Protein 4U98 (pdb70)

Structure (mmCIF, N/CA/C/O backbone):
data_4U98
#
_entry.id   4U98
#
_cell.length_a   63.000
_cell.length_b   73.520
_cell.length_c   106.910
_cell.angle_alpha   90.00
_cell.angle_beta   90.00
_cell.angle_gamma   90.00
#
_symmetry.space_group_name_H-M   'P 2 2 21'
#
loop_
_entity.id
_entity.type
_entity.pdbx_description
1 polymer Maltokinase
2 non-polymer 'PHOSPHOMETHYLPHOSPHONIC ACID ADENYLATE ESTER'
3 non-polymer 'MAGNESIUM ION'
4 water water
#
loop_
_atom_site.group_PDB
_atom_site.id
_atom_site.type_symbol
_atom_site.label_atom_id
_atom_site.label_alt_id
_atom_site.label_comp_id
_atom_site.label_asym_id
_atom_site.label_entity_id
_atom_site.label_seq_id
_atom_site.pdbx_PDB_ins_code
_atom_site.Cartn_x
_atom_site.Cartn_y
_atom_site.Cartn_z
_atom_site.occupancy
_atom_site.B_iso_or_equiv
_atom_site.auth_seq_id
_atom_site.auth_comp_id
_atom_site.auth_asym_id
_atom_site.auth_atom_id
_atom_site.pdbx_PDB_model_num
ATOM 1 N N . THR A 1 2 ? -8.490 28.355 -23.794 1.00 53.41 2 THR A N 1
ATOM 2 C CA . THR A 1 2 ? -7.147 28.829 -23.483 1.00 53.00 2 THR A CA 1
ATOM 3 C C . THR A 1 2 ? -7.182 29.895 -22.391 1.00 49.15 2 THR A C 1
ATOM 4 O O . THR A 1 2 ? -8.140 30.662 -22.290 1.00 50.27 2 THR A O 1
ATOM 14 N N . LEU A 1 3 ? -6.128 29.931 -21.582 1.00 41.64 3 LEU A N 1
ATOM 15 C CA . LEU A 1 3 ? -6.016 30.872 -20.472 1.00 34.99 3 LEU A CA 1
ATOM 16 C C . LEU A 1 3 ? -4.642 31.526 -20.478 1.00 31.22 3 LEU A C 1
ATOM 17 O O . LEU A 1 3 ? -3.659 30.916 -20.897 1.00 31.40 3 LEU A O 1
ATOM 33 N N . ALA A 1 4 ? -4.574 32.765 -20.002 1.00 31.43 4 ALA A N 1
ATOM 34 C CA . ALA A 1 4 ? -3.299 33.458 -19.870 1.00 30.61 4 ALA A CA 1
ATOM 35 C C . ALA A 1 4 ? -2.580 32.981 -18.612 1.00 28.14 4 ALA A C 1
ATOM 36 O O . ALA A 1 4 ? -2.435 33.732 -17.648 1.00 28.41 4 ALA A O 1
ATOM 43 N N . PHE A 1 5 ? -2.137 31.726 -18.630 1.00 27.70 5 PHE A N 1
ATOM 44 C CA . PHE A 1 5 ? -1.465 31.124 -17.482 1.00 24.88 5 PHE A CA 1
ATOM 45 C C . PHE A 1 5 ? -0.213 31.899 -17.083 1.00 26.47 5 PHE A C 1
ATOM 46 O O . PHE A 1 5 ? 0.052 32.096 -15.897 1.00 28.39 5 PHE A O 1
ATOM 63 N N . GLY A 1 6 ? 0.553 32.330 -18.080 1.00 26.77 6 GLY A N 1
ATOM 64 C CA . GLY A 1 6 ? 1.810 33.014 -17.840 1.00 29.34 6 GLY A CA 1
ATOM 65 C C . GLY A 1 6 ? 1.655 34.296 -17.045 1.00 31.06 6 GLY A C 1
ATOM 66 O O . GLY A 1 6 ? 2.470 34.593 -16.172 1.00 34.39 6 GLY A O 1
ATOM 70 N N . ASP A 1 7 ? 0.608 35.056 -17.344 1.00 32.57 7 ASP A N 1
ATOM 71 C CA . ASP A 1 7 ? 0.369 36.327 -16.668 1.00 33.20 7 ASP A CA 1
ATOM 72 C C . ASP A 1 7 ? 0.010 36.123 -15.199 1.00 31.93 7 ASP A C 1
ATOM 73 O O . ASP A 1 7 ? 0.262 36.992 -14.364 1.00 35.39 7 ASP A O 1
ATOM 82 N N . TRP A 1 8 ? -0.574 34.970 -14.891 1.00 27.91 8 TRP A N 1
ATOM 83 C CA . TRP A 1 8 ? -1.040 34.677 -13.541 1.00 26.56 8 TRP A CA 1
ATOM 84 C C . TRP A 1 8 ? 0.047 34.046 -12.673 1.00 25.87 8 TRP A C 1
ATOM 85 O O . TRP A 1 8 ? 0.233 34.434 -11.519 1.00 26.10 8 TRP A O 1
ATOM 106 N N . ILE A 1 9 ? 0.771 33.083 -13.236 1.00 25.90 9 ILE A N 1
ATOM 107 C CA . ILE A 1 9 ? 1.693 32.264 -12.455 1.00 25.47 9 ILE A CA 1
ATOM 108 C C . ILE A 1 9 ? 2.876 33.051 -11.882 1.00 26.99 9 ILE A C 1
ATOM 109 O O . ILE A 1 9 ? 3.380 32.723 -10.809 1.00 27.50 9 ILE A O 1
ATOM 125 N N . VAL A 1 10 ? 3.311 34.091 -12.588 1.00 28.56 10 VAL A N 1
ATOM 126 C CA . VAL A 1 10 ? 4.512 34.825 -12.190 1.00 30.17 10 VAL A CA 1
ATOM 127 C C . VAL A 1 10 ? 4.344 35.593 -10.879 1.00 31.12 10 VAL A C 1
ATOM 128 O O . VAL A 1 10 ? 5.329 36.027 -10.281 1.00 33.31 10 VAL A O 1
ATOM 141 N N . HIS A 1 11 ? 3.101 35.751 -10.433 1.00 32.58 11 HIS A N 1
ATOM 142 C CA . HIS A 1 11 ? 2.808 36.500 -9.214 1.00 34.69 11 HIS A CA 1
ATOM 143 C C . HIS A 1 11 ? 2.589 35.587 -8.012 1.00 34.07 11 HIS A C 1
ATOM 144 O O . HIS A 1 11 ? 2.331 36.061 -6.905 1.00 36.20 11 HIS A O 1
ATOM 159 N N . ARG A 1 12 ? 2.697 34.282 -8.229 1.00 31.65 12 ARG A N 1
ATOM 160 C CA . ARG A 1 12 ? 2.429 33.310 -7.175 1.00 30.16 12 ARG A CA 1
ATOM 161 C C . ARG A 1 12 ? 3.681 33.034 -6.351 1.00 31.57 12 ARG A C 1
ATOM 162 O O . ARG A 1 12 ? 4.782 32.917 -6.886 1.00 30.79 12 ARG A O 1
ATOM 183 N N . ARG A 1 13 ? 3.498 32.939 -5.040 1.00 36.04 13 ARG A N 1
ATOM 184 C CA . ARG A 1 13 ? 4.606 32.731 -4.111 1.00 39.57 13 ARG A CA 1
ATOM 185 C C . ARG A 1 13 ? 5.295 31.378 -4.296 1.00 37.72 13 ARG A C 1
ATOM 186 O O . ARG A 1 13 ? 6.458 31.217 -3.924 1.00 40.72 13 ARG A O 1
ATOM 207 N N . TRP A 1 14 ? 4.585 30.415 -4.877 1.00 33.81 14 TRP A N 1
ATOM 208 C CA . TRP A 1 14 ? 5.150 29.087 -5.125 1.00 32.23 14 TRP A CA 1
ATOM 209 C C . TRP A 1 14 ? 5.800 28.980 -6.506 1.00 31.43 14 TRP A C 1
ATOM 210 O O . TRP A 1 14 ? 6.354 27.938 -6.857 1.00 32.51 14 TRP A O 1
ATOM 231 N N . TYR A 1 15 ? 5.734 30.057 -7.284 1.00 28.49 15 TYR A N 1
ATOM 232 C CA . TYR A 1 15 ? 6.379 30.094 -8.592 1.00 26.88 15 TYR A CA 1
ATOM 233 C C . TYR A 1 15 ? 7.857 30.432 -8.437 1.00 29.55 15 TYR A C 1
ATOM 234 O O . TYR A 1 15 ? 8.212 31.409 -7.778 1.00 33.81 15 TYR A O 1
ATOM 252 N N . ALA A 1 16 ? 8.710 29.621 -9.057 1.00 29.98 16 ALA A N 1
ATOM 253 C CA . ALA A 1 16 ? 10.155 29.709 -8.863 1.00 31.38 16 ALA A CA 1
ATOM 254 C C . ALA A 1 16 ? 10.881 30.147 -10.132 1.00 31.59 16 ALA A C 1
ATOM 255 O O . ALA A 1 16 ? 11.986 29.685 -10.414 1.00 32.36 16 ALA A O 1
ATOM 262 N N . GLY A 1 17 ? 10.262 31.040 -10.895 1.00 33.81 17 GLY A N 1
ATOM 263 C CA . GLY A 1 17 ? 10.888 31.567 -12.092 1.00 35.27 17 GLY A CA 1
ATOM 264 C C . GLY A 1 17 ? 12.037 32.495 -11.758 1.00 38.19 17 GLY A C 1
ATOM 265 O O . GLY A 1 17 ? 12.880 32.781 -12.608 1.00 34.71 17 GLY A O 1
ATOM 269 N N . ARG A 1 18 ? 12.070 32.958 -10.511 1.00 43.00 18 ARG A N 1
ATOM 270 C CA . ARG A 1 18 ? 13.078 33.912 -10.064 1.00 46.00 18 ARG A CA 1
ATOM 271 C C . ARG A 1 18 ? 13.041 35.161 -10.948 1.00 46.17 18 ARG A C 1
ATOM 272 O O . ARG A 1 18 ? 11.993 35.797 -11.068 1.00 48.16 18 ARG A O 1
ATOM 293 N N . SER A 1 19 ? 14.167 35.503 -11.570 1.00 42.91 19 SER A N 1
ATOM 294 C CA . SER A 1 19 ? 14.258 36.709 -12.388 1.00 44.34 19 SER A CA 1
ATOM 295 C C . SER A 1 19 ? 14.329 36.376 -13.874 1.00 46.01 19 SER A C 1
ATOM 296 O O . SER A 1 19 ? 15.007 37.071 -14.628 1.00 46.81 19 SER A O 1
ATOM 304 N N . ARG A 1 20 ? 13.623 35.327 -14.292 1.00 44.07 20 ARG A N 1
ATOM 305 C CA . ARG A 1 20 ? 13.753 34.807 -15.656 1.00 39.01 20 ARG A CA 1
ATOM 306 C C . ARG A 1 20 ? 12.612 35.185 -16.597 1.00 36.71 20 ARG A C 1
ATOM 307 O O . ARG A 1 20 ? 11.469 35.369 -16.176 1.00 39.68 20 ARG A O 1
ATOM 328 N N . GLU A 1 21 ? 12.949 35.283 -17.881 1.00 38.25 21 GLU A N 1
ATOM 329 C CA . GLU A 1 21 ? 11.977 35.533 -18.939 1.00 35.71 21 GLU A CA 1
ATOM 330 C C . GLU A 1 21 ? 11.248 34.249 -19.318 1.00 35.18 21 GLU A C 1
ATOM 331 O O . GLU A 1 21 ? 11.868 33.250 -19.681 1.00 35.07 21 GLU A O 1
ATOM 343 N N . LEU A 1 22 ? 9.923 34.293 -19.240 1.00 35.19 22 LEU A N 1
ATOM 344 C CA . LEU A 1 22 ? 9.079 33.175 -19.635 1.00 34.63 22 LEU A CA 1
ATOM 345 C C . LEU A 1 22 ? 8.823 33.230 -21.140 1.00 32.85 22 LEU A C 1
ATOM 346 O O . LEU A 1 22 ? 8.371 34.251 -21.657 1.00 34.81 22 LEU A O 1
ATOM 362 N N . VAL A 1 23 ? 9.125 32.140 -21.842 1.00 30.91 23 VAL A N 1
ATOM 363 C CA . VAL A 1 23 ? 8.842 32.050 -23.273 1.00 30.86 23 VAL A CA 1
ATOM 364 C C . VAL A 1 23 ? 7.389 31.641 -23.472 1.00 29.96 23 VAL A C 1
ATOM 365 O O . VAL A 1 23 ? 6.667 32.245 -24.266 1.00 32.77 23 VAL A O 1
ATOM 378 N N . SER A 1 24 ? 6.965 30.613 -22.747 1.00 26.23 24 SER A N 1
ATOM 379 C CA . SER A 1 24 ? 5.600 30.124 -22.851 1.00 26.29 24 SER A CA 1
ATOM 380 C C . SER A 1 24 ? 5.174 29.412 -21.575 1.00 25.26 24 SER A C 1
ATOM 381 O O . SER A 1 24 ? 6.006 28.890 -20.832 1.00 24.91 24 SER A O 1
ATOM 389 N N . ALA A 1 25 ? 3.869 29.413 -21.328 1.00 24.52 25 ALA A N 1
ATOM 390 C CA . ALA A 1 25 ? 3.272 28.662 -20.233 1.00 24.90 25 ALA A CA 1
ATOM 391 C 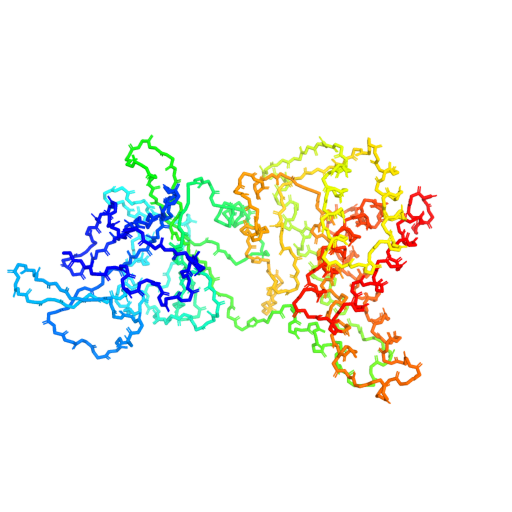C . ALA A 1 25 ? 2.016 28.008 -20.781 1.00 24.95 25 ALA A C 1
ATOM 392 O O . ALA A 1 25 ? 0.987 28.664 -20.938 1.00 27.20 25 ALA A O 1
ATOM 399 N N . GLU A 1 26 ? 2.111 26.717 -21.082 1.00 25.74 26 GLU A N 1
ATOM 400 C CA . GLU A 1 26 ? 1.069 26.024 -21.828 1.00 26.95 26 GLU A CA 1
ATOM 401 C C . GLU A 1 26 ? 0.720 24.689 -21.181 1.00 27.14 26 GLU A C 1
ATOM 402 O O . GLU A 1 26 ? 1.600 24.004 -20.661 1.00 27.39 26 GLU A O 1
ATOM 414 N N . PRO A 1 27 ? -0.570 24.316 -21.198 1.00 26.63 27 PRO A N 1
ATOM 415 C CA . PRO A 1 27 ? -0.928 22.997 -20.669 1.00 27.73 27 PRO A CA 1
ATOM 416 C C . PRO A 1 27 ? -0.321 21.859 -21.483 1.00 29.21 27 PRO A C 1
ATOM 417 O O . PRO A 1 27 ? -0.501 21.800 -22.700 1.00 33.89 27 PRO A O 1
ATOM 428 N N . ALA A 1 28 ? 0.402 20.973 -20.808 1.00 26.81 28 ALA A N 1
ATOM 429 C CA . ALA A 1 28 ? 0.939 19.777 -21.439 1.00 27.94 28 ALA A CA 1
ATOM 430 C C . ALA A 1 28 ? -0.127 18.691 -21.426 1.00 26.77 28 ALA A C 1
ATOM 431 O O . ALA A 1 28 ? -0.263 17.925 -22.380 1.00 30.54 28 ALA A O 1
ATOM 438 N N . VAL A 1 29 ? -0.878 18.634 -20.330 1.00 23.90 29 VAL A N 1
ATOM 439 C CA . VAL A 1 29 ? -1.953 17.663 -20.174 1.00 23.71 29 VAL A CA 1
ATOM 440 C C . VAL A 1 29 ? -3.113 18.286 -19.406 1.00 23.24 29 VAL A C 1
ATOM 441 O O . VAL A 1 29 ? -2.920 18.871 -18.339 1.00 25.61 29 VAL A O 1
ATOM 454 N N . VAL A 1 30 ? -4.313 18.157 -19.964 1.00 23.93 30 VAL A N 1
ATOM 455 C CA . VAL A 1 30 ? -5.535 18.588 -19.298 1.00 23.92 30 VAL A CA 1
ATOM 456 C C . VAL A 1 30 ? -6.416 17.366 -19.067 1.00 23.52 30 VAL A C 1
ATOM 457 O O . VAL A 1 30 ? -6.786 16.673 -20.015 1.00 27.02 30 VAL A O 1
ATOM 470 N N . THR A 1 31 ? -6.738 17.107 -17.804 1.00 22.01 31 THR A N 1
ATOM 471 C CA . THR A 1 31 ? -7.561 15.964 -17.430 1.00 22.85 31 THR A CA 1
ATOM 472 C C . THR A 1 31 ? -8.834 16.443 -16.739 1.00 20.90 31 THR A C 1
ATOM 473 O O . THR A 1 31 ? -8.778 16.945 -15.617 1.00 21.67 31 THR A O 1
ATOM 484 N N . PRO A 1 32 ? -9.990 16.300 -17.406 1.00 23.02 32 PRO A N 1
ATOM 485 C CA . PRO A 1 32 ? -11.238 16.697 -16.745 1.00 24.72 32 PRO A CA 1
ATOM 486 C C . PRO A 1 32 ? -11.544 15.828 -15.528 1.00 22.80 32 PRO A C 1
ATOM 487 O O . PRO A 1 32 ? -11.431 14.605 -15.607 1.00 25.47 32 PRO A O 1
ATOM 498 N N . LEU A 1 33 ? -11.911 16.464 -14.419 1.00 23.09 33 LEU A N 1
ATOM 499 C CA . LEU A 1 33 ? -12.329 15.754 -13.215 1.00 23.13 33 LEU A CA 1
ATOM 500 C C . LEU A 1 33 ? -13.845 15.848 -13.070 1.00 25.28 33 LEU A C 1
ATOM 501 O O . LEU A 1 33 ? -14.501 14.896 -12.651 1.00 28.19 33 LEU A O 1
ATOM 517 N N . ARG A 1 34 ? -14.384 17.016 -13.408 1.00 27.27 34 ARG A N 1
ATOM 518 C CA . ARG A 1 34 ? -15.823 17.232 -13.488 1.00 32.05 34 ARG A CA 1
ATOM 519 C C . ARG A 1 34 ? -16.073 18.157 -14.668 1.00 34.84 34 ARG A C 1
ATOM 520 O O . ARG A 1 34 ? -15.126 18.615 -15.308 1.00 35.92 34 ARG A O 1
ATOM 541 N N . ASP A 1 35 ? -17.340 18.442 -14.951 1.00 37.95 35 ASP A N 1
ATOM 542 C CA . ASP A 1 35 ? -17.683 19.345 -16.045 1.00 39.84 35 ASP A CA 1
ATOM 543 C C . ASP A 1 35 ? -17.151 20.759 -15.802 1.00 38.79 35 ASP A C 1
ATOM 544 O O . ASP A 1 35 ? -17.017 21.545 -16.740 1.00 43.04 35 ASP A O 1
ATOM 553 N N . ASP A 1 36 ? -16.846 21.070 -14.543 1.00 34.54 36 ASP A N 1
ATOM 554 C CA . ASP A 1 36 ? -16.369 22.398 -14.161 1.00 31.44 36 ASP A CA 1
ATOM 555 C C . ASP A 1 36 ? -15.038 22.339 -13.415 1.00 26.67 36 ASP A C 1
ATOM 556 O O . ASP A 1 36 ? -14.665 23.291 -12.728 1.00 24.35 36 ASP A O 1
ATOM 565 N N . LEU A 1 37 ? -14.328 21.223 -13.550 1.00 23.36 37 LEU A N 1
ATOM 566 C CA . LEU A 1 37 ? -13.088 21.012 -12.814 1.00 21.22 37 LEU A CA 1
ATOM 567 C C . LEU A 1 37 ? -12.056 20.308 -13.689 1.00 21.72 37 LEU A C 1
ATOM 568 O O . LEU A 1 37 ? -12.264 19.169 -14.110 1.00 22.58 37 LEU A O 1
ATOM 584 N N . ASP A 1 38 ? -10.948 20.998 -13.956 1.00 19.83 38 ASP A N 1
ATOM 585 C CA . ASP A 1 38 ? -9.877 20.466 -14.795 1.00 20.43 38 ASP A CA 1
ATOM 586 C C . ASP A 1 38 ? -8.568 20.363 -14.031 1.00 19.60 38 ASP A C 1
ATOM 587 O O . ASP A 1 38 ? -8.161 21.300 -13.345 1.00 21.20 38 ASP A O 1
ATOM 596 N N . HIS A 1 39 ? -7.912 19.216 -14.165 1.00 18.62 39 HIS A N 1
ATOM 597 C CA . HIS A 1 39 ? -6.558 19.042 -13.670 1.00 17.70 39 HIS A CA 1
ATOM 598 C C . HIS A 1 39 ? -5.595 19.366 -14.803 1.00 18.03 39 HIS A C 1
ATOM 599 O O . HIS A 1 39 ? -5.747 18.855 -15.912 1.00 20.02 39 HIS A O 1
ATOM 614 N N . ILE A 1 40 ? -4.615 20.220 -14.524 1.00 17.71 40 ILE A N 1
ATOM 615 C CA . ILE A 1 40 ? -3.695 20.694 -15.552 1.00 19.34 40 ILE A CA 1
ATOM 616 C C . ILE A 1 40 ? -2.237 20.527 -15.145 1.00 17.79 40 ILE A C 1
ATOM 617 O O . ILE A 1 40 ? -1.833 20.922 -14.050 1.00 19.98 40 ILE A O 1
ATOM 633 N N . LEU A 1 41 ? -1.461 19.925 -16.041 1.00 20.15 41 LEU A N 1
ATOM 634 C CA . LEU A 1 41 ? -0.010 19.960 -15.963 1.00 19.50 41 LEU A CA 1
ATOM 635 C C . LEU A 1 41 ? 0.457 21.063 -16.899 1.00 19.95 41 LEU A C 1
ATOM 636 O O . LEU A 1 41 ? 0.268 20.978 -18.112 1.00 22.66 41 LEU A O 1
ATOM 652 N N . LEU A 1 42 ? 1.047 22.104 -16.322 1.00 19.31 42 LEU A N 1
ATOM 653 C CA . LEU A 1 42 ? 1.422 23.301 -17.061 1.00 20.97 42 LEU A CA 1
ATOM 654 C C . LEU A 1 42 ? 2.931 23.359 -17.247 1.00 21.51 42 LEU A C 1
ATOM 655 O O . LEU A 1 42 ? 3.676 23.385 -16.270 1.00 21.75 42 LEU A O 1
ATOM 671 N N . ASP A 1 43 ? 3.376 23.389 -18.500 1.00 21.41 43 ASP A N 1
ATOM 672 C CA . ASP A 1 43 ? 4.799 23.493 -18.804 1.00 22.01 43 ASP A CA 1
ATOM 673 C C . ASP A 1 43 ? 5.201 24.943 -19.042 1.00 21.40 43 ASP A C 1
ATOM 674 O O . ASP A 1 43 ? 4.658 25.614 -19.920 1.00 24.16 43 ASP A O 1
ATOM 683 N N . VAL A 1 44 ? 6.152 25.415 -18.241 1.00 22.89 44 VAL A N 1
ATOM 684 C CA . VAL A 1 44 ? 6.716 26.747 -18.401 1.00 23.34 44 VAL A CA 1
ATOM 685 C C . VAL A 1 44 ? 8.092 26.612 -19.037 1.00 24.13 44 VAL A C 1
ATOM 686 O O . VAL A 1 44 ? 8.978 25.966 -18.479 1.00 23.13 44 VAL A O 1
ATOM 699 N N . THR A 1 45 ? 8.261 27.219 -20.207 1.00 23.43 45 THR A N 1
ATOM 700 C CA . THR A 1 45 ? 9.513 27.141 -20.944 1.00 23.67 45 THR A CA 1
ATOM 701 C C . THR A 1 45 ? 10.264 28.461 -20.840 1.00 24.32 45 THR A C 1
ATOM 702 O O . THR A 1 45 ? 9.675 29.534 -20.984 1.00 25.39 45 THR A O 1
ATOM 713 N N . TYR A 1 46 ? 11.566 28.368 -20.590 1.00 23.38 46 TYR A N 1
ATOM 714 C CA . TYR A 1 46 ? 12.416 29.543 -20.449 1.00 24.11 46 TYR A CA 1
ATOM 715 C C . TYR A 1 46 ? 13.315 29.696 -21.669 1.00 22.42 46 TYR A C 1
ATOM 716 O O . TYR A 1 46 ? 13.400 28.796 -22.504 1.00 23.23 46 TYR A O 1
ATOM 734 N N . THR A 1 47 ? 13.973 30.845 -21.777 1.00 24.20 47 THR A N 1
ATOM 735 C CA . THR A 1 47 ? 14.718 31.180 -22.986 1.00 24.07 47 THR A CA 1
ATOM 736 C C . THR A 1 47 ? 15.890 30.235 -23.241 1.00 23.00 47 THR A C 1
ATOM 737 O O . THR A 1 47 ? 16.326 30.081 -24.382 1.00 23.49 47 THR A O 1
ATOM 748 N N . ASP A 1 48 ? 16.395 29.598 -22.186 1.00 24.10 48 ASP A N 1
ATOM 749 C CA . ASP A 1 48 ? 17.492 28.645 -22.334 1.00 24.01 48 ASP A CA 1
ATOM 750 C C . ASP A 1 48 ? 17.000 27.265 -22.759 1.00 22.51 48 ASP A C 1
ATOM 751 O O . ASP A 1 48 ? 17.792 26.332 -22.894 1.00 25.22 48 ASP A O 1
ATOM 760 N N . GLY A 1 49 ? 15.693 27.141 -22.964 1.00 21.18 49 GLY A N 1
ATOM 761 C CA . GLY A 1 49 ? 15.108 25.898 -23.430 1.00 22.64 49 GLY A CA 1
ATOM 762 C C . GLY A 1 49 ? 14.643 24.981 -22.315 1.00 23.04 49 GLY A C 1
ATOM 763 O O . GLY A 1 49 ? 14.000 23.967 -22.578 1.00 26.26 49 GLY A O 1
ATOM 767 N N . THR A 1 50 ? 14.972 25.323 -21.073 1.00 22.75 50 THR A N 1
ATOM 768 C CA A THR A 1 50 ? 14.542 24.483 -19.967 0.48 22.75 50 THR A CA 1
ATOM 769 C CA B THR A 1 50 ? 14.546 24.573 -19.892 0.52 22.56 50 THR A CA 1
ATOM 770 C C . THR A 1 50 ? 13.034 24.599 -19.763 1.00 21.79 50 THR A C 1
ATOM 771 O O . THR A 1 50 ? 12.418 25.633 -20.030 1.00 21.69 50 THR A O 1
ATOM 792 N N . VAL A 1 51 ? 12.450 23.490 -19.323 1.00 21.31 51 VAL A N 1
ATOM 793 C CA . VAL A 1 51 ? 11.020 23.409 -19.081 1.00 22.38 51 VAL A CA 1
ATOM 794 C C . VAL A 1 51 ? 10.802 23.002 -17.632 1.00 21.84 51 VAL A C 1
ATOM 795 O O . VAL A 1 51 ? 11.410 22.046 -17.150 1.00 23.89 51 VAL A O 1
ATOM 808 N N . GLU A 1 52 ? 9.945 23.745 -16.941 1.00 21.61 52 GLU A N 1
ATOM 809 C CA . GLU A 1 52 ? 9.582 23.431 -15.566 1.00 23.35 52 GLU A CA 1
ATOM 810 C C . GLU A 1 52 ? 8.070 23.263 -15.494 1.00 23.72 52 GLU A C 1
ATOM 811 O O . GLU A 1 52 ? 7.320 24.116 -15.971 1.00 26.09 52 GLU A O 1
ATOM 823 N N . ARG A 1 53 ? 7.637 22.143 -14.921 1.00 21.60 53 ARG A N 1
ATOM 824 C CA . ARG A 1 53 ? 6.230 21.758 -14.929 1.00 21.20 53 ARG A CA 1
ATOM 825 C C . ARG A 1 53 ? 5.554 22.071 -13.600 1.00 19.61 53 ARG A C 1
ATOM 826 O O . ARG A 1 53 ? 6.107 21.799 -12.532 1.00 19.87 53 ARG A O 1
ATOM 847 N N . TYR A 1 54 ? 4.354 22.642 -13.682 1.00 19.16 54 TYR A N 1
ATOM 848 C CA . TYR A 1 54 ? 3.559 22.972 -12.506 1.00 18.72 54 TYR A CA 1
ATOM 849 C C . TYR A 1 54 ? 2.199 22.291 -12.560 1.00 18.54 54 TYR A C 1
ATOM 850 O O . TYR A 1 54 ? 1.624 22.110 -13.634 1.00 20.60 54 TYR A O 1
ATOM 868 N N . GLN A 1 55 ? 1.689 21.921 -11.390 1.00 16.76 55 GLN A N 1
ATOM 869 C CA . GLN A 1 55 ? 0.367 21.328 -11.280 1.00 16.17 55 GLN A CA 1
ATOM 870 C C . GLN A 1 55 ? -0.648 22.387 -10.884 1.00 16.25 55 GLN A C 1
ATOM 871 O O . GLN A 1 55 ? -0.451 23.124 -9.917 1.00 17.24 55 GLN A O 1
ATOM 885 N N . LEU A 1 56 ? -1.740 22.437 -11.637 1.00 16.49 56 LEU A N 1
ATOM 886 C CA . LEU A 1 56 ? -2.808 23.394 -11.416 1.00 18.81 56 LEU A CA 1
ATOM 887 C C . LEU A 1 56 ? -4.128 22.638 -11.463 1.00 19.52 56 LEU A C 1
ATOM 888 O O . LEU A 1 56 ? -4.295 21.727 -12.273 1.00 23.83 56 LEU A O 1
ATOM 904 N N . VAL A 1 57 ? -5.052 22.995 -10.578 1.00 17.14 57 VAL A N 1
ATOM 905 C CA . VAL A 1 57 ? -6.416 22.492 -10.655 1.00 17.56 57 VAL A CA 1
ATOM 906 C C . VAL A 1 57 ? -7.320 23.699 -10.835 1.00 17.16 57 VAL A C 1
ATOM 907 O O . VAL A 1 57 ? -7.276 24.642 -10.042 1.00 18.27 57 VAL A O 1
ATOM 920 N N . VAL A 1 58 ? -8.120 23.675 -11.894 1.00 19.30 58 VAL A N 1
ATOM 921 C CA . VAL A 1 58 ? -8.932 24.822 -12.263 1.00 19.15 58 VAL A CA 1
ATOM 922 C C . VAL A 1 58 ? -10.406 24.544 -12.035 1.00 19.51 58 VAL A C 1
ATOM 923 O O . VAL A 1 58 ? -10.945 23.551 -12.518 1.00 19.98 58 VAL A O 1
ATOM 936 N N . ARG A 1 59 ? -11.042 25.439 -11.287 1.00 20.42 59 ARG A N 1
ATOM 937 C CA . ARG A 1 59 ? -12.485 25.442 -11.116 1.00 22.64 59 ARG A CA 1
ATOM 938 C C . ARG A 1 59 ? -13.072 26.495 -12.044 1.00 21.85 59 ARG A C 1
ATOM 939 O O . ARG A 1 59 ? -12.703 27.667 -11.969 1.00 23.13 59 ARG A O 1
ATOM 960 N N . TRP A 1 60 ? -13.979 26.074 -12.920 1.00 21.63 60 TRP A N 1
ATOM 961 C CA . TRP A 1 60 ? -14.640 26.990 -13.841 1.00 23.06 60 TRP A CA 1
ATOM 962 C C . TRP A 1 60 ? -15.975 27.452 -13.269 1.00 24.99 60 TRP A C 1
ATOM 963 O O . TRP A 1 60 ? -16.696 26.668 -12.649 1.00 26.29 60 TRP A O 1
ATOM 984 N N . ALA A 1 61 ? -16.299 28.724 -13.482 1.00 27.51 61 ALA A N 1
ATOM 985 C CA . ALA A 1 61 ? -17.592 29.273 -13.083 1.00 30.35 61 ALA A CA 1
ATOM 986 C C . ALA A 1 61 ? -18.150 30.148 -14.200 1.00 31.50 61 ALA A C 1
ATOM 987 O O . ALA A 1 61 ? -17.398 30.828 -14.897 1.00 31.79 61 ALA A O 1
ATOM 994 N N . ASP A 1 62 ? -19.470 30.127 -14.362 1.00 34.12 62 ASP A N 1
ATOM 995 C CA . ASP A 1 62 ? -20.135 30.887 -15.418 1.00 36.58 62 ASP A CA 1
ATOM 996 C C . ASP A 1 62 ? -20.333 32.350 -15.029 1.00 38.91 62 ASP A C 1
ATOM 997 O O . ASP A 1 62 ? -20.736 33.172 -15.854 1.00 40.28 62 ASP A O 1
ATOM 1006 N N . SER A 1 63 ? -20.058 32.668 -13.770 1.00 39.07 63 SER A N 1
ATOM 1007 C CA . SER A 1 63 ? -20.144 34.039 -13.287 1.00 41.68 63 SER A CA 1
ATOM 1008 C C . SER A 1 63 ? -19.228 34.174 -12.077 1.00 43.18 63 SER A C 1
ATOM 1009 O O . SER A 1 63 ? -18.883 33.169 -11.455 1.00 42.72 63 SER A O 1
ATOM 1017 N N . PRO A 1 64 ? -18.823 35.412 -11.744 1.00 45.84 64 PRO A N 1
ATOM 1018 C CA . PRO A 1 64 ? -17.924 35.633 -10.604 1.00 47.76 64 PRO A CA 1
ATOM 1019 C C . PRO A 1 64 ? -18.411 34.981 -9.313 1.00 49.27 64 PRO A C 1
ATOM 1020 O O . PRO A 1 64 ? -19.520 35.261 -8.856 1.00 49.02 64 PRO A O 1
ATOM 1031 N N . VAL A 1 65 ? -17.581 34.112 -8.746 1.00 51.40 65 VAL A N 1
ATOM 1032 C CA . VAL A 1 65 ? -17.890 33.458 -7.480 1.00 52.90 65 VAL A CA 1
ATOM 1033 C C . VAL A 1 65 ? -17.256 34.256 -6.344 1.00 55.86 65 VAL A C 1
ATOM 1034 O O . VAL A 1 65 ? -16.143 34.766 -6.471 1.00 56.80 65 VAL A O 1
ATOM 1047 N N . ALA A 1 66 ? -17.977 34.349 -5.232 1.00 58.03 66 ALA A N 1
ATOM 1048 C CA . ALA A 1 66 ? -17.671 35.311 -4.178 1.00 59.86 66 ALA A CA 1
ATOM 1049 C C . ALA A 1 66 ? -16.362 35.048 -3.432 1.00 60.48 66 ALA A C 1
ATOM 1050 O O . ALA A 1 66 ? -15.553 35.958 -3.249 1.00 61.92 66 ALA A O 1
ATOM 1057 N N . GLY A 1 67 ? -16.159 33.807 -3.003 1.00 59.88 67 GLY A N 1
ATOM 1058 C CA . GLY A 1 67 ? -15.116 33.493 -2.042 1.00 58.51 67 GLY A CA 1
ATOM 1059 C C . GLY A 1 67 ? -13.680 33.572 -2.531 1.00 57.05 67 GLY A C 1
ATOM 1060 O O . GLY A 1 67 ? -12.757 33.637 -1.718 1.00 57.89 67 GLY A O 1
ATOM 1064 N N . PHE A 1 68 ? -13.478 33.568 -3.845 1.00 54.64 68 PHE A N 1
ATOM 1065 C CA . PHE A 1 68 ? -12.125 33.549 -4.396 1.00 53.00 68 PHE A CA 1
ATOM 1066 C C . PHE A 1 68 ? -11.462 34.921 -4.355 1.00 54.60 68 PHE A C 1
ATOM 1067 O O . PHE A 1 68 ? -12.033 35.913 -4.808 1.00 55.19 68 PHE A O 1
ATOM 1084 N N . GLY A 1 69 ? -10.251 34.965 -3.810 1.00 54.82 69 GLY A N 1
ATOM 1085 C CA . GLY A 1 69 ? -9.451 36.175 -3.826 1.00 54.77 69 GLY A CA 1
ATOM 1086 C C . GLY A 1 69 ? -8.861 36.402 -5.204 1.00 54.43 69 GLY A C 1
ATOM 1087 O O . GLY A 1 69 ? -9.028 35.576 -6.102 1.00 53.12 69 GLY A O 1
ATOM 1091 N N . GLU A 1 70 ? -8.168 37.523 -5.372 1.00 54.63 70 GLU A N 1
ATOM 1092 C CA . GLU A 1 70 ? -7.571 37.872 -6.655 1.00 54.81 70 GLU A CA 1
ATOM 1093 C C . GLU A 1 70 ? -6.493 36.866 -7.046 1.00 51.36 70 GLU A C 1
ATOM 1094 O O . GLU A 1 70 ? -6.359 36.509 -8.217 1.00 50.75 70 GLU A O 1
ATOM 1106 N N . ALA A 1 71 ? -5.733 36.405 -6.058 1.00 48.33 71 ALA A N 1
ATOM 1107 C CA . ALA A 1 71 ? -4.630 35.481 -6.299 1.00 44.73 71 ALA A CA 1
ATOM 1108 C C . ALA A 1 71 ? -5.123 34.107 -6.750 1.00 40.36 71 ALA A C 1
ATOM 1109 O O . ALA A 1 71 ? -4.370 33.338 -7.349 1.00 41.26 71 ALA A O 1
ATOM 1116 N N . ALA A 1 72 ? -6.385 33.804 -6.458 1.00 34.19 72 ALA A N 1
ATOM 1117 C CA . ALA A 1 72 ? -6.979 32.529 -6.848 1.00 30.74 72 ALA A CA 1
ATOM 1118 C C . ALA A 1 72 ? -7.736 32.650 -8.168 1.00 30.49 72 ALA A C 1
ATOM 1119 O O . ALA A 1 72 ? -8.364 31.691 -8.614 1.00 29.94 72 ALA A O 1
ATOM 1126 N N . THR A 1 73 ? -7.675 33.828 -8.783 1.00 30.14 73 THR A N 1
ATOM 1127 C CA . THR A 1 73 ? -8.335 34.071 -10.063 1.00 30.20 73 THR A CA 1
ATOM 1128 C C . THR A 1 73 ? -7.312 33.981 -11.190 1.00 28.80 73 THR A C 1
ATOM 1129 O O . THR A 1 73 ? -6.457 34.854 -11.337 1.00 31.03 73 THR A O 1
ATOM 1140 N N . ILE A 1 74 ? -7.409 32.920 -11.985 1.00 28.50 74 ILE A N 1
ATOM 1141 C CA . ILE A 1 74 ? -6.414 32.636 -13.015 1.00 28.51 74 ILE A CA 1
ATOM 1142 C C . ILE A 1 74 ? -6.663 33.444 -14.285 1.00 27.71 74 ILE A C 1
ATOM 1143 O O . ILE A 1 74 ? -5.742 34.052 -14.829 1.00 30.72 74 ILE A O 1
ATOM 1159 N N . GLY A 1 75 ? -7.904 33.448 -14.758 1.00 26.90 75 GLY A N 1
ATOM 1160 C CA . GLY A 1 75 ? -8.238 34.148 -15.983 1.00 26.80 75 GLY A CA 1
ATOM 1161 C C . GLY A 1 75 ? -9.640 33.832 -16.461 1.00 24.10 75 GLY A C 1
ATOM 1162 O O . GLY A 1 75 ? -10.460 33.308 -15.706 1.00 24.68 75 GLY A O 1
ATOM 1166 N N . THR A 1 76 ? -9.908 34.153 -17.724 1.00 24.00 76 THR A N 1
ATOM 1167 C CA . THR A 1 76 ? -11.220 33.933 -18.318 1.00 24.58 76 THR A CA 1
ATOM 1168 C C . THR A 1 76 ? -11.081 33.306 -19.697 1.00 24.62 76 THR A C 1
ATOM 1169 O O . THR A 1 76 ? -10.042 33.429 -20.346 1.00 27.24 76 THR A O 1
ATOM 1180 N N . ALA A 1 77 ? -12.137 32.632 -20.138 1.00 23.85 77 ALA A N 1
ATOM 1181 C CA . ALA A 1 77 ? -12.139 31.977 -21.436 1.00 25.06 77 ALA A CA 1
ATOM 1182 C C . ALA A 1 77 ? -13.563 31.677 -21.875 1.00 25.15 77 ALA A C 1
ATOM 1183 O O . ALA A 1 77 ? -14.466 31.551 -21.047 1.00 27.84 77 ALA A O 1
ATOM 1190 N N . LEU A 1 78 ? -13.759 31.568 -23.184 1.00 25.62 78 LEU A N 1
ATOM 1191 C CA . LEU A 1 78 ? -15.040 31.149 -23.732 1.00 28.30 78 LEU A CA 1
ATOM 1192 C C . LEU A 1 78 ? -15.150 29.635 -23.689 1.00 29.32 78 LEU A C 1
ATOM 1193 O O . LEU A 1 78 ? -14.200 28.923 -24.016 1.00 32.31 78 LEU A O 1
ATOM 1209 N N . GLY A 1 79 ? -16.315 29.153 -23.272 1.00 26.72 79 GLY A N 1
ATOM 1210 C CA . GLY A 1 79 ? -16.610 27.735 -23.285 1.00 28.71 79 GLY A CA 1
ATOM 1211 C C . GLY A 1 79 ? -17.897 27.456 -24.032 1.00 28.36 79 GLY A C 1
ATOM 1212 O O . GLY A 1 79 ? -18.496 28.368 -24.600 1.00 27.90 79 GLY A O 1
ATOM 1216 N N . PRO A 1 80 ? -18.332 26.189 -24.029 1.00 29.15 80 PRO A N 1
ATOM 1217 C CA . PRO A 1 80 ? -19.520 25.745 -24.769 1.00 30.00 80 PRO A CA 1
ATOM 1218 C C . PRO A 1 80 ? -20.827 26.418 -24.342 1.00 28.57 80 PRO A C 1
ATOM 1219 O O . PRO A 1 80 ? -21.783 26.395 -25.118 1.00 30.82 80 PRO A O 1
ATOM 1230 N N . GLN A 1 81 ? -20.871 26.992 -23.141 1.00 28.42 81 GLN A N 1
ATOM 1231 C CA . GLN A 1 81 ? -22.081 27.655 -22.650 1.00 29.36 81 GLN A CA 1
ATOM 1232 C C . GLN A 1 81 ? -21.903 29.165 -22.495 1.00 29.03 81 GLN A C 1
ATOM 1233 O O . GLN A 1 81 ? -22.803 29.853 -22.008 1.00 31.09 81 GLN A O 1
ATOM 1247 N N . GLY A 1 82 ? -20.749 29.675 -22.915 1.00 26.24 82 GLY A N 1
ATOM 1248 C CA . GLY A 1 82 ? -20.462 31.096 -22.835 1.00 27.20 82 GLY A CA 1
ATOM 1249 C C . GLY A 1 82 ? -19.185 31.379 -22.071 1.00 25.10 82 GLY A C 1
ATOM 1250 O O . GLY A 1 82 ? -18.302 30.527 -21.979 1.00 29.29 82 GLY A O 1
ATOM 1254 N N . GLU A 1 83 ? -19.090 32.583 -21.517 1.00 23.11 83 GLU A N 1
ATOM 1255 C CA . GLU A 1 83 ? -17.900 32.998 -20.786 1.00 22.13 83 GLU A CA 1
ATOM 1256 C C . GLU A 1 83 ? -17.742 32.222 -19.485 1.00 23.64 83 GLU A C 1
ATOM 1257 O O . GLU A 1 83 ? -18.728 31.921 -18.809 1.00 25.28 83 GLU A O 1
ATOM 1269 N N . ARG A 1 84 ? -16.496 31.907 -19.144 1.00 23.79 84 ARG A N 1
ATOM 1270 C CA . ARG A 1 84 ? -16.176 31.243 -17.885 1.00 24.80 84 ARG A CA 1
ATOM 1271 C C . ARG A 1 84 ? -15.012 31.943 -17.201 1.00 22.36 84 ARG A C 1
ATOM 1272 O O . ARG A 1 84 ? -14.121 32.477 -17.865 1.00 23.77 84 ARG A O 1
ATOM 1293 N N . ILE A 1 85 ? -15.019 31.919 -15.872 1.00 24.90 85 ILE A N 1
ATOM 1294 C CA . ILE A 1 85 ? -13.882 32.370 -15.080 1.00 24.79 85 ILE A CA 1
ATOM 1295 C C . ILE A 1 85 ? -13.158 31.147 -14.544 1.00 23.06 85 ILE A C 1
ATOM 1296 O O . ILE A 1 85 ? -13.790 30.212 -14.054 1.00 24.77 85 ILE A O 1
ATOM 1312 N N . ALA A 1 86 ? -11.833 31.162 -14.643 1.00 22.40 86 ALA A N 1
ATOM 1313 C CA . ALA A 1 86 ? -11.003 30.085 -14.120 1.00 22.98 86 ALA A CA 1
ATOM 1314 C C . ALA A 1 86 ? -10.446 30.476 -12.758 1.00 21.73 86 ALA A C 1
ATOM 1315 O O . ALA A 1 86 ? -9.763 31.493 -12.630 1.00 23.79 86 ALA A O 1
ATOM 1322 N N . TYR A 1 87 ? -10.752 29.666 -11.747 1.00 21.92 87 TYR A N 1
ATOM 1323 C CA . TYR A 1 87 ? -10.237 29.872 -10.399 1.00 23.93 87 TYR A CA 1
ATOM 1324 C C . TYR A 1 87 ? -9.299 28.740 -10.011 1.00 21.60 87 TYR A C 1
ATOM 1325 O O . TYR A 1 87 ? -9.401 27.633 -10.537 1.00 21.42 87 TYR A O 1
ATOM 1343 N N . ASP A 1 88 ? -8.389 29.023 -9.085 1.00 21.68 88 ASP A N 1
ATOM 1344 C CA . ASP A 1 88 ? -7.560 27.983 -8.491 1.00 19.80 88 ASP A CA 1
ATOM 1345 C C . ASP A 1 88 ? -8.450 27.140 -7.583 1.00 19.67 88 ASP A C 1
ATOM 1346 O O . ASP A 1 88 ? -8.882 27.593 -6.523 1.00 20.78 88 ASP A O 1
ATOM 1355 N N . ALA A 1 89 ? -8.707 25.907 -8.005 1.00 18.43 89 ALA A N 1
ATOM 1356 C CA . ALA A 1 89 ? -9.684 25.045 -7.346 1.00 18.72 89 ALA A CA 1
ATOM 1357 C C . ALA A 1 89 ? -9.290 24.634 -5.929 1.00 19.44 89 ALA A C 1
ATOM 1358 O O . ALA A 1 89 ? -10.138 24.204 -5.152 1.00 20.93 89 ALA A O 1
ATOM 1365 N N . LEU A 1 90 ? -8.014 24.754 -5.584 1.00 18.42 90 LEU A N 1
ATOM 1366 C CA . LEU A 1 90 ? -7.577 24.348 -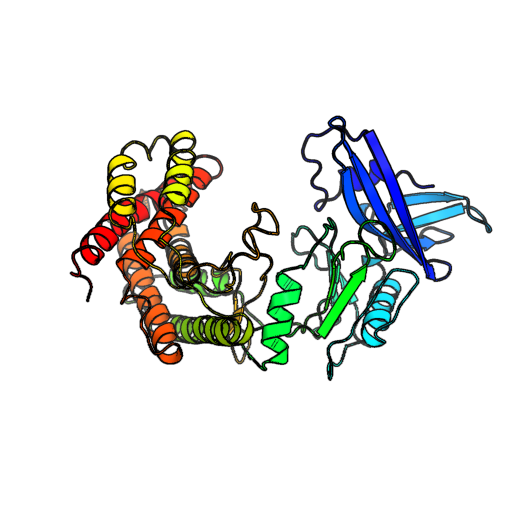4.252 1.00 18.96 90 LEU A CA 1
ATOM 1367 C C . LEU A 1 90 ? -8.135 25.277 -3.175 1.00 19.63 90 LEU A C 1
ATOM 1368 O O . LEU A 1 90 ? -8.128 24.941 -1.991 1.00 22.93 90 LEU A O 1
ATOM 1384 N N . PHE A 1 91 ? -8.632 26.437 -3.596 1.00 20.57 91 PHE A N 1
ATOM 1385 C CA . PHE A 1 91 ? -9.274 27.379 -2.685 1.00 21.84 91 PHE A CA 1
ATOM 1386 C C . PHE A 1 91 ? -10.792 27.194 -2.676 1.00 24.11 91 PHE A C 1
ATOM 1387 O O . PHE A 1 91 ? -11.513 27.927 -1.999 1.00 26.53 91 PHE A O 1
ATOM 1404 N N . ASP A 1 92 ? -11.260 26.201 -3.428 1.00 22.32 92 ASP A N 1
ATOM 1405 C CA . ASP A 1 92 ? -12.668 25.830 -3.465 1.00 22.96 92 ASP A CA 1
ATOM 1406 C C . ASP A 1 92 ? -12.852 24.620 -2.557 1.00 22.07 92 ASP A C 1
ATOM 1407 O O . ASP A 1 92 ? -12.244 23.577 -2.788 1.00 23.03 92 ASP A O 1
ATOM 1416 N N . PRO A 1 93 ? -13.687 24.752 -1.515 1.00 22.87 93 PRO A N 1
ATOM 1417 C CA . PRO A 1 93 ? -13.888 23.617 -0.611 1.00 24.60 93 PRO A CA 1
ATOM 1418 C C . PRO A 1 93 ? -14.393 22.350 -1.307 1.00 23.21 93 PRO A C 1
ATOM 1419 O O . PRO A 1 93 ? -13.910 21.258 -1.007 1.00 21.92 93 PRO A O 1
ATOM 1430 N N . ASP A 1 94 ? -15.352 22.495 -2.217 1.00 23.34 94 ASP A N 1
ATOM 1431 C CA . ASP A 1 94 ? -15.927 21.349 -2.918 1.00 25.31 94 ASP A CA 1
ATOM 1432 C C . ASP A 1 94 ? -14.901 20.646 -3.800 1.00 22.50 94 ASP A C 1
ATOM 1433 O O . ASP A 1 94 ? -14.891 19.419 -3.891 1.00 22.56 94 ASP A O 1
ATOM 1442 N N . ALA A 1 95 ? -14.049 21.426 -4.457 1.00 22.09 95 ALA A N 1
ATOM 1443 C CA . ALA A 1 95 ? -13.033 20.862 -5.336 1.00 21.63 95 ALA A CA 1
ATOM 1444 C C . ALA A 1 95 ? -11.978 20.113 -4.528 1.00 18.43 95 ALA A C 1
ATOM 1445 O O . ALA A 1 95 ? -11.538 19.032 -4.919 1.00 19.83 95 ALA A O 1
ATOM 1452 N N . ALA A 1 96 ? -11.570 20.691 -3.403 1.00 18.91 96 ALA A N 1
ATOM 1453 C CA . ALA A 1 96 ? -10.592 20.046 -2.538 1.00 18.66 96 ALA A CA 1
ATOM 1454 C C . ALA A 1 96 ? -11.164 18.738 -2.007 1.00 16.97 96 ALA A C 1
ATOM 1455 O O . ALA A 1 96 ? -10.475 17.722 -1.953 1.00 17.71 96 ALA A O 1
ATOM 1462 N N . ARG A 1 97 ? -12.436 18.768 -1.627 1.00 17.79 97 ARG A N 1
ATOM 1463 C CA . ARG A 1 97 ? -13.108 17.571 -1.149 1.00 19.13 97 ARG A CA 1
ATOM 1464 C C . ARG A 1 97 ? -13.165 16.513 -2.248 1.00 18.58 97 ARG A C 1
ATOM 1465 O O . ARG A 1 97 ? -12.993 15.324 -1.981 1.00 17.97 97 ARG A O 1
ATOM 1486 N N . HIS A 1 98 ? -13.397 16.948 -3.483 1.00 19.06 98 HIS A N 1
ATOM 1487 C CA . HIS A 1 98 ? -13.433 16.027 -4.614 1.00 19.99 98 HIS A CA 1
ATOM 1488 C C . HIS A 1 98 ? -12.101 15.295 -4.776 1.00 17.03 98 HIS A C 1
ATOM 1489 O O . HIS A 1 98 ? -12.075 14.088 -5.010 1.00 18.05 98 HIS A O 1
ATOM 1504 N N . LEU A 1 99 ? -10.997 16.028 -4.656 1.00 17.21 99 LEU A N 1
ATOM 1505 C CA . LEU A 1 99 ? -9.675 15.416 -4.735 1.00 16.09 99 LEU A CA 1
ATOM 1506 C C . LEU A 1 99 ? -9.486 14.400 -3.621 1.00 16.24 99 LEU A C 1
ATOM 1507 O O . LEU A 1 99 ? -8.954 13.313 -3.845 1.00 17.09 99 LEU A O 1
ATOM 1523 N N . LEU A 1 100 ? -9.922 14.755 -2.418 1.00 15.16 100 LEU A N 1
ATOM 1524 C CA . LEU A 1 100 ? -9.803 13.849 -1.288 1.00 15.78 100 LEU A CA 1
ATOM 1525 C C . LEU A 1 100 ? -10.622 12.587 -1.538 1.00 15.69 10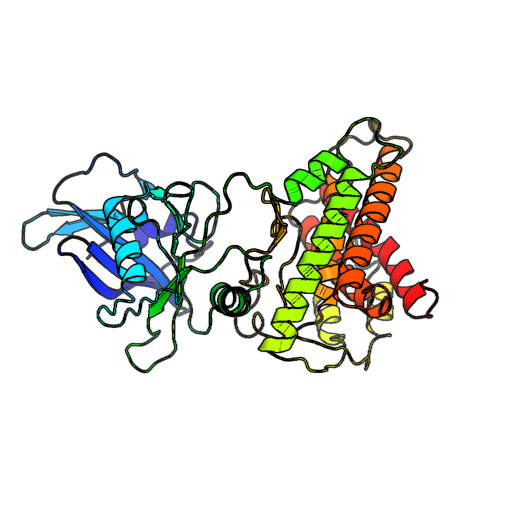0 LEU A C 1
ATOM 1526 O O . LEU A 1 100 ? -10.208 11.491 -1.166 1.00 16.16 100 LEU A O 1
ATOM 1542 N N . ARG A 1 101 ? -11.773 12.740 -2.188 1.00 16.94 101 ARG A N 1
ATOM 1543 C CA . ARG A 1 101 ? -12.621 11.596 -2.500 1.00 19.06 101 ARG A CA 1
ATOM 1544 C C . ARG A 1 101 ? -11.972 10.681 -3.538 1.00 19.28 101 ARG A C 1
ATOM 1545 O O . ARG A 1 101 ? -12.112 9.461 -3.471 1.00 19.87 101 ARG A O 1
ATOM 1566 N N . LEU A 1 102 ? -11.266 11.267 -4.501 1.00 17.43 102 LEU A N 1
ATOM 1567 C CA . LEU A 1 102 ? -10.542 10.474 -5.490 1.00 18.22 102 LEU A CA 1
ATOM 1568 C C . LEU A 1 102 ? -9.433 9.670 -4.820 1.00 16.22 102 LEU A C 1
ATOM 1569 O O . LEU A 1 102 ? -9.212 8.508 -5.155 1.00 17.95 102 LEU A O 1
ATOM 1585 N N . VAL A 1 103 ? -8.734 10.288 -3.872 1.00 15.55 103 VAL A N 1
ATOM 1586 C CA . VAL A 1 103 ? -7.742 9.568 -3.085 1.00 15.42 103 VAL A CA 1
ATOM 1587 C C . VAL A 1 103 ? -8.418 8.427 -2.336 1.00 16.81 103 VAL A C 1
ATOM 1588 O O . VAL A 1 103 ? -7.957 7.288 -2.374 1.00 17.69 103 VAL A O 1
ATOM 1601 N N . ASP A 1 104 ? -9.523 8.737 -1.667 1.00 17.90 104 ASP A N 1
ATOM 1602 C CA . ASP A 1 104 ? -10.220 7.756 -0.845 1.00 19.27 104 ASP A CA 1
ATOM 1603 C C . ASP A 1 104 ? -10.636 6.521 -1.643 1.00 19.92 104 ASP A C 1
ATOM 1604 O O . ASP A 1 104 ? -10.610 5.403 -1.128 1.00 20.55 104 ASP A O 1
ATOM 1613 N N . ALA A 1 105 ? -11.006 6.731 -2.902 1.00 22.16 105 ALA A N 1
ATOM 1614 C CA . ALA A 1 105 ? -11.494 5.651 -3.754 1.00 22.91 105 ALA A CA 1
ATOM 1615 C C . ALA A 1 105 ? -10.368 4.935 -4.500 1.00 22.27 105 ALA A C 1
ATOM 1616 O O . ALA A 1 105 ? -10.617 3.967 -5.218 1.00 23.91 105 ALA A O 1
ATOM 1623 N N . SER A 1 106 ? -9.136 5.406 -4.321 1.00 20.87 106 SER A N 1
ATOM 1624 C CA . SER A 1 106 ? -7.996 4.930 -5.107 1.00 20.74 106 SER A CA 1
ATOM 1625 C C . SER A 1 106 ? -8.340 4.967 -6.592 1.00 22.45 106 SER A C 1
ATOM 1626 O O . SER A 1 106 ? -8.090 4.013 -7.329 1.00 24.68 106 SER A O 1
ATOM 1634 N N . ALA A 1 107 ? -8.914 6.086 -7.016 1.00 21.60 107 ALA A N 1
ATOM 1635 C CA . ALA A 1 107 ? -9.418 6.237 -8.372 1.00 24.26 107 ALA A CA 1
ATOM 1636 C C . ALA A 1 107 ? -8.305 6.372 -9.404 1.00 22.81 107 ALA A C 1
ATOM 1637 O O . ALA A 1 107 ? -7.202 6.827 -9.100 1.00 21.32 107 ALA A O 1
ATOM 1644 N N . THR A 1 108 ? -8.614 5.960 -10.628 1.00 23.25 108 THR A N 1
ATOM 1645 C CA . THR A 1 108 ? -7.779 6.257 -11.778 1.00 24.67 108 THR A CA 1
ATOM 1646 C C . THR A 1 108 ? -8.605 7.098 -12.737 1.00 25.05 108 THR A C 1
ATOM 1647 O O . THR A 1 108 ? -9.682 6.685 -13.164 1.00 27.33 108 THR A O 1
ATOM 1658 N N . VAL A 1 109 ? -8.106 8.290 -13.046 1.00 23.68 109 VAL A N 1
ATOM 1659 C CA . VAL A 1 109 ? -8.754 9.181 -13.998 1.00 22.47 109 VAL A CA 1
ATOM 1660 C C . VAL A 1 109 ? -7.753 9.491 -15.099 1.00 23.43 109 VAL A C 1
ATOM 1661 O O . VAL A 1 109 ? -6.798 10.237 -14.884 1.00 23.47 109 VAL A O 1
ATOM 1674 N N . ALA A 1 110 ? -7.978 8.910 -16.273 1.00 25.62 110 ALA A N 1
ATOM 1675 C CA . ALA A 1 110 ? -7.017 8.976 -17.367 1.00 24.50 110 ALA A CA 1
ATOM 1676 C C . ALA A 1 110 ? -5.640 8.519 -16.874 1.00 23.66 110 ALA A C 1
ATOM 1677 O O . ALA A 1 110 ? -5.489 7.373 -16.451 1.00 26.02 110 ALA A O 1
ATOM 1684 N N . ASP A 1 111 ? -4.650 9.408 -16.908 1.00 23.63 111 ASP A N 1
ATOM 1685 C CA . ASP A 1 111 ? -3.289 9.056 -16.505 1.00 24.71 111 ASP A CA 1
ATOM 1686 C C . ASP A 1 111 ? -2.995 9.465 -15.057 1.00 22.37 111 ASP A C 1
ATOM 1687 O O . ASP A 1 111 ? -1.845 9.424 -14.617 1.00 24.54 111 ASP A O 1
ATOM 1696 N N . LEU A 1 112 ? -4.034 9.855 -14.323 1.00 20.25 112 LEU A N 1
ATOM 1697 C CA . LEU A 1 112 ? -3.898 10.195 -12.910 1.00 18.66 112 LEU A CA 1
ATOM 1698 C C . LEU A 1 112 ? -4.223 8.979 -12.057 1.00 19.09 112 LEU A C 1
ATOM 1699 O O . LEU A 1 112 ? -5.296 8.391 -12.196 1.00 21.95 112 LEU A O 1
ATOM 1715 N N . ARG A 1 113 ? -3.298 8.613 -11.176 1.00 17.42 113 ARG A N 1
ATOM 1716 C CA . ARG A 1 113 ? -3.474 7.454 -10.309 1.00 17.77 113 ARG A CA 1
ATOM 1717 C C . ARG A 1 113 ? -3.491 7.884 -8.849 1.00 16.50 113 ARG A C 1
ATOM 1718 O O . ARG A 1 113 ? -2.495 8.381 -8.325 1.00 18.46 113 ARG A O 1
ATOM 1739 N N . PHE A 1 114 ? -4.644 7.699 -8.214 1.00 16.41 114 PHE A N 1
ATOM 1740 C CA . PHE A 1 114 ? -4.835 8.016 -6.807 1.00 15.37 114 PHE A CA 1
ATOM 1741 C C . PHE A 1 114 ? -4.790 6.731 -5.993 1.00 17.10 114 PHE A C 1
ATOM 1742 O O . PHE A 1 114 ? -5.264 5.690 -6.447 1.00 18.51 114 PHE A O 1
ATOM 1759 N N . THR A 1 115 ? -4.239 6.814 -4.787 1.00 15.43 115 THR A N 1
ATOM 1760 C CA A THR A 1 115 ? -4.193 5.647 -3.919 0.50 16.56 115 THR A CA 1
ATOM 1761 C CA B THR A 1 115 ? -4.043 5.665 -3.910 0.50 16.32 115 THR A CA 1
ATOM 1762 C C . THR A 1 115 ? -4.386 6.016 -2.461 1.00 14.20 115 THR A C 1
ATOM 1763 O O . THR A 1 115 ? -3.789 6.946 -1.925 1.00 15.28 115 THR A O 1
ATOM 1784 N N . ARG A 1 116 ? -5.293 5.273 -1.837 1.00 15.38 116 ARG A N 1
ATOM 1785 C CA . ARG A 1 116 ? -5.517 5.379 -0.404 1.00 14.72 116 ARG A CA 1
ATOM 1786 C C . ARG A 1 116 ? -4.664 4.305 0.245 1.00 15.70 116 ARG A C 1
ATOM 1787 O O . ARG A 1 116 ? -4.657 3.160 -0.205 1.00 17.40 116 ARG A O 1
ATOM 1808 N N . GLU A 1 117 ? -3.931 4.671 1.289 1.00 14.42 117 GLU A N 1
ATOM 1809 C CA . GLU A 1 117 ? -3.118 3.698 1.997 1.00 16.37 117 GLU A CA 1
ATOM 1810 C C . GLU A 1 117 ? -4.028 2.647 2.632 1.00 17.97 117 GLU A C 1
ATOM 1811 O O . GLU A 1 117 ? -5.093 2.983 3.144 1.00 18.75 117 GLU A O 1
ATOM 1823 N N . PRO A 1 118 ? -3.621 1.366 2.590 1.00 20.40 118 PRO A N 1
ATOM 1824 C CA . PRO A 1 118 ? -4.509 0.310 3.092 1.00 22.35 118 PRO A CA 1
ATOM 1825 C C . PRO A 1 118 ? -4.921 0.517 4.547 1.00 24.23 118 PRO A C 1
ATOM 1826 O O . PRO A 1 118 ? -4.067 0.759 5.397 1.00 28.10 118 PRO A O 1
ATOM 1837 N N . GLY A 1 119 ? -6.219 0.428 4.819 1.00 25.19 119 GLY A N 1
ATOM 1838 C CA . GLY A 1 119 ? -6.728 0.580 6.170 1.00 28.06 119 GLY A CA 1
ATOM 1839 C C . GLY A 1 119 ? -6.932 2.023 6.598 1.00 27.30 119 GLY A C 1
ATOM 1840 O O . GLY A 1 119 ? -7.464 2.277 7.678 1.00 30.53 119 GLY A O 1
ATOM 1844 N N . ALA A 1 120 ? -6.519 2.971 5.761 1.00 25.23 120 ALA A N 1
ATOM 1845 C CA . ALA A 1 120 ? -6.623 4.388 6.107 1.00 22.79 120 ALA A CA 1
ATOM 1846 C C . ALA A 1 120 ? -8.059 4.900 6.018 1.00 21.89 120 ALA A C 1
ATOM 1847 O O . ALA A 1 120 ? -8.847 4.431 5.197 1.00 23.51 120 ALA A O 1
ATOM 1854 N N . THR A 1 121 ? -8.381 5.866 6.876 1.00 22.68 121 THR A N 1
ATOM 1855 C CA . THR A 1 121 ? -9.666 6.558 6.839 1.00 24.09 121 THR A CA 1
ATOM 1856 C C . THR A 1 121 ? -9.423 8.032 6.526 1.00 19.61 121 THR A C 1
ATOM 1857 O O . THR A 1 121 ? -8.582 8.671 7.159 1.00 22.99 121 THR A O 1
ATOM 1868 N N . LEU A 1 122 ? -10.142 8.559 5.537 1.00 20.29 122 LEU A N 1
ATOM 1869 C CA . LEU A 1 122 ? -10.014 9.963 5.151 1.00 18.50 122 LEU A CA 1
ATOM 1870 C C . LEU A 1 122 ? -11.225 10.756 5.641 1.00 18.14 122 LEU A C 1
ATOM 1871 O O . LEU A 1 122 ? -12.350 10.265 5.586 1.00 19.98 122 LEU A O 1
ATOM 1887 N N . PRO A 1 123 ? -11.002 11.995 6.110 1.00 18.11 123 PRO A N 1
ATOM 1888 C CA . PRO A 1 123 ? -12.087 12.797 6.684 1.00 17.75 123 PRO A CA 1
ATOM 1889 C C . PRO A 1 123 ? -12.914 13.531 5.626 1.00 17.77 123 PRO A C 1
ATOM 1890 O O . PRO A 1 123 ? -12.861 14.757 5.529 1.00 18.52 123 PRO A O 1
ATOM 1901 N N . LEU A 1 124 ? -13.694 12.781 4.856 1.00 17.62 124 LEU A N 1
ATOM 1902 C CA . LEU A 1 124 ? -14.438 13.351 3.738 1.00 18.27 124 LEU A CA 1
ATOM 1903 C C . LEU A 1 124 ? -15.495 14.363 4.187 1.00 16.46 124 LEU A C 1
ATOM 1904 O O . LEU A 1 124 ? -15.967 15.170 3.389 1.00 19.05 124 LEU A O 1
ATOM 1920 N N . TYR A 1 125 ? -15.850 14.324 5.468 1.00 16.17 125 TYR A N 1
ATOM 1921 C CA . TYR A 1 125 ? -16.883 15.198 6.022 1.00 15.75 125 TYR A CA 1
ATOM 1922 C C . TYR A 1 125 ? -16.333 16.519 6.549 1.00 16.30 125 TYR A C 1
ATOM 1923 O O . TYR A 1 125 ? -17.095 17.453 6.799 1.00 17.28 125 TYR A O 1
ATOM 1941 N N . ALA A 1 126 ? -15.021 16.594 6.738 1.00 16.85 126 ALA A N 1
ATOM 1942 C CA . ALA A 1 126 ? -14.423 17.712 7.460 1.00 20.08 126 ALA A CA 1
ATOM 1943 C C . ALA A 1 126 ? -14.279 18.959 6.587 1.00 18.60 126 ALA A C 1
ATOM 1944 O O . ALA A 1 126 ? -14.006 18.854 5.392 1.00 19.86 126 ALA A O 1
ATOM 1951 N N . PRO A 1 127 ? -14.445 20.149 7.189 1.00 19.08 127 PRO A N 1
ATOM 1952 C CA . PRO A 1 127 ? -14.347 21.399 6.426 1.00 19.18 127 PRO A CA 1
ATOM 1953 C C . PRO A 1 127 ? -12.932 21.661 5.918 1.00 17.97 127 PRO A C 1
ATOM 1954 O O . PRO A 1 127 ? -12.000 21.715 6.723 1.00 18.58 127 PRO A O 1
ATOM 1965 N N . PRO A 1 128 ? -12.765 21.811 4.596 1.00 19.06 128 PRO A N 1
ATOM 1966 C CA . PRO A 1 128 ? -11.428 22.114 4.075 1.00 19.15 128 PRO A CA 1
ATOM 1967 C C . PRO A 1 128 ? -11.088 23.601 4.136 1.00 20.65 128 PRO A C 1
ATOM 1968 O O . PRO A 1 128 ? -11.916 24.440 3.784 1.00 22.61 128 PRO A O 1
ATOM 1979 N N . LYS A 1 129 ? -9.877 23.908 4.591 1.00 21.03 129 LYS A N 1
ATOM 1980 C CA . LYS A 1 129 ? -9.376 25.277 4.637 1.00 24.43 129 LYS A CA 1
ATOM 1981 C C . LYS A 1 129 ? -7.929 25.286 4.161 1.00 22.71 129 LYS A C 1
ATOM 1982 O O . LYS A 1 129 ? -7.108 24.509 4.647 1.00 19.74 129 LYS A O 1
ATOM 2001 N N . VAL A 1 130 ? -7.616 26.158 3.208 1.00 25.48 130 VAL A N 1
ATOM 2002 C CA . VAL A 1 130 ? -6.257 26.248 2.683 1.00 26.64 130 VAL A CA 1
ATOM 2003 C C . VAL A 1 130 ? -5.312 26.813 3.735 1.00 27.36 130 VAL A C 1
ATOM 2004 O O . VAL A 1 130 ? -5.626 27.799 4.401 1.00 30.06 130 VAL A O 1
ATOM 2017 N N . SER A 1 131 ? -4.155 26.174 3.875 1.00 26.78 131 SER A N 1
ATOM 2018 C CA . SER A 1 131 ? -3.123 26.633 4.796 1.00 30.92 131 SER A CA 1
ATOM 2019 C C . SER A 1 131 ? -2.625 28.014 4.404 1.00 32.24 131 SER A C 1
ATOM 2020 O O . SER A 1 131 ? -2.381 28.283 3.228 1.00 35.17 131 SER A O 1
ATOM 2028 N N . SER A 1 132 ? -2.466 28.880 5.398 1.00 35.83 132 SER A N 1
ATOM 2029 C CA . SER A 1 132 ? -1.937 30.220 5.175 1.00 40.60 132 SER A CA 1
ATOM 2030 C C . SER A 1 132 ? -0.419 30.243 5.322 1.00 43.92 132 SER A C 1
ATOM 2031 O O . SER A 1 132 ? 0.229 31.228 4.966 1.00 45.37 132 SER A O 1
ATOM 2039 N N . ALA A 1 133 ? 0.143 29.157 5.845 1.00 44.36 133 ALA A N 1
ATOM 2040 C CA . ALA A 1 133 ? 1.578 29.081 6.096 1.00 45.08 133 ALA A CA 1
ATOM 2041 C C . ALA A 1 133 ? 2.371 29.206 4.800 1.00 44.08 133 ALA A C 1
ATOM 2042 O O . ALA A 1 133 ? 1.962 28.694 3.757 1.00 43.14 133 ALA A O 1
ATOM 2049 N N . GLU A 1 134 ? 3.507 29.892 4.873 1.00 45.00 134 GLU A N 1
ATOM 2050 C CA . GLU A 1 134 ? 4.360 30.093 3.709 1.00 44.72 134 GLU A CA 1
ATOM 2051 C C . GLU A 1 134 ? 5.026 28.788 3.293 1.00 42.30 134 GLU A C 1
ATOM 2052 O O . GLU A 1 134 ? 5.646 28.109 4.112 1.00 44.90 134 GLU A O 1
ATOM 2064 N N . GLN A 1 135 ? 4.896 28.443 2.016 1.00 37.57 135 GLN A N 1
ATOM 2065 C CA . GLN A 1 135 ? 5.467 27.205 1.504 1.00 35.64 135 GLN A CA 1
ATOM 2066 C C . GLN A 1 135 ? 5.514 27.191 -0.022 1.00 32.72 135 GLN A C 1
ATOM 2067 O O . GLN A 1 135 ? 4.973 28.082 -0.678 1.00 33.34 135 GLN A O 1
ATOM 2081 N N . SER A 1 136 ? 6.148 26.160 -0.573 1.00 28.80 136 SER A N 1
ATOM 2082 C CA . SER A 1 136 ? 6.345 26.043 -2.014 1.00 26.44 136 SER A CA 1
ATOM 2083 C C . SER A 1 136 ? 5.234 25.242 -2.688 1.00 23.08 136 SER A C 1
ATOM 2084 O O . SER A 1 136 ? 5.163 25.180 -3.914 1.00 27.71 136 SER A O 1
ATOM 2092 N N . ASN A 1 137 ? 4.379 24.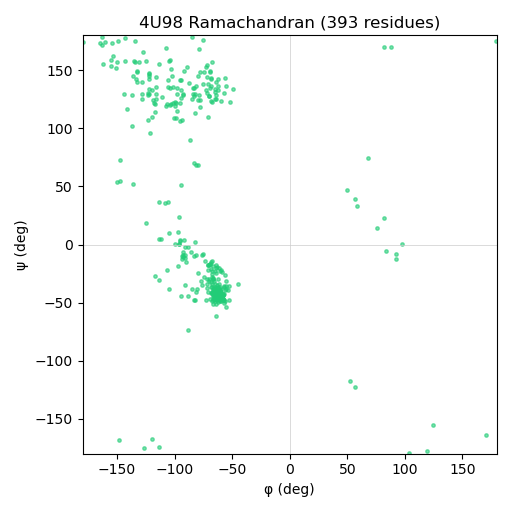620 -1.882 1.00 20.95 137 ASN A N 1
ATOM 2093 C CA . ASN A 1 137 ? 3.243 23.865 -2.393 1.00 20.98 137 ASN A CA 1
ATOM 2094 C C . ASN A 1 137 ? 1.955 24.472 -1.853 1.00 20.19 137 ASN A C 1
ATOM 2095 O O . ASN A 1 137 ? 1.972 25.583 -1.327 1.00 22.63 137 ASN A O 1
ATOM 2106 N N . THR A 1 138 ? 0.840 23.764 -2.000 1.00 19.22 138 THR A N 1
ATOM 2107 C CA . THR A 1 138 ? -0.430 24.229 -1.453 1.00 17.73 138 THR A CA 1
ATOM 2108 C C . THR A 1 138 ? -1.050 23.121 -0.620 1.00 19.11 138 THR A C 1
ATOM 2109 O O . THR A 1 138 ? -1.230 22.002 -1.100 1.00 22.03 138 THR A O 1
ATOM 2120 N N . SER A 1 139 ? -1.362 23.439 0.633 1.00 18.87 139 SER A N 1
ATOM 2121 C CA . SER A 1 139 ? -1.937 22.469 1.556 1.00 19.62 139 SER A CA 1
ATOM 2122 C C . SER A 1 139 ? -3.344 22.866 1.979 1.00 19.97 139 SER A C 1
ATOM 2123 O O . SER A 1 139 ? -3.609 24.028 2.290 1.00 21.97 139 SER A O 1
ATOM 2131 N N . VAL A 1 140 ? -4.238 21.883 1.981 1.00 17.74 140 VAL A N 1
ATOM 2132 C CA . VAL A 1 140 ? -5.603 22.062 2.451 1.00 16.80 140 VAL A CA 1
ATOM 2133 C C . VAL A 1 140 ? -5.798 21.183 3.677 1.00 15.44 140 VAL A C 1
ATOM 2134 O O . VAL A 1 140 ? -5.559 19.976 3.629 1.00 15.70 140 VAL A O 1
ATOM 2147 N N . ILE A 1 141 ? -6.223 21.795 4.777 1.00 16.06 141 ILE A N 1
ATOM 2148 C CA . ILE A 1 141 ? -6.410 21.075 6.027 1.00 15.95 141 ILE A CA 1
ATOM 2149 C C . ILE A 1 141 ? -7.895 20.791 6.201 1.00 15.66 141 ILE A C 1
ATOM 2150 O O . ILE A 1 141 ? -8.721 21.706 6.206 1.00 18.04 141 ILE A O 1
ATOM 2166 N N . PHE A 1 142 ? -8.223 19.512 6.325 1.00 14.88 142 PHE A N 1
ATOM 2167 C CA . PHE A 1 142 ? -9.598 19.078 6.511 1.00 14.85 142 PHE A CA 1
ATOM 2168 C C . PHE A 1 142 ? -9.883 18.943 7.997 1.00 16.04 142 PHE A C 1
ATOM 2169 O O . PHE A 1 142 ? -9.403 18.010 8.642 1.00 15.85 142 PHE A O 1
ATOM 2186 N N . GLY A 1 143 ? -10.658 19.885 8.530 1.00 17.54 143 GLY A N 1
ATOM 2187 C CA . GLY A 1 143 ? -10.938 19.942 9.952 1.00 19.18 143 GLY A CA 1
ATOM 2188 C C . GLY A 1 143 ? -9.648 19.900 10.742 1.00 19.80 143 GLY A C 1
ATOM 2189 O O . GLY A 1 143 ? -8.740 20.698 10.506 1.00 22.05 143 GLY A O 1
ATOM 2193 N N A LYS A 1 144 ? -9.557 18.960 11.673 0.49 21.49 144 LYS A N 1
ATOM 2194 N N B LYS A 1 144 ? -9.587 18.963 11.688 0.51 20.16 144 LYS A N 1
ATOM 2195 C CA A LYS A 1 144 ? -8.327 18.745 12.421 0.49 23.37 144 LYS A CA 1
ATOM 2196 C CA B LYS A 1 144 ? -8.391 18.711 12.487 0.51 21.39 144 LYS A CA 1
ATOM 2197 C C A LYS A 1 144 ? -7.845 17.321 12.183 0.49 20.83 144 LYS A C 1
ATOM 2198 C C B LYS A 1 144 ? -7.833 17.325 12.176 0.51 20.57 144 LYS A C 1
ATOM 2199 O O A LYS A 1 144 ? -7.107 16.762 12.995 0.49 21.61 144 LYS A O 1
ATOM 2200 O O B LYS A 1 144 ? -7.026 16.794 12.938 0.51 22.14 144 LYS A O 1
ATOM 2237 N N . ASP A 1 145 ? -8.261 16.745 11.057 1.00 18.84 145 ASP A N 1
ATOM 2238 C CA . ASP A 1 145 ? -8.035 15.326 10.785 1.00 18.38 145 ASP A CA 1
ATOM 2239 C C . ASP A 1 145 ? -6.959 14.997 9.761 1.00 15.37 145 ASP A C 1
ATOM 2240 O O . ASP A 1 145 ? -6.195 14.057 9.957 1.00 16.93 145 ASP A O 1
ATOM 2249 N N . ALA A 1 146 ? -6.915 15.729 8.655 1.00 14.34 146 ALA A N 1
ATOM 2250 C CA . ALA A 1 146 ? -5.976 15.389 7.595 1.00 14.10 146 ALA A CA 1
ATOM 2251 C C . ALA A 1 146 ? -5.533 16.610 6.825 1.00 13.43 146 ALA A C 1
ATOM 2252 O O . ALA A 1 146 ? -6.238 17.615 6.762 1.00 15.28 146 ALA A O 1
ATOM 2259 N N A MET A 1 147 ? -4.342 16.494 6.241 0.59 12.73 147 MET A N 1
ATOM 2260 N N B MET A 1 147 ? -4.354 16.530 6.231 0.41 15.58 147 MET A N 1
ATOM 2261 C CA A MET A 1 147 ? -3.734 17.535 5.424 0.59 12.82 147 MET A CA 1
ATOM 2262 C CA B MET A 1 147 ? -3.890 17.613 5.389 0.41 19.46 147 MET A CA 1
ATOM 2263 C C A MET A 1 147 ? -3.542 16.999 4.011 0.59 11.66 147 MET A C 1
ATOM 2264 C C B MET A 1 147 ? -3.485 17.093 4.024 0.41 17.92 147 MET A C 1
ATOM 2265 O O A MET A 1 147 ? -2.894 15.972 3.828 0.59 11.95 147 MET A O 1
ATOM 2266 O O B MET A 1 147 ? -2.649 16.201 3.886 0.41 20.48 147 MET A O 1
ATOM 2293 N N . LEU A 1 148 ? -4.121 17.680 3.023 1.00 13.65 148 LEU A N 1
ATOM 2294 C CA . LEU A 1 148 ? -3.905 17.348 1.629 1.00 14.83 148 LEU A CA 1
ATOM 2295 C C . LEU A 1 148 ? -2.880 18.323 1.087 1.00 15.42 148 LEU A C 1
ATOM 2296 O O . LEU A 1 148 ? -3.144 19.521 1.017 1.00 18.45 148 LEU A O 1
ATOM 2312 N N . LYS A 1 149 ? -1.706 17.816 0.728 1.00 13.46 149 LYS A N 1
ATOM 2313 C CA . LYS A 1 149 ? -0.675 18.645 0.128 1.00 14.06 149 LYS A CA 1
ATOM 2314 C C . LYS A 1 149 ? -0.636 18.374 -1.361 1.00 13.05 149 LYS A C 1
ATOM 2315 O O . LYS A 1 149 ? -0.424 17.242 -1.793 1.00 14.84 149 LYS A O 1
ATOM 2334 N N . VAL A 1 150 ? -0.857 19.427 -2.137 1.00 14.44 150 VAL A N 1
ATOM 2335 C CA . VAL A 1 150 ? -0.835 19.345 -3.585 1.00 14.88 150 VAL A CA 1
ATOM 2336 C C . VAL A 1 150 ? 0.435 20.027 -4.060 1.00 15.69 150 VAL A C 1
ATOM 2337 O O . VAL A 1 150 ? 0.644 21.213 -3.808 1.00 17.54 150 VAL A O 1
ATOM 2350 N N . PHE A 1 151 ? 1.295 19.268 -4.728 1.00 15.37 151 PHE A N 1
ATOM 2351 C CA . PHE A 1 151 ? 2.576 19.796 -5.168 1.00 17.23 151 PHE A CA 1
ATOM 2352 C C . PHE A 1 151 ? 2.373 20.789 -6.299 1.00 19.20 151 PHE A C 1
ATOM 2353 O O . PHE A 1 151 ? 1.569 20.559 -7.197 1.00 24.41 151 PHE A O 1
ATOM 2370 N N . ARG A 1 152 ? 3.104 21.895 -6.252 1.00 17.13 152 ARG A N 1
ATOM 2371 C CA . ARG A 1 152 ? 3.023 22.895 -7.307 1.00 17.75 152 ARG A CA 1
ATOM 2372 C C . ARG A 1 152 ? 4.024 22.569 -8.411 1.00 18.70 152 ARG A C 1
ATOM 2373 O O . ARG A 1 152 ? 3.638 22.115 -9.481 1.00 19.75 152 ARG A O 1
ATOM 2394 N N . ARG A 1 153 ? 5.307 22.787 -8.154 1.00 22.15 153 ARG A N 1
ATOM 2395 C CA . ARG A 1 153 ? 6.335 22.319 -9.074 1.00 24.13 153 ARG A CA 1
ATOM 2396 C C . ARG A 1 153 ? 6.383 20.800 -8.974 1.00 24.12 153 ARG A C 1
ATOM 2397 O O . ARG A 1 153 ? 6.493 20.256 -7.874 1.00 28.13 153 ARG A O 1
ATOM 2418 N N . VAL A 1 154 ? 6.285 20.117 -10.113 1.00 21.96 154 VAL A N 1
ATOM 2419 C CA . VAL A 1 154 ? 6.362 18.658 -10.129 1.00 22.57 154 VAL A CA 1
ATOM 2420 C C . VAL A 1 154 ? 7.488 18.161 -11.031 1.00 22.68 154 VAL A C 1
ATOM 2421 O O . VAL A 1 154 ? 7.815 18.777 -12.049 1.00 26.69 154 VAL A O 1
ATOM 2434 N N . THR A 1 155 ? 8.072 17.036 -10.634 1.00 21.08 155 THR A N 1
ATOM 2435 C CA . THR A 1 155 ? 9.272 16.514 -11.266 1.00 22.24 155 THR A CA 1
ATOM 2436 C C . THR A 1 155 ? 9.209 14.993 -11.326 1.00 22.03 155 THR A C 1
ATOM 2437 O O . THR A 1 155 ? 8.488 14.368 -10.551 1.00 22.68 155 THR A O 1
ATOM 2448 N N . PRO A 1 156 ? 9.966 14.387 -12.251 1.00 22.32 156 PRO A N 1
ATOM 2449 C CA . PRO A 1 156 ? 9.907 12.931 -12.397 1.00 22.32 156 PRO A CA 1
ATOM 2450 C C . PRO A 1 156 ? 10.703 12.190 -11.329 1.00 19.36 156 PRO A C 1
ATOM 2451 O O . PRO A 1 156 ? 11.718 12.696 -10.847 1.00 22.03 156 PRO A O 1
ATOM 2462 N N . GLY A 1 157 ? 10.231 11.000 -10.970 1.00 17.80 157 GLY A N 1
ATOM 2463 C CA . GLY A 1 157 ? 10.947 10.128 -10.060 1.00 16.91 157 GLY A CA 1
ATOM 2464 C C . GLY A 1 157 ? 10.166 9.830 -8.798 1.00 14.37 157 GLY A C 1
ATOM 2465 O O . GLY A 1 157 ? 9.027 10.265 -8.626 1.00 16.48 157 GLY A O 1
ATOM 2469 N N . ILE A 1 158 ? 10.792 9.072 -7.911 1.00 14.76 158 ILE A N 1
ATOM 2470 C CA . ILE A 1 158 ? 10.189 8.710 -6.642 1.00 13.97 158 ILE A CA 1
ATOM 2471 C C . ILE A 1 158 ? 10.289 9.885 -5.681 1.00 13.79 158 ILE A C 1
ATOM 2472 O O . ILE A 1 158 ? 11.372 10.387 -5.421 1.00 18.70 158 ILE A O 1
ATOM 2488 N N . ASN A 1 159 ? 9.154 10.320 -5.153 1.00 12.95 159 ASN A N 1
ATOM 2489 C CA . ASN A 1 159 ? 9.131 11.414 -4.198 1.00 12.03 159 ASN A CA 1
ATOM 2490 C C . ASN A 1 159 ? 9.556 10.907 -2.821 1.00 11.60 159 ASN A C 1
ATOM 2491 O O . ASN A 1 159 ? 8.891 10.037 -2.262 1.00 11.65 159 ASN A O 1
ATOM 2502 N N . PRO A 1 160 ? 10.667 11.434 -2.268 1.00 11.48 160 PRO A N 1
ATOM 2503 C CA . PRO A 1 160 ? 11.148 10.852 -1.006 1.00 11.83 160 PRO A CA 1
ATOM 2504 C C . PRO A 1 160 ? 10.219 11.080 0.188 1.00 10.37 160 PRO A C 1
ATOM 2505 O O . PRO A 1 160 ? 10.191 10.259 1.106 1.00 11.65 160 PRO A O 1
ATOM 2516 N N . ASP A 1 161 ? 9.472 12.178 0.182 1.00 10.80 161 ASP A N 1
ATOM 2517 C CA . ASP A 1 161 ? 8.568 12.474 1.286 1.00 11.47 161 ASP A CA 1
ATOM 2518 C C . ASP A 1 161 ? 7.466 11.412 1.340 1.00 11.46 161 ASP A C 1
ATOM 2519 O O . ASP A 1 161 ? 7.197 10.836 2.390 1.00 12.59 161 ASP A O 1
ATOM 2528 N N . ILE A 1 162 ? 6.855 11.127 0.197 1.00 11.30 162 ILE A N 1
ATOM 2529 C CA . ILE A 1 162 ? 5.848 10.071 0.126 1.00 11.38 162 ILE A CA 1
ATOM 2530 C C . ILE A 1 162 ? 6.481 8.704 0.400 1.00 11.10 162 ILE A C 1
ATOM 2531 O O . ILE A 1 162 ? 5.963 7.907 1.185 1.00 11.29 162 ILE A O 1
ATOM 2547 N N . GLU A 1 163 ? 7.606 8.447 -0.254 1.00 10.59 163 GLU A N 1
ATOM 2548 C CA . GLU A 1 163 ? 8.280 7.163 -0.167 1.00 11.52 163 GLU A CA 1
ATOM 2549 C C . GLU A 1 163 ? 8.593 6.771 1.273 1.00 10.52 163 GLU A C 1
ATOM 2550 O O . GLU A 1 163 ? 8.261 5.670 1.719 1.00 10.76 163 GLU A O 1
ATOM 2562 N N . LEU A 1 164 ? 9.262 7.660 1.996 1.00 10.16 164 LEU A N 1
ATOM 2563 C CA . LEU A 1 164 ? 9.720 7.324 3.335 1.00 9.87 164 LEU A CA 1
ATOM 2564 C C . LEU A 1 164 ? 8.579 7.357 4.345 1.00 9.64 164 LEU A C 1
ATOM 2565 O O . LEU A 1 164 ? 8.542 6.539 5.261 1.00 10.46 164 LEU A O 1
ATOM 2581 N N . ASN A 1 165 ? 7.632 8.273 4.173 1.00 10.10 165 ASN A N 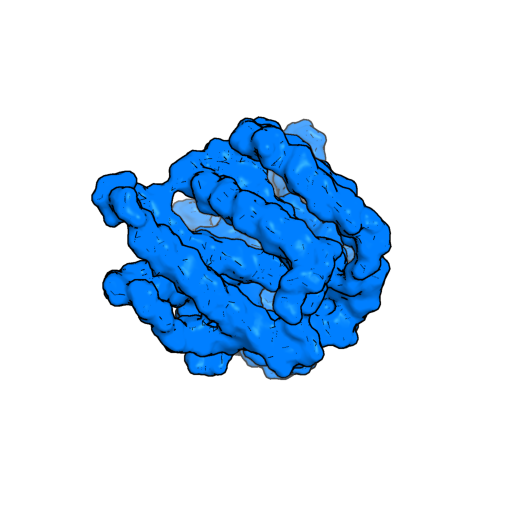1
ATOM 2582 C CA . ASN A 1 165 ? 6.449 8.247 5.022 1.00 10.81 165 ASN A CA 1
ATOM 2583 C C . ASN A 1 165 ? 5.658 6.955 4.855 1.00 10.82 165 ASN A C 1
ATOM 2584 O O . ASN A 1 165 ? 5.150 6.411 5.831 1.00 11.74 165 ASN A O 1
ATOM 2595 N N . ARG A 1 166 ? 5.574 6.444 3.630 1.00 11.08 166 ARG A N 1
ATOM 2596 C CA . ARG A 1 166 ? 4.882 5.181 3.411 1.00 11.31 166 ARG A CA 1
ATOM 2597 C C . ARG A 1 166 ? 5.596 4.032 4.126 1.00 11.46 166 ARG A C 1
ATOM 2598 O O . ARG A 1 166 ? 4.963 3.230 4.806 1.00 12.26 166 ARG A O 1
ATOM 2619 N N . VAL A 1 167 ? 6.914 3.951 3.972 1.00 10.66 167 VAL A N 1
ATOM 2620 C CA . VAL A 1 167 ? 7.687 2.911 4.638 1.00 11.34 167 VAL A CA 1
ATOM 2621 C C . VAL A 1 167 ? 7.446 2.959 6.143 1.00 11.05 167 VAL A C 1
ATOM 2622 O O . VAL A 1 167 ? 7.181 1.937 6.773 1.00 12.41 167 VAL A O 1
ATOM 2635 N N . LEU A 1 168 ? 7.545 4.151 6.715 1.00 11.03 168 LEU A N 1
ATOM 2636 C CA . LEU A 1 168 ? 7.432 4.311 8.157 1.00 11.92 168 LEU A CA 1
ATOM 2637 C C . LEU A 1 168 ? 6.028 3.979 8.660 1.00 13.05 168 LEU A C 1
ATOM 2638 O O . LEU A 1 168 ? 5.873 3.270 9.656 1.00 14.32 168 LEU A O 1
ATOM 2654 N N . ALA A 1 169 ? 5.008 4.474 7.967 1.00 13.59 169 ALA A N 1
ATOM 2655 C CA . ALA A 1 169 ? 3.629 4.233 8.383 1.00 16.44 169 ALA A CA 1
ATOM 2656 C C . ALA A 1 169 ? 3.267 2.758 8.262 1.00 17.37 169 ALA A C 1
ATOM 2657 O O . ALA A 1 169 ? 2.646 2.186 9.158 1.00 19.00 169 ALA A O 1
ATOM 2664 N N . GLN A 1 170 ? 3.656 2.137 7.156 1.00 15.74 170 GLN A N 1
ATOM 2665 C CA . GLN A 1 170 ? 3.291 0.748 6.917 1.00 17.75 170 GLN A CA 1
ATOM 2666 C C . GLN A 1 170 ? 4.051 -0.207 7.841 1.00 17.55 170 GLN A C 1
ATOM 2667 O O . GLN A 1 170 ? 3.596 -1.321 8.095 1.00 20.56 170 GLN A O 1
ATOM 2681 N N . ALA A 1 171 ? 5.192 0.239 8.361 1.00 15.62 171 ALA A N 1
ATOM 2682 C CA . ALA A 1 171 ? 5.952 -0.549 9.327 1.00 15.98 171 ALA A CA 1
ATOM 2683 C C . ALA A 1 171 ? 5.451 -0.323 10.753 1.00 17.46 171 ALA A C 1
ATOM 2684 O O . ALA A 1 171 ? 5.908 -0.979 11.688 1.00 21.43 171 ALA A O 1
ATOM 2691 N N . GLY A 1 172 ? 4.523 0.616 10.916 1.00 16.72 172 GLY A N 1
ATOM 2692 C CA . GLY A 1 172 ? 3.930 0.888 12.213 1.00 18.73 172 GLY A CA 1
ATOM 2693 C C . GLY A 1 172 ? 4.768 1.787 13.105 1.00 17.13 172 GLY A C 1
ATOM 2694 O O . GLY A 1 172 ? 4.621 1.767 14.325 1.00 19.56 172 GLY A O 1
ATOM 2698 N N . ASN A 1 173 ? 5.651 2.580 12.510 1.00 15.64 173 ASN A N 1
ATOM 2699 C CA . ASN A 1 173 ? 6.431 3.529 13.289 1.00 14.23 173 ASN A CA 1
ATOM 2700 C C . ASN A 1 173 ? 5.537 4.672 13.750 1.00 15.71 173 ASN A C 1
ATOM 2701 O O . ASN A 1 173 ? 4.814 5.260 12.949 1.00 17.74 173 ASN A O 1
ATOM 2712 N N . ARG A 1 174 ? 5.581 4.987 15.041 1.00 16.03 174 ARG A N 1
ATOM 2713 C CA . ARG A 1 174 ? 4.647 5.960 15.602 1.00 17.71 174 ARG A CA 1
ATOM 2714 C C . ARG A 1 174 ? 5.178 7.393 15.591 1.00 17.44 174 ARG A C 1
ATOM 2715 O O . ARG A 1 174 ? 4.519 8.301 16.096 1.00 23.05 174 ARG A O 1
ATOM 2736 N N . HIS A 1 175 ? 6.356 7.597 15.011 1.00 13.45 175 HIS A N 1
ATOM 2737 C CA . HIS A 1 175 ? 6.994 8.911 15.029 1.00 12.41 175 HIS A CA 1
ATOM 2738 C C . HIS A 1 175 ? 6.921 9.621 13.684 1.00 12.18 175 HIS A C 1
ATOM 2739 O O . HIS A 1 175 ? 7.847 10.326 13.288 1.00 12.54 175 HIS A O 1
ATOM 2754 N N . VAL A 1 176 ? 5.800 9.433 12.999 1.00 13.37 176 VAL A N 1
ATOM 2755 C CA . VAL A 1 176 ? 5.495 10.156 11.773 1.00 12.88 176 VAL A CA 1
ATOM 2756 C C . VAL A 1 176 ? 4.049 10.624 11.814 1.00 14.20 176 VAL A C 1
ATOM 2757 O O . VAL A 1 176 ? 3.231 10.080 12.557 1.00 16.68 176 VAL A O 1
ATOM 2770 N N . ALA A 1 177 ? 3.744 11.648 11.025 1.00 13.54 177 ALA A N 1
ATOM 2771 C CA . ALA A 1 177 ? 2.365 11.987 10.724 1.00 15.79 177 ALA A CA 1
ATOM 2772 C C . ALA A 1 177 ? 1.962 11.043 9.604 1.00 15.54 177 ALA A C 1
ATOM 2773 O O . ALA A 1 177 ? 2.502 11.112 8.502 1.00 18.10 177 ALA A O 1
ATOM 2780 N N . ARG A 1 178 ? 1.037 10.137 9.896 1.00 13.47 178 ARG A N 1
ATOM 2781 C CA . ARG A 1 178 ? 0.805 8.985 9.034 1.00 14.64 178 ARG A CA 1
ATOM 2782 C C . ARG A 1 178 ? 0.295 9.348 7.648 1.00 13.27 178 ARG A C 1
ATOM 2783 O O . ARG A 1 178 ? -0.687 10.072 7.499 1.00 13.29 178 ARG A O 1
ATOM 2804 N N . LEU A 1 179 ? 0.971 8.817 6.636 1.00 13.15 179 LEU A N 1
ATOM 2805 C CA . LEU A 1 179 ? 0.519 8.928 5.257 1.00 12.16 179 LEU A CA 1
ATOM 2806 C C . LEU A 1 179 ? -0.802 8.182 5.091 1.00 12.23 179 LEU A C 1
ATOM 2807 O O . LEU A 1 179 ? -0.891 6.999 5.415 1.00 14.32 179 LEU A O 1
ATOM 2823 N N . LEU A 1 180 ? -1.817 8.878 4.582 1.00 11.63 180 LEU A N 1
ATOM 2824 C CA . LEU A 1 180 ? -3.146 8.299 4.385 1.00 11.64 180 LEU A CA 1
ATOM 2825 C C . LEU A 1 180 ? -3.444 8.023 2.914 1.00 12.04 180 LEU A C 1
ATOM 2826 O O . LEU A 1 180 ? -4.317 7.220 2.594 1.00 12.75 180 LEU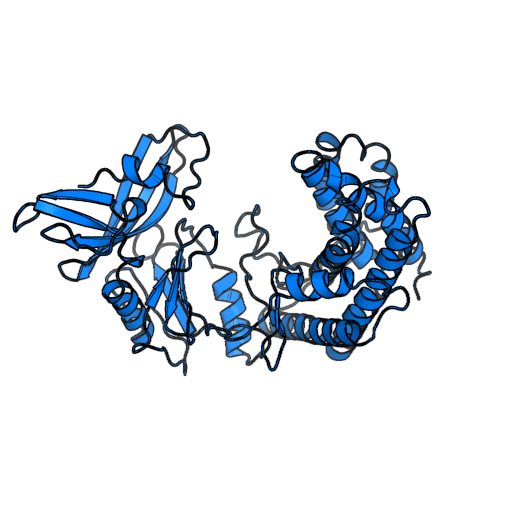 A O 1
ATOM 2842 N N . GLY A 1 181 ? -2.740 8.705 2.019 1.00 11.83 181 GLY A N 1
ATOM 2843 C CA . GLY A 1 181 ? -2.948 8.514 0.598 1.00 12.51 181 GLY A CA 1
ATOM 2844 C C . GLY A 1 181 ? -2.029 9.399 -0.211 1.00 11.24 181 GLY A C 1
ATOM 2845 O O . GLY A 1 181 ? -1.303 10.232 0.332 1.00 11.66 181 GLY A O 1
ATOM 2849 N N . SER A 1 182 ? -2.058 9.217 -1.523 1.00 12.10 182 SER A N 1
ATOM 2850 C CA . SER A 1 182 ? -1.224 10.006 -2.412 1.00 11.79 182 SER A CA 1
ATOM 2851 C C . SER A 1 182 ? -1.754 9.886 -3.824 1.00 12.85 182 SER A C 1
ATOM 2852 O O . SER A 1 182 ? -2.658 9.095 -4.095 1.00 13.80 182 SER A O 1
ATOM 2860 N N . PHE A 1 183 ? -1.207 10.687 -4.725 1.00 12.58 183 PHE A N 1
ATOM 2861 C CA . PHE A 1 183 ? -1.545 10.545 -6.127 1.00 13.21 183 PHE A CA 1
ATOM 2862 C C . PHE A 1 183 ? -0.390 10.968 -7.009 1.00 13.67 183 PHE A C 1
ATOM 2863 O O . PHE A 1 183 ? 0.506 11.705 -6.587 1.00 13.49 183 PHE A O 1
ATOM 2880 N N . GLU A 1 184 ? -0.405 10.457 -8.232 1.00 16.17 184 GLU A N 1
ATOM 2881 C CA . GLU A 1 184 ? 0.697 10.634 -9.155 1.00 17.27 184 GLU A CA 1
ATOM 2882 C C . GLU A 1 184 ? 0.205 10.524 -10.584 1.00 19.31 184 GLU A C 1
ATOM 2883 O O . GLU A 1 184 ? -0.951 10.181 -10.837 1.00 22.07 184 GLU A O 1
ATOM 2895 N N . THR A 1 185 ? 1.104 10.805 -11.514 1.00 18.25 185 THR A N 1
ATOM 2896 C CA . THR A 1 185 ? 0.826 10.620 -12.924 1.00 20.36 185 THR A CA 1
ATOM 2897 C C . THR A 1 185 ? 2.137 10.251 -13.610 1.00 20.87 185 THR A C 1
ATOM 2898 O O . THR A 1 185 ? 3.116 9.927 -12.936 1.00 21.42 185 THR A O 1
ATOM 2909 N N . SER A 1 186 ? 2.151 10.279 -14.939 1.00 21.74 186 SER A N 1
ATOM 2910 C CA . SER A 1 186 ? 3.360 9.981 -15.700 1.00 23.34 186 SER A CA 1
ATOM 2911 C C . SER A 1 186 ? 3.957 11.274 -16.248 1.00 22.65 186 SER A C 1
ATOM 2912 O O . SER A 1 186 ? 3.255 12.275 -16.390 1.00 23.81 186 SER A O 1
ATOM 2920 N N . TRP A 1 187 ? 5.249 11.246 -16.560 1.00 25.10 187 TRP A N 1
ATOM 2921 C CA . TRP A 1 187 ? 5.969 12.447 -16.977 1.00 28.52 187 TRP A CA 1
ATOM 2922 C C . TRP A 1 187 ? 5.727 12.765 -18.445 1.00 33.44 187 TRP A C 1
ATOM 2923 O O . TRP A 1 187 ? 5.598 13.930 -18.822 1.00 36.89 187 TRP A O 1
ATOM 2944 N N . ALA A 1 188 ? 5.669 11.722 -19.266 1.00 35.81 188 ALA A N 1
ATOM 2945 C CA . ALA A 1 188 ? 5.546 11.882 -20.710 1.00 38.55 188 ALA A CA 1
ATOM 2946 C C . ALA A 1 188 ? 4.520 10.902 -21.265 1.00 40.73 188 ALA A C 1
ATOM 2947 O O . ALA A 1 188 ? 4.792 10.165 -22.214 1.00 43.14 188 ALA A O 1
ATOM 2954 N N . GLY A 1 189 ? 3.336 10.906 -20.663 1.00 42.71 189 GLY A N 1
ATOM 2955 C CA . GLY A 1 189 ? 2.261 10.021 -21.066 1.00 45.24 189 GLY A CA 1
ATOM 2956 C C . GLY A 1 189 ? 2.419 8.643 -20.454 1.00 47.12 189 GLY A C 1
ATOM 2957 O O . GLY A 1 189 ? 3.456 8.344 -19.861 1.00 47.73 189 GLY A O 1
ATOM 2961 N N . PRO A 1 190 ? 1.384 7.798 -20.588 1.00 49.22 190 PRO A N 1
ATOM 2962 C CA . PRO A 1 190 ? 1.404 6.414 -20.102 1.00 50.60 190 PRO A CA 1
ATOM 2963 C C . PRO A 1 190 ? 2.655 5.658 -20.544 1.00 51.54 190 PRO A C 1
ATOM 2964 O O . PRO A 1 190 ? 3.037 5.743 -21.711 1.00 53.72 190 PRO A O 1
ATOM 2975 N N . GLY A 1 191 ? 3.283 4.941 -19.616 1.00 51.23 191 GLY A N 1
ATOM 2976 C CA . GLY A 1 191 ? 4.443 4.124 -19.930 1.00 50.22 191 GLY A CA 1
ATOM 2977 C C . GLY A 1 191 ? 5.779 4.779 -19.626 1.00 48.78 191 GLY A C 1
ATOM 2978 O O . GLY A 1 191 ? 6.829 4.178 -19.859 1.00 50.11 191 GLY A O 1
ATOM 2982 N N . THR A 1 192 ? 5.746 6.003 -19.101 1.00 44.99 192 THR A N 1
ATOM 2983 C CA . THR A 1 192 ? 6.966 6.761 -18.825 1.00 40.21 192 THR A CA 1
ATOM 2984 C C . THR A 1 192 ? 7.170 6.974 -17.323 1.00 36.48 192 THR A C 1
ATOM 2985 O O . THR A 1 192 ? 6.425 6.429 -16.508 1.00 37.99 192 THR A O 1
ATOM 2996 N N . ASP A 1 193 ? 8.187 7.759 -16.968 1.00 36.28 193 ASP A N 1
ATOM 2997 C CA . ASP A 1 193 ? 8.562 7.978 -15.570 1.00 33.75 193 ASP A CA 1
ATOM 2998 C C . ASP A 1 193 ? 7.405 8.509 -14.733 1.00 28.77 193 ASP A C 1
ATOM 2999 O O . ASP A 1 193 ? 6.600 9.312 -15.205 1.00 27.08 193 ASP A O 1
ATOM 3008 N N . ARG A 1 194 ? 7.332 8.068 -13.481 1.00 27.22 194 ARG A N 1
ATOM 3009 C CA . ARG A 1 194 ? 6.274 8.517 -12.586 1.00 25.43 194 ARG A CA 1
ATOM 3010 C C . ARG A 1 194 ? 6.509 9.955 -12.153 1.00 21.23 194 ARG A C 1
ATOM 3011 O O . ARG A 1 194 ? 7.639 10.446 -12.156 1.00 24.28 194 ARG A O 1
ATOM 3032 N N A CYS A 1 195 ? 5.428 10.627 -11.771 0.52 17.58 195 CYS A N 1
ATOM 3033 N N B CYS A 1 195 ? 5.427 10.614 -11.761 0.48 19.86 195 CYS A N 1
ATOM 3034 C CA A CYS A 1 195 ? 5.475 12.019 -11.333 0.52 17.24 195 CYS A CA 1
ATOM 3035 C CA B CYS A 1 195 ? 5.494 11.976 -11.263 0.48 20.67 195 CYS A CA 1
ATOM 3036 C C A CYS A 1 195 ? 4.511 12.216 -10.160 0.52 16.76 195 CYS A C 1
ATOM 3037 C C B CYS A 1 195 ? 4.510 12.166 -10.139 0.48 17.81 195 CYS A C 1
ATOM 3038 O O A CYS A 1 195 ? 3.298 12.220 -10.352 0.52 18.03 195 CYS A O 1
ATOM 3039 O O B CYS A 1 195 ? 3.298 12.123 -10.340 0.48 18.38 195 CYS A O 1
ATOM 3054 N N . ALA A 1 196 ? 5.050 12.370 -8.948 1.00 15.90 196 ALA A N 1
ATOM 3055 C CA . ALA A 1 196 ? 4.228 12.542 -7.760 1.00 14.69 196 ALA A CA 1
ATOM 3056 C C . ALA A 1 196 ? 3.497 13.875 -7.809 1.00 13.38 196 ALA A C 1
ATOM 3057 O O . ALA A 1 196 ? 4.074 14.896 -8.181 1.00 13.88 196 ALA A O 1
ATOM 3064 N N . LEU A 1 197 ? 2.229 13.858 -7.408 1.00 13.39 197 LEU A N 1
ATOM 3065 C CA . LEU A 1 197 ? 1.376 15.040 -7.491 1.00 12.82 197 LEU A CA 1
ATOM 3066 C C . LEU A 1 197 ? 0.886 15.542 -6.138 1.00 12.63 197 LEU A C 1
ATOM 3067 O O . LEU A 1 197 ? 0.597 16.726 -5.980 1.00 13.53 197 LEU A O 1
ATOM 3083 N N . GLY A 1 198 ? 0.777 14.656 -5.160 1.00 12.29 198 GLY A N 1
ATOM 3084 C CA . GLY A 1 198 ? 0.328 15.086 -3.853 1.00 12.87 198 GLY A CA 1
ATOM 3085 C C . GLY A 1 198 ? 0.232 13.963 -2.854 1.00 11.31 198 GLY A C 1
ATOM 3086 O O . GLY A 1 198 ? 0.418 12.792 -3.188 1.00 11.73 198 GLY A O 1
ATOM 3090 N N . MET A 1 199 ? -0.077 14.336 -1.618 1.00 11.29 199 MET A N 1
ATOM 3091 C CA . MET A 1 199 ? -0.094 13.395 -0.516 1.00 12.11 199 MET A CA 1
ATOM 3092 C C . MET A 1 199 ? -1.110 13.843 0.518 1.00 12.21 199 MET A C 1
ATOM 3093 O O . MET A 1 199 ? -1.405 15.032 0.641 1.00 14.37 199 MET A O 1
ATOM 3107 N N . VAL A 1 200 ? -1.655 12.873 1.243 1.00 11.17 200 VAL A N 1
ATOM 3108 C CA . VAL A 1 200 ? -2.587 13.138 2.327 1.00 11.27 200 VAL A CA 1
ATOM 3109 C C . VAL A 1 200 ? -1.999 12.526 3.583 1.00 11.24 200 VAL A C 1
ATOM 3110 O O . VAL A 1 200 ? -1.613 11.358 3.582 1.00 12.38 200 VAL A O 1
ATOM 3123 N N . THR A 1 201 ? -1.931 13.326 4.643 1.00 12.35 201 THR A N 1
ATOM 3124 C CA A THR A 1 201 ? -1.358 12.868 5.901 0.55 12.79 201 THR A CA 1
ATOM 3125 C CA B THR A 1 201 ? -1.325 12.925 5.903 0.45 12.91 201 THR A CA 1
ATOM 3126 C C . THR A 1 201 ? -2.269 13.212 7.067 1.00 12.15 201 THR A C 1
ATOM 3127 O O . THR A 1 201 ? -3.028 14.179 7.023 1.00 13.72 201 THR A O 1
ATOM 3148 N N . ALA A 1 202 ? -2.206 12.387 8.106 1.00 13.28 202 ALA A N 1
ATOM 3149 C CA . ALA A 1 202 ? -2.998 12.618 9.306 1.00 14.58 202 ALA A CA 1
ATOM 3150 C C . ALA A 1 202 ? -2.524 13.902 9.961 1.00 14.19 202 ALA A C 1
ATOM 3151 O O . ALA A 1 202 ? -1.331 14.085 10.149 1.00 16.71 202 ALA A O 1
ATOM 3158 N N . PHE A 1 203 ? -3.456 14.785 10.306 1.00 14.48 203 PHE A N 1
ATOM 3159 C CA . PHE A 1 203 ? -3.113 16.067 10.908 1.00 16.20 203 PHE A CA 1
ATOM 3160 C C . PHE A 1 203 ? -2.893 15.919 12.408 1.00 17.74 203 PHE A C 1
ATOM 3161 O O . PHE A 1 203 ? -3.744 15.384 13.119 1.00 19.19 203 PHE A O 1
ATOM 3178 N N . ALA A 1 204 ? -1.747 16.398 12.879 1.00 19.11 204 ALA A N 1
ATOM 3179 C CA . ALA A 1 204 ? -1.411 16.345 14.296 1.00 23.75 204 ALA A CA 1
ATOM 3180 C C . ALA A 1 204 ? -1.970 17.571 15.006 1.00 24.18 204 ALA A C 1
ATOM 3181 O O . ALA A 1 204 ? -1.302 18.600 15.109 1.00 25.17 204 ALA A O 1
ATOM 3188 N N . ALA A 1 205 ? -3.201 17.457 15.490 1.00 27.48 205 ALA A N 1
ATOM 3189 C CA . ALA A 1 205 ? -3.855 18.561 16.177 1.00 28.76 205 ALA A CA 1
ATOM 3190 C C . ALA A 1 205 ? -3.195 18.828 17.527 1.00 29.82 205 ALA A C 1
ATOM 3191 O O . ALA A 1 205 ? -2.662 17.915 18.160 1.00 31.55 205 ALA A O 1
ATOM 3198 N N . ASN A 1 206 ? -3.227 20.088 17.950 1.00 31.50 206 ASN A N 1
ATOM 3199 C CA . ASN A 1 206 ? -2.695 20.492 19.248 1.00 30.98 206 ASN A CA 1
ATOM 3200 C C . ASN A 1 206 ? -1.229 20.115 19.418 1.00 29.72 206 ASN A C 1
ATOM 3201 O O . ASN A 1 206 ? -0.810 19.695 20.497 1.00 32.54 206 ASN A O 1
ATOM 3212 N N . SER A 1 207 ? -0.458 20.268 18.348 1.00 26.44 207 SER A N 1
ATOM 3213 C CA . SER A 1 207 ? 0.960 19.946 18.378 1.00 23.83 207 SER A CA 1
ATOM 3214 C C . SER A 1 207 ? 1.792 21.219 18.439 1.00 24.85 207 SER A C 1
ATOM 3215 O O . SER A 1 207 ? 1.317 22.302 18.092 1.00 26.49 207 SER A O 1
ATOM 3223 N N . ALA A 1 208 ? 3.031 21.076 18.895 1.00 22.01 208 ALA A N 1
ATOM 3224 C CA . ALA A 1 208 ? 3.973 22.184 18.953 1.00 23.93 208 ALA A CA 1
ATOM 3225 C C . ALA A 1 208 ? 5.216 21.832 18.152 1.00 20.02 208 ALA A C 1
ATOM 3226 O O . ALA A 1 208 ? 5.665 20.689 18.156 1.00 19.96 208 ALA A O 1
ATOM 3233 N N . GLU A 1 209 ? 5.766 22.822 17.461 1.00 19.51 209 GLU A N 1
ATOM 3234 C CA . GLU A 1 209 ? 6.995 22.637 16.709 1.00 18.79 209 GLU A CA 1
ATOM 3235 C C . GLU A 1 209 ? 8.175 22.595 17.677 1.00 14.89 209 GLU A C 1
ATOM 3236 O O . GLU A 1 209 ? 8.232 23.375 18.628 1.00 16.00 209 GLU A O 1
ATOM 3248 N N . GLY A 1 210 ? 9.111 21.682 17.443 1.00 14.17 210 GLY A N 1
ATOM 3249 C CA . GLY A 1 210 ? 10.267 21.549 18.310 1.00 14.35 210 GLY A CA 1
ATOM 3250 C C . GLY A 1 210 ? 11.023 22.855 18.458 1.00 13.60 210 GLY A C 1
ATOM 3251 O O . GLY A 1 210 ? 11.505 23.186 19.541 1.00 14.08 210 GLY A O 1
ATOM 3255 N N . TRP A 1 211 ? 11.115 23.606 17.367 1.00 13.20 211 TRP A N 1
ATOM 3256 C CA . TRP A 1 211 ? 11.855 24.857 17.370 1.00 13.74 211 TRP A CA 1
ATOM 3257 C C . TRP A 1 211 ? 11.234 25.850 18.350 1.00 14.31 211 TRP A C 1
ATOM 3258 O O . TRP A 1 211 ? 11.937 26.534 19.088 1.00 14.95 211 TRP A O 1
ATOM 3279 N N . ASP A 1 212 ? 9.909 25.918 18.364 1.00 15.64 212 ASP A N 1
ATOM 3280 C CA . ASP A 1 212 ? 9.212 26.838 19.255 1.00 16.32 212 ASP A CA 1
ATOM 3281 C C . ASP A 1 212 ? 9.405 26.448 20.719 1.00 15.78 212 ASP A C 1
ATOM 3282 O O . ASP A 1 212 ? 9.621 27.307 21.574 1.00 16.23 212 ASP A O 1
ATOM 3291 N N . MET A 1 213 ? 9.332 25.154 21.007 1.00 15.92 213 MET A N 1
ATOM 3292 C CA . MET A 1 213 ? 9.541 24.674 22.368 1.00 15.86 213 MET A CA 1
ATOM 3293 C C . MET A 1 213 ? 10.967 24.938 22.835 1.00 14.65 213 MET A C 1
ATOM 3294 O O . MET A 1 213 ? 11.197 25.340 23.976 1.00 15.28 213 MET A O 1
ATOM 3308 N N . ALA A 1 214 ? 11.925 24.699 21.950 1.00 13.52 214 ALA A N 1
ATOM 3309 C CA . ALA A 1 214 ? 13.328 24.871 22.284 1.00 12.98 214 ALA A CA 1
ATOM 3310 C C . ALA A 1 214 ? 13.657 26.335 22.545 1.00 14.06 214 ALA A C 1
ATOM 3311 O O . ALA A 1 214 ? 14.317 26.659 23.530 1.00 14.45 214 ALA A O 1
ATOM 3318 N N . THR A 1 215 ? 13.208 27.222 21.663 1.00 14.56 215 THR A N 1
ATOM 3319 C CA . THR A 1 215 ? 13.508 28.641 21.827 1.00 15.36 215 THR A CA 1
ATOM 3320 C C . THR A 1 215 ? 12.865 29.194 23.095 1.00 17.02 215 THR A C 1
ATOM 3321 O O . THR A 1 215 ? 13.458 30.017 23.784 1.00 17.90 215 THR A O 1
ATOM 3332 N N . ALA A 1 216 ? 11.659 28.734 23.413 1.00 15.72 216 ALA A N 1
ATOM 3333 C CA . ALA A 1 216 ? 11.008 29.147 24.651 1.00 16.54 216 ALA A CA 1
ATOM 3334 C C . ALA A 1 216 ? 11.860 28.752 25.859 1.00 17.00 216 ALA A C 1
ATOM 3335 O O . ALA A 1 216 ? 12.089 29.559 26.761 1.00 18.40 216 ALA A O 1
ATOM 3342 N N . SER A 1 217 ? 12.335 27.512 25.868 1.00 15.04 217 SER A N 1
ATOM 3343 C CA . SER A 1 217 ? 13.186 27.026 26.950 1.00 15.30 217 SER A CA 1
ATOM 3344 C C . SER A 1 217 ? 14.484 27.830 27.050 1.00 14.85 217 SER A C 1
ATOM 3345 O O . SER A 1 217 ? 14.929 28.184 28.144 1.00 16.07 217 SER A O 1
ATOM 3353 N N . ALA A 1 218 ? 15.079 28.127 25.899 1.00 14.66 218 ALA A N 1
ATOM 3354 C CA . ALA A 1 218 ? 16.354 28.833 25.846 1.00 16.01 218 ALA A CA 1
ATOM 3355 C C . ALA A 1 218 ? 16.219 30.324 26.154 1.00 17.23 218 ALA A C 1
ATOM 3356 O O . ALA A 1 218 ? 17.227 31.017 26.294 1.00 21.15 218 ALA A O 1
ATOM 3363 N N . ARG A 1 219 ? 14.984 30.811 26.259 1.00 16.66 219 ARG A N 1
ATOM 3364 C CA . ARG A 1 219 ? 14.726 32.225 26.534 1.00 18.84 219 ARG A CA 1
ATOM 3365 C C . ARG A 1 219 ? 14.224 32.494 27.953 1.00 19.74 219 ARG A C 1
ATOM 3366 O O . ARG A 1 219 ? 14.039 33.650 28.333 1.00 22.67 219 ARG A O 1
ATOM 3387 N N A GLU A 1 220 ? 13.990 31.434 28.723 0.52 17.90 220 GLU A N 1
ATOM 3388 N N B GLU A 1 220 ? 14.002 31.436 28.728 0.48 17.97 220 GLU A N 1
ATOM 3389 C CA A GLU A 1 220 ? 13.512 31.581 30.096 0.52 18.66 220 GLU A CA 1
ATOM 3390 C CA B GLU A 1 220 ? 13.498 31.586 30.090 0.48 19.40 220 GLU A CA 1
ATOM 3391 C C A GLU A 1 220 ? 14.476 32.445 30.894 0.52 17.88 220 GLU A C 1
ATOM 3392 C C B GLU A 1 220 ? 14.464 32.427 30.916 0.48 18.86 220 GLU A C 1
ATOM 3393 O O A GLU A 1 220 ? 15.674 32.175 30.938 0.52 19.06 220 GLU A O 1
ATOM 3394 O O B GLU A 1 220 ? 15.649 32.117 31.008 0.48 20.05 220 GLU A O 1
ATOM 3417 N N . MET A 1 221 ? 13.955 33.496 31.517 1.00 20.18 221 MET A N 1
ATOM 3418 C CA . MET A 1 221 ? 14.806 34.431 32.237 1.00 21.74 221 MET A CA 1
ATOM 3419 C C . MET A 1 221 ? 15.321 33.853 33.554 1.00 20.73 221 MET A C 1
ATOM 3420 O O . MET A 1 221 ? 14.614 33.125 34.251 1.00 22.98 221 MET A O 1
ATOM 3434 N N . PHE A 1 222 ? 16.577 34.171 33.858 1.00 21.83 222 PHE A N 1
ATOM 3435 C CA . PHE A 1 222 ? 17.248 33.720 35.077 1.00 23.13 222 PHE A CA 1
ATOM 3436 C C . PHE A 1 222 ? 17.308 32.198 35.201 1.00 24.68 222 PHE A C 1
ATOM 3437 O O . PHE A 1 222 ? 17.281 31.648 36.301 1.00 31.21 222 PHE A O 1
ATOM 3454 N N . ALA A 1 223 ? 17.415 31.530 34.057 1.00 21.51 223 ALA A N 1
ATOM 3455 C CA . ALA A 1 223 ? 17.550 30.079 34.021 1.00 19.26 223 ALA A CA 1
ATOM 3456 C C . ALA A 1 223 ? 19.021 29.672 33.950 1.00 18.35 223 ALA A C 1
ATOM 3457 O O . ALA A 1 223 ? 19.414 28.887 33.089 1.00 19.78 223 ALA A O 1
ATOM 3464 N N . ASP A 1 224 ? 19.834 30.206 34.858 1.00 19.96 224 ASP A N 1
ATOM 3465 C CA . ASP A 1 224 ? 21.264 29.900 34.874 1.00 21.18 224 ASP A CA 1
ATOM 3466 C C . ASP A 1 224 ? 21.524 28.441 35.238 1.00 21.55 224 ASP A C 1
ATOM 3467 O O . ASP A 1 224 ? 22.525 27.859 34.818 1.00 21.90 224 ASP A O 1
ATOM 3476 N N . VAL A 1 225 ? 20.628 27.863 36.032 1.00 21.30 225 VAL A N 1
ATOM 3477 C CA . VAL A 1 225 ? 20.656 26.433 36.307 1.00 23.40 225 VAL A CA 1
ATOM 3478 C C . VAL A 1 225 ? 19.701 25.760 35.333 1.00 23.87 225 VAL A C 1
ATOM 3479 O O . VAL A 1 225 ? 18.483 25.869 35.470 1.00 27.14 225 VAL A O 1
ATOM 3492 N N . VAL A 1 226 ? 20.260 25.074 34.341 1.00 23.54 226 VAL A N 1
ATOM 3493 C CA . VAL A 1 226 ? 19.463 24.505 33.259 1.00 23.06 226 VAL A CA 1
ATOM 3494 C C . VAL A 1 226 ? 18.480 23.470 33.800 1.00 25.38 226 VAL A C 1
ATOM 3495 O O . VAL A 1 226 ? 18.843 22.605 34.598 1.00 29.95 226 VAL A O 1
ATOM 3508 N N . GLY A 1 227 ? 17.230 23.578 33.360 1.00 27.85 227 GLY A N 1
ATOM 3509 C CA . GLY A 1 227 ? 16.161 22.732 33.856 1.00 28.74 227 GLY A CA 1
ATOM 3510 C C . GLY A 1 227 ? 16.152 21.348 33.237 1.00 28.94 227 GLY A C 1
ATOM 3511 O O . GLY A 1 227 ? 16.841 21.086 32.250 1.00 34.58 227 GLY A O 1
ATOM 3515 N N . SER A 1 228 ? 15.353 20.464 33.826 1.00 24.89 228 SER A N 1
ATOM 3516 C CA . SER A 1 228 ? 15.284 19.071 33.401 1.00 23.20 228 SER A CA 1
ATOM 3517 C C . SER A 1 228 ? 14.111 18.801 32.462 1.00 19.68 228 SER A C 1
ATOM 3518 O O . SER A 1 228 ? 14.096 17.790 31.765 1.00 21.33 228 SER A O 1
ATOM 3526 N N . ASP A 1 229 ? 13.123 19.691 32.446 1.00 22.11 229 ASP A N 1
ATOM 3527 C CA . ASP A 1 229 ? 11.924 19.460 31.643 1.00 23.19 229 ASP A CA 1
ATOM 3528 C C . ASP A 1 229 ? 12.232 19.383 30.147 1.00 19.65 229 ASP A C 1
ATOM 3529 O O . ASP A 1 229 ? 11.798 18.448 29.468 1.00 19.00 229 ASP A O 1
ATOM 3538 N N . PHE A 1 230 ? 12.980 20.345 29.618 1.00 20.40 230 PHE A N 1
ATOM 3539 C CA . PHE A 1 230 ? 13.292 20.287 28.197 1.00 18.79 230 PHE A CA 1
ATOM 3540 C C . PHE A 1 230 ? 14.344 19.227 27.902 1.00 14.42 230 PHE A C 1
ATOM 3541 O O . PHE A 1 230 ? 14.357 18.666 26.817 1.00 14.60 230 PHE A O 1
ATOM 3558 N N . ALA A 1 231 ? 15.212 18.936 28.865 1.00 13.61 231 ALA A N 1
ATOM 3559 C CA . ALA A 1 231 ? 16.130 17.815 28.707 1.00 13.91 231 ALA A CA 1
ATOM 3560 C C . ALA A 1 231 ? 15.339 16.515 28.534 1.00 12.75 231 ALA A C 1
ATOM 3561 O O . ALA A 1 231 ? 15.697 15.673 27.715 1.00 12.75 231 ALA A O 1
ATOM 3568 N N . ASP A 1 232 ? 14.257 16.364 29.295 1.00 14.01 232 ASP A N 1
ATOM 3569 C CA . ASP A 1 232 ? 13.394 15.195 29.159 1.00 14.73 232 ASP A CA 1
ATOM 3570 C C . ASP A 1 232 ? 12.820 15.124 27.748 1.00 14.62 232 ASP A C 1
ATOM 3571 O O . ASP A 1 232 ? 12.759 14.055 27.143 1.00 15.14 232 ASP A O 1
ATOM 3580 N N . GLU A 1 233 ? 12.402 16.271 27.223 1.00 13.63 233 GLU A N 1
ATOM 3581 C CA . GLU A 1 233 ? 11.847 16.328 25.878 1.00 13.99 233 GLU A CA 1
ATOM 3582 C C . GLU A 1 233 ? 12.912 16.012 24.835 1.00 12.63 233 GLU A C 1
ATOM 3583 O O . GLU A 1 233 ? 12.641 15.320 23.857 1.00 12.65 233 GLU A O 1
ATOM 3595 N N . SER A 1 234 ? 14.124 16.513 25.049 1.00 12.30 234 SER A N 1
ATOM 3596 C CA . SER A 1 234 ? 15.228 16.256 24.134 1.00 11.45 234 SER A CA 1
ATOM 3597 C C . SER A 1 234 ? 15.565 14.767 24.094 1.00 10.84 234 SER A C 1
ATOM 3598 O O . SER A 1 234 ? 15.857 14.217 23.034 1.00 11.25 234 SER A O 1
ATOM 3606 N N . TYR A 1 235 ? 15.511 14.119 25.253 1.00 11.48 235 TYR A N 1
ATOM 3607 C CA . TYR A 1 235 ? 15.730 12.680 25.345 1.00 12.32 235 TYR A CA 1
ATOM 3608 C C . TYR A 1 235 ? 14.668 11.928 24.540 1.00 11.84 235 TYR A C 1
ATOM 3609 O O . TYR A 1 235 ? 14.979 11.024 23.764 1.00 12.83 235 TYR A O 1
ATOM 3627 N N . ARG A 1 236 ? 13.409 12.311 24.719 1.00 12.93 236 ARG A N 1
ATOM 3628 C CA . ARG A 1 236 ? 12.321 11.676 23.990 1.00 13.97 236 ARG A CA 1
ATOM 3629 C C . ARG A 1 236 ? 12.452 11.913 22.487 1.00 12.80 236 ARG A C 1
ATOM 3630 O O . ARG A 1 236 ? 12.127 11.043 21.685 1.00 13.66 236 ARG A O 1
ATOM 3651 N N . LEU A 1 237 ? 12.940 13.087 22.105 1.00 12.29 237 LEU A N 1
ATOM 3652 C CA . LEU A 1 237 ? 13.166 13.378 20.695 1.00 12.30 237 LEU A CA 1
ATOM 3653 C C . LEU A 1 237 ? 14.268 12.473 20.140 1.00 11.14 237 LEU A C 1
ATOM 3654 O O . LEU A 1 237 ? 14.163 11.966 19.026 1.00 11.57 237 LEU A O 1
ATOM 3670 N N . GLY A 1 238 ? 15.315 12.259 20.929 1.00 11.26 238 GLY A N 1
ATOM 3671 C CA . GLY A 1 238 ? 16.363 11.323 20.565 1.00 12.15 238 GLY A CA 1
ATOM 3672 C C . GLY A 1 238 ? 15.826 9.917 20.358 1.00 11.69 238 GLY A C 1
ATOM 3673 O O . GLY A 1 238 ? 16.204 9.245 19.395 1.00 11.97 238 GLY A O 1
ATOM 3677 N N . ASN A 1 239 ? 14.954 9.465 21.262 1.00 12.52 239 ASN A N 1
ATOM 3678 C CA . ASN A 1 239 ? 14.284 8.177 21.094 1.00 14.09 239 ASN A CA 1
ATOM 3679 C C . ASN A 1 239 ? 13.609 8.110 19.726 1.00 13.00 239 ASN A C 1
ATOM 3680 O O . ASN A 1 239 ? 13.728 7.121 19.002 1.00 13.26 239 ASN A O 1
ATOM 3691 N N . ALA A 1 240 ? 12.872 9.167 19.395 1.00 11.93 240 ALA A N 1
ATOM 3692 C CA . ALA A 1 240 ? 12.068 9.199 18.179 1.00 12.34 240 ALA A CA 1
ATOM 3693 C C . ALA A 1 240 ? 12.928 9.147 16.920 1.00 10.78 240 ALA A C 1
ATOM 3694 O O . ALA A 1 240 ? 12.625 8.412 15.982 1.00 11.29 240 ALA A O 1
ATOM 3701 N N . VAL A 1 241 ? 14.002 9.927 16.894 1.00 10.39 241 VAL A N 1
ATOM 3702 C CA . VAL A 1 241 ? 14.863 9.952 15.718 1.00 10.33 241 VAL A CA 1
ATOM 3703 C C . VAL A 1 241 ? 15.520 8.587 15.515 1.00 10.23 241 VAL A C 1
ATOM 3704 O O . VAL A 1 241 ? 15.568 8.074 14.399 1.00 10.51 241 VAL A O 1
ATOM 3717 N N . ALA A 1 242 ? 16.007 7.989 16.596 1.00 10.64 242 ALA A N 1
ATOM 3718 C CA . ALA A 1 242 ? 16.628 6.674 16.507 1.00 10.71 242 ALA A CA 1
ATOM 3719 C C . ALA A 1 242 ? 15.624 5.623 16.033 1.00 10.81 242 ALA A C 1
ATOM 3720 O O . ALA A 1 242 ? 15.967 4.717 15.274 1.00 11.17 242 ALA A O 1
ATOM 3727 N N . SER A 1 243 ? 14.382 5.745 16.489 1.00 11.32 243 SER A N 1
ATOM 3728 C CA . SER A 1 243 ? 13.335 4.810 16.101 1.00 11.89 243 SER A CA 1
ATOM 3729 C C . SER A 1 243 ? 13.061 4.891 14.602 1.00 11.01 243 SER A C 1
ATOM 3730 O O . SER A 1 243 ? 12.957 3.869 13.923 1.00 11.69 243 SER A O 1
ATOM 3738 N N . VAL A 1 244 ? 12.941 6.112 14.093 1.00 10.59 244 VAL A N 1
ATOM 3739 C CA . VAL A 1 244 ? 12.754 6.329 12.666 1.00 10.59 244 VAL A CA 1
ATOM 3740 C C . VAL A 1 244 ? 13.934 5.750 11.885 1.00 9.84 244 VAL A C 1
ATOM 3741 O O . VAL A 1 244 ? 13.745 5.040 10.900 1.00 10.38 244 VAL A O 1
ATOM 3754 N N . HIS A 1 245 ? 15.154 6.039 12.326 1.00 10.11 245 HIS A N 1
ATOM 3755 C CA . HIS A 1 245 ? 16.331 5.498 11.654 1.00 9.91 245 HIS A CA 1
ATOM 3756 C C . HIS A 1 245 ? 16.309 3.969 11.622 1.00 10.35 245 HIS A C 1
ATOM 3757 O O . HIS A 1 245 ? 16.631 3.360 10.605 1.00 10.95 245 HIS A O 1
ATOM 3772 N N . ALA A 1 246 ? 15.925 3.352 12.734 1.00 10.54 246 ALA A N 1
ATOM 3773 C CA . ALA A 1 246 ? 15.899 1.896 12.821 1.00 11.92 246 ALA A CA 1
ATOM 3774 C C . ALA A 1 246 ? 14.917 1.297 11.813 1.00 10.85 246 ALA A C 1
ATOM 3775 O O . ALA A 1 246 ? 15.235 0.331 11.119 1.00 12.14 246 ALA A O 1
ATOM 3782 N N . THR A 1 247 ? 13.725 1.875 11.726 1.00 11.15 247 THR A N 1
ATOM 3783 C CA . THR A 1 247 ? 12.728 1.390 10.780 1.00 11.75 247 THR A CA 1
ATOM 3784 C C . THR A 1 247 ? 13.227 1.537 9.344 1.00 10.90 247 THR A C 1
ATOM 3785 O O . THR A 1 247 ? 13.072 0.628 8.528 1.00 11.94 247 THR A O 1
ATOM 3796 N N . LEU A 1 248 ? 13.835 2.677 9.038 1.00 10.65 248 LEU A N 1
ATOM 3797 C CA . LEU A 1 248 ? 14.355 2.911 7.695 1.00 11.12 248 LEU A CA 1
ATOM 3798 C C . LEU A 1 248 ? 15.507 1.973 7.355 1.00 10.33 248 LEU A C 1
ATOM 3799 O O . LEU A 1 248 ? 15.607 1.507 6.223 1.00 11.41 248 LEU A O 1
ATOM 3815 N N . ALA A 1 249 ? 16.367 1.690 8.329 1.00 11.03 249 ALA A N 1
ATOM 3816 C CA . ALA A 1 249 ? 17.492 0.789 8.107 1.00 12.46 249 ALA A CA 1
ATOM 3817 C C . ALA A 1 249 ? 17.002 -0.615 7.779 1.00 12.75 249 ALA A C 1
ATOM 3818 O O . ALA A 1 249 ? 17.510 -1.268 6.866 1.00 13.77 249 ALA A O 1
ATOM 3825 N N . GLU A 1 250 ? 16.008 -1.080 8.522 1.00 12.59 250 GLU A N 1
ATOM 3826 C CA . GLU A 1 250 ? 15.492 -2.420 8.302 1.00 14.15 250 GLU A CA 1
ATOM 3827 C C . GLU A 1 250 ? 14.819 -2.527 6.936 1.00 13.39 250 GLU A C 1
ATOM 3828 O O . GLU A 1 250 ? 15.023 -3.499 6.214 1.00 14.73 250 GLU A O 1
ATOM 3840 N N . ALA A 1 251 ? 14.022 -1.527 6.582 1.00 12.41 251 ALA A N 1
ATOM 3841 C CA . ALA A 1 251 ? 13.261 -1.580 5.338 1.00 12.93 251 ALA A CA 1
ATOM 3842 C C . ALA A 1 251 ? 14.137 -1.383 4.104 1.00 12.17 251 ALA A C 1
ATOM 3843 O O . ALA A 1 251 ? 14.031 -2.141 3.139 1.00 13.46 251 ALA A O 1
ATOM 3850 N N . LEU A 1 252 ? 14.989 -0.365 4.133 1.00 12.32 252 LEU A N 1
ATOM 3851 C CA . LEU A 1 252 ? 15.682 0.077 2.927 1.00 12.62 252 LEU A CA 1
ATOM 3852 C C . LEU A 1 252 ? 17.186 -0.189 2.965 1.00 12.58 252 LEU A C 1
ATOM 3853 O O . LEU A 1 252 ? 17.911 0.190 2.047 1.00 14.71 252 LEU A O 1
ATOM 3869 N N . GLY A 1 253 ? 17.639 -0.861 4.018 1.00 12.24 253 GLY A N 1
ATOM 3870 C CA . GLY A 1 253 ? 18.973 -1.428 4.050 1.00 13.49 253 GLY A CA 1
ATOM 3871 C C . GLY A 1 253 ? 20.055 -0.500 4.554 1.00 12.87 253 GLY A C 1
ATOM 3872 O O . GLY A 1 253 ? 19.851 0.700 4.750 1.00 13.02 253 GLY A O 1
ATOM 3876 N N . THR A 1 254 ? 21.226 -1.077 4.776 1.00 13.97 254 THR A N 1
ATOM 3877 C CA . THR A 1 254 ? 22.404 -0.305 5.121 1.00 14.87 254 THR A CA 1
ATOM 3878 C C . THR A 1 254 ? 23.547 -0.756 4.236 1.00 14.21 254 THR A C 1
ATOM 3879 O O . THR A 1 254 ? 23.539 -1.866 3.701 1.00 17.84 254 THR A O 1
ATOM 3890 N N . SER A 1 255 ? 24.523 0.124 4.078 1.00 12.66 255 SER A N 1
ATOM 3891 C CA . SER A 1 255 ? 25.719 -0.181 3.315 1.00 13.31 255 SER A CA 1
ATOM 3892 C C . SER A 1 255 ? 26.849 0.632 3.921 1.00 12.73 255 SER A C 1
ATOM 3893 O O . SER A 1 255 ? 26.635 1.384 4.868 1.00 13.28 255 SER A O 1
ATOM 3901 N N A THR A 1 256 ? 28.047 0.447 3.377 0.64 12.82 256 THR A N 1
ATOM 3902 N N B THR A 1 256 ? 28.067 0.503 3.418 0.36 16.68 256 THR A N 1
ATOM 3903 C CA A THR A 1 256 ? 29.202 1.211 3.815 0.64 13.91 256 THR A CA 1
ATOM 3904 C CA B THR A 1 256 ? 29.390 1.041 3.714 0.36 17.21 256 THR A CA 1
ATOM 3905 C C A THR A 1 256 ? 29.875 1.911 2.640 0.64 13.80 256 THR A C 1
ATOM 3906 C C B THR A 1 256 ? 29.918 1.906 2.580 0.36 16.91 256 THR A C 1
ATOM 3907 O O A THR A 1 256 ? 29.920 1.390 1.524 0.64 15.42 256 THR A O 1
ATOM 3908 O O B THR A 1 256 ? 29.900 1.498 1.418 0.36 20.14 256 THR A O 1
ATOM 3929 N N . GLU A 1 257 ? 30.375 3.108 2.927 1.00 15.09 257 GLU A N 1
ATOM 3930 C CA . GLU A 1 257 ? 31.033 3.979 1.967 1.00 15.79 257 GLU A CA 1
ATOM 3931 C C . GLU A 1 257 ? 32.158 4.684 2.702 1.00 14.52 257 GLU A C 1
ATOM 3932 O O . GLU A 1 257 ? 32.117 4.808 3.928 1.00 15.08 257 GLU A O 1
ATOM 3944 N N . PRO A 1 258 ? 33.149 5.192 1.961 1.00 16.02 258 PRO A N 1
ATOM 3945 C CA . PRO A 1 258 ? 34.148 6.036 2.622 1.00 16.56 258 PRO A CA 1
ATOM 3946 C C . PRO A 1 258 ? 33.543 7.367 3.053 1.00 16.30 258 PRO A C 1
ATOM 3947 O O . PRO A 1 258 ? 32.631 7.859 2.392 1.00 17.58 258 PRO A O 1
ATOM 3958 N N . PHE A 1 259 ? 34.037 7.945 4.143 1.00 15.24 259 PHE A N 1
ATOM 3959 C CA . PHE A 1 259 ? 33.613 9.282 4.525 1.00 14.89 259 PHE A CA 1
ATOM 3960 C C . PHE A 1 259 ? 33.857 10.213 3.333 1.00 14.54 259 PHE A C 1
ATOM 3961 O O . PHE A 1 259 ? 34.903 10.129 2.690 1.00 16.45 259 PHE A O 1
ATOM 3978 N N . PRO A 1 260 ? 32.889 11.093 3.023 1.00 14.42 260 PRO A N 1
ATOM 3979 C CA . PRO A 1 260 ? 32.963 11.867 1.778 1.00 15.38 260 PRO A CA 1
ATOM 3980 C C . PRO A 1 260 ? 33.863 13.101 1.877 1.00 14.83 260 PRO A C 1
ATOM 3981 O O . PRO A 1 260 ? 33.390 14.236 1.811 1.00 14.49 260 PRO A O 1
ATOM 3992 N N . VAL A 1 261 ? 35.162 12.864 2.009 1.00 14.87 261 VAL A N 1
ATOM 3993 C CA . VAL A 1 261 ? 36.131 13.938 2.189 1.00 14.73 261 VAL A CA 1
ATOM 3994 C C . VAL A 1 261 ? 36.071 14.956 1.050 1.00 15.12 261 VAL A C 1
ATOM 3995 O O . VAL A 1 261 ? 36.037 16.159 1.295 1.00 14.58 261 VAL A O 1
ATOM 4008 N N . ASP A 1 262 ? 36.064 14.485 -0.190 1.00 16.57 262 ASP A N 1
ATOM 4009 C CA . ASP A 1 262 ? 36.101 15.404 -1.323 1.00 17.61 262 ASP A CA 1
ATOM 4010 C C . ASP A 1 262 ? 34.840 16.266 -1.385 1.00 16.67 262 ASP A C 1
ATOM 4011 O O . ASP A 1 262 ? 34.906 17.446 -1.726 1.00 17.36 262 ASP A O 1
ATOM 4020 N N . THR A 1 263 ? 33.698 15.683 -1.037 1.00 16.53 263 THR A N 1
ATOM 4021 C CA . THR A 1 263 ? 32.444 16.428 -1.038 1.00 17.43 263 THR A CA 1
ATOM 4022 C C . THR A 1 263 ? 32.453 17.546 0.007 1.00 14.61 263 THR A C 1
ATOM 4023 O O . THR A 1 263 ? 32.079 18.680 -0.291 1.00 15.33 263 THR A O 1
ATOM 4034 N N . VAL A 1 264 ? 32.881 17.243 1.229 1.00 13.77 264 VAL A N 1
ATOM 4035 C CA . VAL A 1 264 ? 32.892 18.274 2.262 1.00 12.52 264 VAL A CA 1
ATOM 4036 C C . VAL A 1 264 ? 33.995 19.307 2.000 1.00 12.01 264 VAL A C 1
ATOM 4037 O O . VAL A 1 264 ? 33.841 20.478 2.343 1.00 12.32 264 VAL A O 1
ATOM 4050 N N . LEU A 1 265 ? 35.089 18.895 1.364 1.00 12.93 265 LEU A N 1
ATOM 4051 C CA . LEU A 1 265 ? 36.120 19.855 0.974 1.00 12.86 265 LEU A CA 1
ATOM 4052 C C . LEU A 1 265 ? 35.608 20.830 -0.088 1.00 13.75 265 LEU A C 1
ATOM 4053 O O . LEU A 1 265 ? 35.897 22.025 -0.030 1.00 14.95 265 LEU A O 1
ATOM 4069 N N . ALA A 1 266 ? 34.849 20.326 -1.056 1.00 14.97 266 ALA A N 1
ATOM 4070 C CA . ALA A 1 266 ? 34.277 21.189 -2.084 1.00 15.80 266 ALA A CA 1
ATOM 4071 C C . ALA A 1 266 ? 33.318 22.202 -1.458 1.00 14.94 266 ALA A C 1
ATOM 4072 O O . ALA A 1 266 ? 33.295 23.369 -1.842 1.00 16.13 266 ALA A O 1
ATOM 4079 N N . ARG A 1 267 ? 32.537 21.755 -0.480 1.00 14.13 267 ARG A N 1
ATOM 4080 C CA . ARG A 1 267 ? 31.622 22.648 0.223 1.00 14.41 267 ARG A CA 1
ATOM 4081 C C . ARG A 1 267 ? 32.380 23.707 1.025 1.00 13.13 267 ARG A C 1
ATOM 4082 O O . ARG A 1 267 ? 31.964 24.864 1.089 1.00 14.39 267 ARG A O 1
ATOM 4103 N N . LEU A 1 268 ? 33.496 23.313 1.626 1.00 12.83 268 LEU A N 1
ATOM 4104 C CA . LEU A 1 268 ? 34.334 24.249 2.362 1.00 13.27 268 LEU A CA 1
ATOM 4105 C C . LEU A 1 268 ? 34.912 25.320 1.434 1.00 13.53 268 LEU A C 1
ATOM 4106 O O . LEU A 1 268 ? 34.908 26.505 1.763 1.00 14.73 268 LEU A O 1
ATOM 4122 N N A GLN A 1 269 ? 35.399 24.890 0.275 0.46 14.51 269 GLN A N 1
ATOM 4123 N N B GLN A 1 269 ? 35.407 24.902 0.275 0.54 14.26 269 GLN A N 1
ATOM 4124 C CA A GLN A 1 269 ? 35.999 25.802 -0.690 0.46 16.69 269 GLN A CA 1
ATOM 4125 C CA B GLN A 1 269 ? 35.989 25.836 -0.681 0.54 16.07 269 GLN A CA 1
ATOM 4126 C C A GLN A 1 269 ? 34.978 26.824 -1.187 0.46 16.88 269 GLN A C 1
ATOM 4127 C C B GLN A 1 269 ? 34.958 26.847 -1.151 0.54 16.11 269 GLN A C 1
ATOM 4128 O O A GLN A 1 269 ? 35.290 28.005 -1.328 0.46 19.27 269 GLN A O 1
ATOM 4129 O O B GLN A 1 269 ? 35.238 28.041 -1.234 0.54 18.14 269 GLN A O 1
ATOM 4156 N N . SER A 1 270 ? 33.758 26.362 -1.446 1.00 16.46 270 SER A N 1
ATOM 4157 C CA . SER A 1 270 ? 32.678 27.236 -1.880 1.00 18.71 270 SER A CA 1
ATOM 4158 C C . SER A 1 270 ? 32.289 28.212 -0.771 1.00 18.00 270 SER A C 1
ATOM 4159 O O . SER A 1 270 ? 32.130 29.408 -1.009 1.00 20.96 270 SER A O 1
ATOM 4167 N N . ALA A 1 271 ? 32.145 27.694 0.444 1.00 16.81 271 ALA A N 1
ATOM 4168 C CA . ALA A 1 271 ? 31.725 28.510 1.578 1.00 17.54 271 ALA A CA 1
ATOM 4169 C C . ALA A 1 271 ? 32.725 29.624 1.864 1.00 17.89 271 ALA A C 1
ATOM 4170 O O . ALA A 1 271 ? 32.341 30.752 2.175 1.00 21.13 271 ALA A O 1
ATOM 4177 N N . ALA A 1 272 ? 34.009 29.303 1.751 1.00 17.98 272 ALA A N 1
ATOM 4178 C CA . ALA A 1 272 ? 35.068 30.258 2.059 1.00 19.99 272 ALA A CA 1
ATOM 4179 C C . ALA A 1 272 ? 35.050 31.463 1.117 1.00 23.64 272 ALA A C 1
ATOM 4180 O O . ALA A 1 272 ? 35.602 32.515 1.439 1.00 28.25 272 ALA A O 1
ATOM 4187 N N . ARG A 1 273 ? 34.414 31.309 -0.041 1.00 24.34 273 ARG A N 1
ATOM 4188 C CA . ARG A 1 273 ? 34.287 32.405 -0.999 1.00 26.90 273 ARG A CA 1
ATOM 4189 C C . ARG A 1 273 ? 33.174 33.363 -0.589 1.00 28.10 273 ARG A C 1
ATOM 4190 O O . ARG A 1 273 ? 33.177 34.537 -0.967 1.00 32.54 273 ARG A O 1
ATOM 4211 N N . SER A 1 274 ? 32.219 32.846 0.176 1.00 28.80 274 SER A N 1
ATOM 4212 C CA . SER A 1 274 ? 31.076 33.624 0.631 1.00 30.02 274 SER A CA 1
ATOM 4213 C C . SER A 1 274 ? 31.366 34.284 1.971 1.00 30.29 274 SER A C 1
ATOM 4214 O O . SER A 1 274 ? 30.904 35.394 2.244 1.00 31.84 274 SER A O 1
ATOM 4222 N N . ALA A 1 275 ? 32.127 33.580 2.802 1.00 31.81 275 ALA A N 1
ATOM 4223 C CA . ALA A 1 275 ? 32.493 34.058 4.129 1.00 29.11 275 ALA A CA 1
ATOM 4224 C C . ALA A 1 275 ? 34.012 34.130 4.234 1.00 29.16 275 ALA A C 1
ATOM 4225 O O . ALA A 1 275 ? 34.657 33.122 4.501 1.00 27.08 275 ALA A O 1
ATOM 4232 N N . PRO A 1 276 ? 34.595 35.320 4.005 1.00 31.90 276 PRO A N 1
ATOM 4233 C CA . PRO A 1 276 ? 36.057 35.438 4.101 1.00 34.06 276 PRO A CA 1
ATOM 4234 C C . PRO A 1 276 ? 36.585 35.076 5.488 1.00 32.13 276 PRO A C 1
ATOM 4235 O O . PRO A 1 276 ? 37.760 34.730 5.633 1.00 35.02 276 PRO A O 1
ATOM 4246 N N A GLU A 1 277 ? 35.719 35.158 6.492 0.60 30.13 277 GLU A N 1
ATOM 4247 N N B GLU A 1 277 ? 35.719 35.168 6.494 0.40 30.92 277 GLU A N 1
ATOM 4248 C CA A GLU A 1 277 ? 36.094 34.833 7.862 0.60 31.62 277 GLU A CA 1
ATOM 4249 C CA B GLU A 1 277 ? 36.075 34.820 7.866 0.40 32.42 277 GLU A CA 1
ATOM 4250 C C A GLU A 1 277 ? 36.630 33.405 8.000 0.60 30.72 277 GLU A C 1
ATOM 4251 C C B GLU A 1 277 ? 36.653 33.412 7.980 0.40 31.17 277 GLU A C 1
ATOM 4252 O O A GLU A 1 277 ? 37.411 33.119 8.908 0.60 32.21 277 GLU A O 1
ATOM 4253 O O B GLU A 1 277 ? 37.485 33.146 8.849 0.40 32.81 277 GLU A O 1
ATOM 4276 N N . LEU A 1 278 ? 36.213 32.506 7.113 1.00 28.36 278 LEU A N 1
ATOM 4277 C CA . LEU A 1 278 ? 36.470 31.066 6.941 1.00 24.80 278 LEU A CA 1
ATOM 4278 C C . LEU A 1 278 ? 37.889 30.735 6.480 1.00 26.90 278 LEU A C 1
ATOM 4279 O O . LEU A 1 278 ? 38.407 29.671 6.818 1.00 26.63 278 LEU A O 1
ATOM 4295 N N . ALA A 1 279 ? 38.514 31.624 5.713 1.00 29.15 279 ALA A N 1
ATOM 4296 C CA . ALA A 1 279 ? 39.869 31.375 5.229 1.00 28.04 279 ALA A CA 1
ATOM 4297 C C . ALA A 1 279 ? 40.816 31.127 6.400 1.00 28.65 279 ALA A C 1
ATOM 4298 O O . ALA A 1 279 ? 41.726 30.301 6.314 1.00 29.21 279 ALA A O 1
ATOM 4305 N N . GLY A 1 280 ? 40.586 31.842 7.496 1.00 28.50 280 GLY A N 1
ATOM 4306 C CA . GLY A 1 280 ? 41.397 31.696 8.691 1.00 30.64 280 GLY A CA 1
ATOM 4307 C C . GLY A 1 280 ? 41.219 30.362 9.396 1.00 29.64 280 GLY A C 1
ATOM 4308 O O . GLY A 1 280 ? 42.013 30.016 10.272 1.00 33.72 280 GLY A O 1
ATOM 4312 N N A ARG A 1 281 ? 40.188 29.619 9.002 0.56 26.00 281 ARG A N 1
ATOM 4313 N N B ARG A 1 281 ? 40.174 29.621 9.030 0.44 26.52 281 ARG A N 1
ATOM 4314 C CA A ARG A 1 281 ? 39.884 28.327 9.606 0.56 21.56 281 ARG A CA 1
ATOM 4315 C CA B ARG A 1 281 ? 39.913 28.307 9.620 0.44 23.46 281 ARG A CA 1
ATOM 4316 C C A ARG A 1 281 ? 39.926 27.192 8.591 0.56 19.11 281 ARG A C 1
ATOM 4317 C C B ARG A 1 281 ? 39.950 27.184 8.591 0.44 20.39 281 ARG A C 1
ATOM 4318 O O A ARG A 1 281 ? 39.862 26.022 8.966 0.56 19.84 281 ARG A O 1
ATOM 4319 O O B ARG A 1 281 ? 39.903 26.010 8.957 0.44 20.44 281 ARG A O 1
ATOM 4360 N N . ALA A 1 282 ? 40.029 27.535 7.311 1.00 21.11 282 ALA A N 1
ATOM 4361 C CA . ALA A 1 282 ? 39.935 26.540 6.245 1.00 19.70 282 ALA A CA 1
ATOM 4362 C C . ALA A 1 282 ? 41.000 25.451 6.343 1.00 18.32 282 ALA A C 1
ATOM 4363 O O . ALA A 1 282 ? 40.704 24.278 6.133 1.00 16.57 282 ALA A O 1
ATOM 4370 N N . ALA A 1 283 ? 42.232 25.832 6.663 1.00 20.80 283 ALA A N 1
ATOM 4371 C CA . ALA A 1 283 ? 43.305 24.854 6.786 1.00 21.49 283 ALA A CA 1
ATOM 4372 C C . ALA A 1 283 ? 43.005 23.861 7.906 1.00 19.09 283 ALA A C 1
ATOM 4373 O O . ALA A 1 283 ? 43.201 22.657 7.746 1.00 18.81 283 ALA A O 1
ATOM 4380 N N . ALA A 1 284 ? 42.515 24.369 9.033 1.00 18.77 284 ALA A N 1
ATOM 4381 C CA . ALA A 1 284 ? 42.212 23.522 10.180 1.00 17.22 284 ALA A CA 1
ATOM 4382 C C . ALA A 1 284 ? 41.044 22.592 9.874 1.00 14.94 284 ALA A C 1
ATOM 4383 O O . ALA A 1 284 ? 41.071 21.418 10.232 1.00 15.88 284 ALA A O 1
ATOM 4390 N N . VAL A 1 285 ? 40.018 23.115 9.215 1.00 14.29 285 VAL A N 1
ATOM 4391 C CA . VAL A 1 285 ? 38.875 22.293 8.846 1.00 12.69 285 VAL A CA 1
ATOM 4392 C C . VAL A 1 285 ? 39.324 21.190 7.890 1.00 13.02 285 VAL A C 1
ATOM 4393 O O . VAL A 1 285 ? 38.973 20.024 8.074 1.00 12.80 285 VAL A O 1
ATOM 4406 N N . GLU A 1 286 ? 40.106 21.558 6.880 1.00 13.45 286 GLU A N 1
ATOM 4407 C CA . GLU A 1 286 ? 40.554 20.589 5.890 1.00 13.08 286 GLU A CA 1
ATOM 4408 C C . GLU A 1 286 ? 41.376 19.474 6.528 1.00 13.96 286 GLU A C 1
ATOM 4409 O O . GLU A 1 286 ? 41.239 18.312 6.156 1.00 14.66 286 GLU A O 1
ATOM 4421 N N . GLU A 1 287 ? 42.238 19.829 7.477 1.00 15.18 287 GLU A N 1
ATOM 4422 C CA . GLU A 1 287 ? 43.048 18.831 8.166 1.00 16.71 287 GLU A CA 1
ATOM 4423 C C . GLU A 1 287 ? 42.159 17.803 8.863 1.00 16.33 287 GLU A C 1
ATOM 4424 O O . GLU A 1 287 ? 42.401 16.602 8.770 1.00 17.71 287 GLU A O 1
ATOM 4436 N N . ARG A 1 288 ? 41.128 18.275 9.559 1.00 13.89 288 ARG A N 1
ATOM 4437 C CA . ARG A 1 288 ? 40.212 17.374 10.250 1.00 15.05 288 ARG A CA 1
ATOM 4438 C C . ARG A 1 288 ? 39.512 16.444 9.265 1.00 13.45 288 ARG A C 1
ATOM 4439 O O . ARG A 1 288 ? 39.406 15.243 9.503 1.00 14.71 288 ARG A O 1
ATOM 4460 N N . TYR A 1 289 ? 39.013 17.007 8.168 1.00 13.13 289 TYR A N 1
ATOM 4461 C CA . TYR A 1 289 ? 38.331 16.207 7.158 1.00 12.75 289 TYR A CA 1
ATOM 4462 C C . TYR A 1 289 ? 39.270 15.146 6.584 1.00 13.07 289 TYR A C 1
ATOM 4463 O O . TYR A 1 289 ? 38.888 13.991 6.414 1.00 13.01 289 TYR A O 1
ATOM 4481 N N . ARG A 1 290 ? 40.498 15.541 6.269 1.00 12.91 290 ARG A N 1
ATOM 4482 C CA . ARG A 1 290 ? 41.420 14.621 5.614 1.00 13.07 290 ARG A CA 1
ATOM 4483 C C . ARG A 1 290 ? 41.864 13.483 6.534 1.00 13.02 290 ARG A C 1
ATOM 4484 O O . ARG A 1 290 ? 42.263 12.424 6.062 1.00 13.95 290 ARG A O 1
ATOM 4505 N N A ARG A 1 291 ? 41.786 13.705 7.843 0.64 12.28 291 ARG A N 1
ATOM 4506 N N B ARG A 1 291 ? 41.772 13.693 7.840 0.36 14.19 291 ARG A N 1
ATOM 4507 C CA A ARG A 1 291 ? 42.059 12.647 8.812 0.64 12.58 291 ARG A CA 1
ATOM 4508 C CA B ARG A 1 291 ? 42.066 12.630 8.791 0.36 15.09 291 ARG A CA 1
ATOM 4509 C C A ARG A 1 291 ? 41.040 11.512 8.697 0.64 14.32 291 ARG A C 1
ATOM 4510 C C B ARG A 1 291 ? 41.038 11.506 8.696 0.36 15.29 291 ARG A C 1
ATOM 4511 O O A ARG A 1 291 ? 41.294 10.400 9.156 0.64 17.09 291 ARG A O 1
ATOM 4512 O O B ARG A 1 291 ? 41.282 10.395 9.167 0.36 17.90 291 ARG A O 1
ATOM 4553 N N . LEU A 1 292 ? 39.894 11.798 8.082 1.00 12.83 292 LEU A N 1
ATOM 4554 C CA . LEU A 1 292 ? 38.849 10.796 7.884 1.00 13.34 292 LEU A CA 1
ATOM 4555 C C . LEU A 1 292 ? 38.937 10.124 6.516 1.00 14.17 292 LEU A C 1
ATOM 4556 O O . LEU A 1 292 ? 38.070 9.330 6.158 1.00 15.23 292 LEU A O 1
ATOM 4572 N N . ASP A 1 293 ? 39.981 10.432 5.753 1.00 14.82 293 ASP A N 1
ATOM 4573 C CA . ASP A 1 293 ? 40.146 9.818 4.444 1.00 18.93 293 ASP A CA 1
ATOM 4574 C C . ASP A 1 293 ? 40.240 8.308 4.610 1.00 20.57 293 ASP A C 1
ATOM 4575 O O . ASP A 1 293 ? 41.076 7.808 5.358 1.00 24.20 293 ASP A O 1
ATOM 4584 N N . GLY A 1 294 ? 39.358 7.591 3.924 1.00 21.85 294 GLY A N 1
ATOM 4585 C CA . GLY A 1 294 ? 39.363 6.143 3.965 1.00 24.00 294 GLY A CA 1
ATOM 4586 C C . GLY A 1 294 ? 38.545 5.548 5.096 1.00 22.18 294 GLY A C 1
ATOM 4587 O O . GLY A 1 294 ? 38.401 4.329 5.176 1.00 25.85 294 GLY A O 1
ATOM 4591 N N A ARG A 1 295 ? 38.023 6.391 5.986 0.44 20.40 295 ARG A N 1
ATOM 4592 N N B ARG A 1 295 ? 38.004 6.400 5.958 0.56 20.07 295 ARG A N 1
ATOM 4593 C CA A ARG A 1 295 ? 37.186 5.919 7.091 0.44 20.38 295 ARG A CA 1
ATOM 4594 C CA B ARG A 1 295 ? 37.169 5.917 7.041 0.56 20.08 295 ARG A CA 1
ATOM 4595 C C A ARG A 1 295 ? 35.862 5.388 6.546 0.44 19.67 295 ARG A C 1
ATOM 4596 C C B ARG A 1 295 ? 35.868 5.369 6.491 0.56 19.52 295 ARG A C 1
ATOM 4597 O O A ARG A 1 295 ? 35.112 6.117 5.898 0.44 20.16 295 ARG A O 1
ATOM 4598 O O B ARG A 1 295 ? 35.135 6.068 5.793 0.56 20.87 295 ARG A O 1
ATOM 4639 N N . ALA A 1 296 ? 35.579 4.116 6.815 1.00 19.14 296 ALA A N 1
ATOM 4640 C CA . ALA A 1 296 ? 34.332 3.500 6.390 1.00 18.52 296 ALA A CA 1
ATOM 4641 C C . ALA A 1 296 ? 33.203 3.971 7.295 1.00 17.75 296 ALA A C 1
ATOM 4642 O O . ALA A 1 296 ? 33.328 3.942 8.520 1.00 21.83 296 ALA A O 1
ATOM 4649 N N . ILE A 1 297 ? 32.110 4.422 6.688 1.00 15.60 297 ILE A N 1
ATOM 4650 C CA . ILE A 1 297 ? 30.929 4.816 7.445 1.00 15.24 297 ILE A CA 1
ATOM 4651 C C . ILE A 1 297 ? 29.722 4.011 6.997 1.00 14.24 297 ILE A C 1
ATOM 4652 O O . ILE A 1 297 ? 29.589 3.660 5.826 1.00 15.06 297 ILE A O 1
ATOM 4668 N N . THR A 1 298 ? 28.855 3.707 7.950 1.00 13.37 298 THR A N 1
ATOM 4669 C CA . THR A 1 298 ? 27.611 3.021 7.662 1.00 12.76 298 THR A CA 1
ATOM 4670 C C . THR A 1 298 ? 26.573 4.047 7.240 1.00 12.10 298 THR A C 1
ATOM 4671 O O . THR A 1 298 ? 26.384 5.063 7.913 1.00 13.40 298 THR A O 1
ATOM 4682 N N . VAL A 1 299 ? 25.916 3.781 6.116 1.00 11.23 299 VAL A N 1
ATOM 4683 C CA . VAL A 1 299 ? 24.902 4.679 5.591 1.00 11.18 299 VAL A CA 1
ATOM 4684 C C . VAL A 1 299 ? 23.587 3.937 5.374 1.00 10.28 299 VAL A C 1
ATOM 4685 O O . VAL A 1 299 ? 23.560 2.712 5.241 1.00 11.63 299 VAL A O 1
ATOM 4698 N N . GLN A 1 300 ? 22.505 4.704 5.351 1.00 10.20 300 GLN A N 1
ATOM 4699 C CA . GLN A 1 300 ? 21.159 4.179 5.203 1.00 10.56 300 GLN A CA 1
ATOM 4700 C C . GLN A 1 300 ? 20.277 5.321 4.729 1.00 10.36 300 GLN A C 1
ATOM 4701 O O . GLN A 1 300 ? 20.720 6.464 4.652 1.00 10.76 300 GLN A O 1
ATOM 4715 N N . ARG A 1 301 ? 19.022 5.032 4.425 1.00 9.93 301 ARG A N 1
ATOM 4716 C CA . ARG A 1 301 ? 18.096 6.111 4.134 1.00 10.22 301 ARG A CA 1
ATOM 4717 C C . ARG A 1 301 ? 17.843 6.904 5.415 1.00 10.21 301 ARG A C 1
ATOM 4718 O O . ARG A 1 301 ? 17.663 6.330 6.493 1.00 11.06 301 ARG A O 1
ATOM 4739 N N . VAL A 1 302 ? 17.855 8.225 5.281 1.00 10.30 302 VAL A N 1
ATOM 4740 C CA . VAL A 1 302 ? 17.744 9.133 6.416 1.00 10.71 302 VAL A CA 1
ATOM 4741 C C . VAL A 1 302 ? 16.752 10.245 6.100 1.00 10.63 302 VAL A C 1
ATOM 4742 O O . VAL A 1 302 ? 16.231 10.339 4.991 1.00 12.09 302 VAL A O 1
ATOM 4755 N N . HIS A 1 303 ? 16.489 11.088 7.087 1.00 10.27 303 HIS A N 1
ATOM 4756 C CA . HIS A 1 303 ? 15.597 12.218 6.901 1.00 10.67 303 HIS A CA 1
ATOM 4757 C C . HIS A 1 303 ? 16.203 13.237 5.924 1.00 11.21 303 HIS A C 1
ATOM 4758 O O . HIS A 1 303 ? 15.547 13.663 4.971 1.00 11.62 303 HIS A O 1
ATOM 4773 N N . GLY A 1 304 ? 17.450 13.634 6.166 1.00 10.71 304 GLY A N 1
ATOM 4774 C CA . GLY A 1 304 ? 18.203 14.414 5.196 1.00 11.76 304 GLY A CA 1
ATOM 4775 C C . GLY A 1 304 ? 18.136 15.927 5.316 1.00 12.31 304 GLY A C 1
ATOM 4776 O O . GLY A 1 304 ? 18.896 16.634 4.665 1.00 14.05 304 GLY A O 1
ATOM 4780 N N . ASP A 1 305 ? 17.216 16.430 6.125 1.00 11.43 305 ASP A N 1
ATOM 4781 C CA . ASP A 1 305 ? 17.123 17.863 6.384 1.00 12.01 305 ASP A CA 1
ATOM 4782 C C . ASP A 1 305 ? 16.561 18.068 7.784 1.00 10.91 305 ASP A C 1
ATOM 4783 O O . ASP A 1 305 ? 15.575 18.772 7.974 1.00 11.76 305 ASP A O 1
ATOM 4792 N N . LEU A 1 306 ? 17.201 17.443 8.766 1.00 10.72 306 LEU A N 1
ATOM 4793 C CA . LEU A 1 306 ? 16.625 17.344 10.099 1.00 10.72 306 LEU A CA 1
ATOM 4794 C C . LEU A 1 306 ? 17.083 18.476 11.005 1.00 10.29 306 LEU A C 1
ATOM 4795 O O . LEU A 1 306 ? 18.274 18.761 11.125 1.00 11.44 306 LEU A O 1
ATOM 4811 N N . HIS A 1 307 ? 16.105 19.122 11.626 1.00 10.41 307 HIS A N 1
ATOM 4812 C CA . HIS A 1 307 ? 16.335 20.188 12.582 1.00 10.39 307 HIS A CA 1
ATOM 4813 C C . HIS A 1 307 ? 15.040 20.359 13.368 1.00 11.18 307 HIS A C 1
ATOM 4814 O O . HIS A 1 307 ? 14.059 19.658 13.105 1.00 10.95 307 HIS A O 1
ATOM 4829 N N . LEU A 1 308 ? 15.024 21.272 14.331 1.00 11.22 308 LEU A N 1
ATOM 4830 C CA . LEU A 1 308 ? 13.901 21.349 15.262 1.00 10.94 308 LEU A CA 1
ATOM 4831 C C . LEU A 1 308 ? 12.599 21.841 14.626 1.00 11.35 308 LEU A C 1
ATOM 4832 O O . LEU A 1 308 ? 11.525 21.658 15.187 1.00 12.88 308 LEU A O 1
ATOM 4848 N N . GLY A 1 309 ? 12.697 22.457 13.455 1.00 12.11 309 GLY A N 1
ATOM 4849 C CA . GLY A 1 309 ? 11.521 22.854 12.700 1.00 13.65 309 GLY A CA 1
ATOM 4850 C C . GLY A 1 309 ? 10.834 21.700 11.987 1.00 13.66 309 GLY A C 1
ATOM 4851 O O . GLY A 1 309 ? 9.729 21.863 11.473 1.00 16.59 309 GLY A O 1
ATOM 4855 N N . GLN A 1 310 ? 11.473 20.532 11.972 1.00 11.12 310 GLN A N 1
ATOM 4856 C CA . GLN A 1 310 ? 10.963 19.366 11.252 1.00 11.62 310 GLN A CA 1
ATOM 4857 C C . GLN A 1 310 ? 10.368 18.327 12.189 1.00 11.70 310 GLN A C 1
ATOM 4858 O O . GLN A 1 310 ? 10.068 17.209 11.768 1.00 12.92 310 GLN A O 1
ATOM 4872 N N . VAL A 1 311 ? 10.210 18.687 13.458 1.00 12.10 311 VAL A N 1
ATOM 4873 C CA . VAL A 1 311 ? 9.670 17.759 14.438 1.00 12.28 311 VAL A CA 1
ATOM 4874 C C . VAL A 1 311 ? 8.512 18.410 15.183 1.00 13.26 311 VAL A C 1
ATOM 4875 O O . VAL A 1 311 ? 8.548 19.603 15.490 1.00 14.84 311 VAL A O 1
ATOM 4888 N N . LEU A 1 312 ? 7.475 17.615 15.436 1.00 13.24 312 LEU A N 1
ATOM 4889 C CA . LEU A 1 312 ? 6.259 18.087 16.086 1.00 13.80 312 LEU A CA 1
ATOM 4890 C C . LEU A 1 312 ? 6.023 17.282 17.343 1.00 13.04 312 LEU A C 1
ATOM 4891 O O . LEU A 1 312 ? 6.124 16.058 17.327 1.00 14.42 312 LEU A O 1
ATOM 4907 N N . ARG A 1 313 ? 5.703 17.973 18.430 1.00 14.76 313 ARG A N 1
ATOM 4908 C CA . ARG A 1 313 ? 5.336 17.312 19.670 1.00 15.48 313 ARG A CA 1
ATOM 4909 C C . ARG A 1 313 ? 3.819 17.280 19.779 1.00 16.42 313 ARG A C 1
ATOM 4910 O O . ARG A 1 313 ? 3.182 18.313 19.964 1.00 19.62 313 ARG A O 1
ATOM 4931 N N . THR A 1 314 ? 3.245 16.092 19.632 1.00 17.61 314 THR A N 1
ATOM 4932 C CA . THR A 1 314 ? 1.819 15.899 19.850 1.00 20.30 314 THR A CA 1
ATOM 4933 C C . THR A 1 314 ? 1.635 15.676 21.340 1.00 21.09 314 THR A C 1
ATOM 4934 O O . THR A 1 314 ? 2.609 15.659 22.085 1.00 21.08 314 THR A O 1
ATOM 4945 N N . PRO A 1 315 ? 0.384 15.507 21.788 1.00 23.28 315 PRO A N 1
ATOM 4946 C CA . PRO A 1 315 ? 0.208 15.208 23.212 1.00 26.25 315 PRO A CA 1
ATOM 4947 C C . PRO A 1 315 ? 0.919 13.925 23.654 1.00 28.10 315 PRO A C 1
ATOM 4948 O O . PRO A 1 315 ? 1.218 13.784 24.840 1.00 30.40 315 PRO A O 1
ATOM 4959 N N . ASP A 1 316 ? 1.207 13.027 22.713 1.00 28.73 316 ASP A N 1
ATOM 4960 C CA . ASP A 1 316 ? 1.717 11.697 23.049 1.00 29.98 316 ASP A CA 1
ATOM 4961 C C . ASP A 1 316 ? 3.152 11.418 22.596 1.00 28.31 316 ASP A C 1
ATOM 4962 O O . ASP A 1 316 ? 3.866 10.655 23.246 1.00 32.88 316 ASP A O 1
ATOM 4971 N N . ASP A 1 317 ? 3.578 12.023 21.491 1.00 23.76 317 ASP A N 1
ATOM 4972 C CA . ASP A 1 317 ? 4.864 11.670 20.898 1.00 21.58 317 ASP A CA 1
ATOM 4973 C C . ASP A 1 317 ? 5.486 12.793 20.089 1.00 16.51 317 ASP A C 1
ATOM 4974 O O . ASP A 1 317 ? 4.816 13.744 19.698 1.00 17.82 317 ASP A O 1
ATOM 4983 N N . TRP A 1 318 ? 6.784 12.659 19.841 1.00 15.06 318 TRP A N 1
ATOM 4984 C CA . TRP A 1 318 ? 7.449 13.445 18.817 1.00 12.82 318 TRP A CA 1
ATOM 4985 C C . TRP A 1 318 ? 7.260 12.769 17.468 1.00 12.92 318 TRP A C 1
ATOM 4986 O O . TRP A 1 318 ? 7.428 11.553 17.346 1.00 14.49 318 TRP A O 1
ATOM 5007 N N . LEU A 1 319 ? 6.925 13.566 16.459 1.00 12.35 319 LEU A N 1
ATOM 5008 C CA . LEU A 1 319 ? 6.838 13.091 15.083 1.00 11.82 319 LEU A CA 1
ATOM 5009 C C . LEU A 1 319 ? 7.881 13.803 14.243 1.00 12.06 319 LEU A C 1
ATOM 5010 O O . LEU A 1 319 ? 8.150 14.980 14.462 1.00 13.74 319 LEU A O 1
ATOM 5026 N N . LEU A 1 320 ? 8.450 13.089 13.277 1.00 11.25 320 LEU A N 1
ATOM 5027 C CA . LEU A 1 320 ? 9.296 13.700 12.259 1.00 10.56 320 LEU A CA 1
ATOM 5028 C C . LEU A 1 320 ? 8.459 13.918 11.013 1.00 10.53 320 LEU A C 1
ATOM 5029 O O . LEU A 1 320 ? 7.724 13.022 10.598 1.00 11.56 320 LEU A O 1
ATOM 5045 N N . ILE A 1 321 ? 8.576 15.105 10.422 1.00 10.84 321 ILE A N 1
ATOM 5046 C CA . ILE A 1 321 ? 7.882 15.425 9.181 1.00 11.12 321 ILE A CA 1
ATOM 5047 C C . ILE A 1 321 ? 8.863 15.954 8.139 1.00 11.14 321 ILE A C 1
ATOM 5048 O O . ILE A 1 321 ? 10.006 16.282 8.454 1.00 11.68 321 ILE A O 1
ATOM 5064 N N . ASP A 1 322 ? 8.400 16.002 6.894 1.00 11.80 322 ASP A N 1
ATOM 5065 C CA . ASP A 1 322 ? 9.132 16.602 5.781 1.00 13.00 322 ASP A CA 1
ATOM 5066 C C . ASP A 1 322 ? 10.385 15.810 5.421 1.00 11.92 322 ASP A C 1
ATOM 5067 O O . ASP A 1 322 ? 11.509 16.233 5.701 1.00 13.69 322 ASP A O 1
ATOM 5076 N N . PHE A 1 323 ? 10.170 14.669 4.772 1.00 11.96 323 PHE A N 1
ATOM 5077 C CA . PHE A 1 323 ? 11.249 13.782 4.358 1.00 11.82 323 PHE A CA 1
ATOM 5078 C C . PHE A 1 323 ? 11.665 14.016 2.901 1.00 12.82 323 PHE A C 1
ATOM 5079 O O . PHE A 1 323 ? 12.231 13.133 2.265 1.00 14.19 323 PHE A O 1
ATOM 5096 N N . GLU A 1 324 ? 11.407 15.207 2.371 1.00 13.63 324 GLU A N 1
ATOM 5097 C CA . GLU A 1 324 ? 11.727 15.477 0.972 1.00 15.08 324 GLU A CA 1
ATOM 5098 C C . GLU A 1 324 ? 13.231 15.503 0.716 1.00 15.10 324 GLU A C 1
ATOM 5099 O O . GLU A 1 324 ? 13.678 15.257 -0.405 1.00 18.42 324 GLU A O 1
ATOM 5111 N N . GLY A 1 325 ? 14.002 15.802 1.756 1.00 14.58 325 GLY A N 1
ATOM 5112 C CA . GLY A 1 325 ? 15.441 15.937 1.634 1.00 19.79 325 GLY A CA 1
ATOM 5113 C C . GLY A 1 325 ? 15.857 17.395 1.627 1.00 18.51 325 GLY A C 1
ATOM 5114 O O . GLY A 1 325 ? 15.026 18.298 1.717 1.00 24.28 325 GLY A O 1
ATOM 5118 N N . GLU A 1 326 ? 17.157 17.620 1.511 1.00 25.72 326 GLU A N 1
ATOM 5119 C CA . GLU A 1 326 ? 17.720 18.957 1.588 1.00 31.30 326 GLU A CA 1
ATOM 5120 C C . GLU A 1 326 ? 17.301 19.786 0.364 1.00 32.50 326 GLU A C 1
ATOM 5121 O O . GLU A 1 326 ? 17.563 19.380 -0.768 1.00 31.44 326 GLU A O 1
ATOM 5133 N N . PRO A 1 327 ? 16.657 20.951 0.590 1.00 34.01 327 PRO A N 1
ATOM 5134 C CA . PRO A 1 327 ? 15.999 21.746 -0.461 1.00 35.72 327 PRO A CA 1
ATOM 5135 C C . PRO A 1 327 ? 16.750 21.968 -1.784 1.00 41.25 327 PRO A C 1
ATOM 5136 O O . PRO A 1 327 ? 16.091 22.026 -2.823 1.00 44.98 327 PRO A O 1
ATOM 5147 N N . GLY A 1 328 ? 18.074 22.094 -1.760 1.00 38.90 328 GLY A N 1
ATOM 5148 C CA . GLY A 1 328 ? 18.814 22.471 -2.956 1.00 39.70 328 GLY A CA 1
ATOM 5149 C C . GLY A 1 328 ? 19.336 21.330 -3.816 1.00 37.56 328 GLY A C 1
ATOM 5150 O O . GLY A 1 328 ? 19.858 21.568 -4.905 1.00 39.46 328 GLY A O 1
ATOM 5154 N N . GLN A 1 329 ? 19.189 20.096 -3.346 1.00 35.29 329 GLN A N 1
ATOM 5155 C CA . GLN A 1 329 ? 19.801 18.947 -4.013 1.00 34.47 329 GLN A CA 1
ATOM 5156 C C . GLN A 1 329 ? 18.877 18.279 -5.033 1.00 32.11 329 GLN A C 1
ATOM 5157 O O . GLN A 1 329 ? 17.658 18.274 -4.859 1.00 28.92 329 GLN A O 1
ATOM 5171 N N . PRO A 1 330 ? 19.457 17.698 -6.100 1.00 33.09 330 PRO A N 1
ATOM 5172 C CA . PRO A 1 330 ? 18.649 16.928 -7.053 1.00 32.73 330 PRO A CA 1
ATOM 5173 C C . PRO A 1 330 ? 18.041 15.688 -6.399 1.00 30.51 330 PRO A C 1
ATOM 5174 O O . PRO A 1 330 ? 18.522 15.238 -5.357 1.00 28.88 330 PRO A O 1
ATOM 5185 N N A LEU A 1 331 ? 16.987 15.154 -7.009 0.43 31.16 331 LEU A N 1
ATOM 5186 N N B LEU A 1 331 ? 17.006 15.133 -7.019 0.57 30.47 331 LEU A N 1
ATOM 5187 C CA A LEU A 1 331 ? 16.264 14.017 -6.449 0.43 31.13 331 LEU A CA 1
ATOM 5188 C CA B LEU A 1 331 ? 16.247 14.033 -6.428 0.57 29.21 331 LEU A CA 1
ATOM 5189 C C A LEU A 1 331 ? 17.177 12.846 -6.127 0.43 32.15 331 LEU A C 1
ATOM 5190 C C B LEU A 1 331 ? 17.085 12.776 -6.169 0.57 28.36 331 LEU A C 1
ATOM 5191 O O A LEU A 1 331 ? 17.192 12.357 -4.996 0.43 33.80 331 LEU A O 1
ATOM 5192 O O B LEU A 1 331 ? 16.962 12.156 -5.111 0.57 24.53 331 LEU A O 1
ATOM 5223 N N . ASP A 1 332 ? 17.917 12.387 -7.132 1.00 31.90 332 ASP A N 1
ATOM 5224 C CA . ASP A 1 332 ? 18.752 11.198 -6.978 1.00 32.41 332 ASP A CA 1
ATOM 5225 C C . ASP A 1 332 ? 19.691 11.353 -5.791 1.00 31.39 332 ASP A C 1
ATOM 5226 O O . ASP A 1 332 ? 19.964 10.390 -5.073 1.00 32.25 332 ASP A O 1
ATOM 5235 N N A GLU A 1 333 ? 20.161 12.577 -5.580 0.49 30.63 333 GLU A N 1
ATOM 5236 N N B GLU A 1 333 ? 20.178 12.570 -5.574 0.51 30.78 333 GLU A N 1
ATOM 5237 C CA A GLU A 1 333 ? 21.016 12.885 -4.446 0.49 28.13 333 GLU A CA 1
ATOM 5238 C CA B GLU A 1 333 ? 21.026 12.844 -4.423 0.51 28.33 333 GLU A CA 1
ATOM 5239 C C A GLU A 1 333 ? 20.214 12.806 -3.152 0.49 26.31 333 GLU A C 1
ATOM 5240 C C B GLU A 1 333 ? 20.207 12.792 -3.138 0.51 25.66 333 GLU A C 1
ATOM 5241 O O A GLU A 1 333 ? 20.697 12.305 -2.138 0.49 25.40 333 GLU A O 1
ATOM 5242 O O B GLU A 1 333 ? 20.672 12.291 -2.115 0.51 22.74 333 GLU A O 1
ATOM 5265 N N . ARG A 1 334 ? 18.982 13.302 -3.194 1.00 23.21 334 ARG A N 1
ATOM 5266 C CA . ARG A 1 334 ? 18.118 13.304 -2.022 1.00 21.35 334 ARG A CA 1
ATOM 5267 C C . ARG A 1 334 ? 17.684 11.894 -1.620 1.00 17.53 334 ARG A C 1
ATOM 5268 O O . ARG A 1 334 ? 17.330 11.668 -0.467 1.00 20.53 334 ARG A O 1
ATOM 5289 N N . ARG A 1 335 ? 17.737 10.946 -2.556 1.00 14.11 335 ARG A N 1
ATOM 5290 C CA . ARG A 1 335 ? 17.400 9.554 -2.251 1.00 13.27 335 ARG A CA 1
ATOM 5291 C C . ARG A 1 335 ? 18.625 8.688 -1.937 1.00 13.45 335 ARG A C 1
ATOM 5292 O O . ARG A 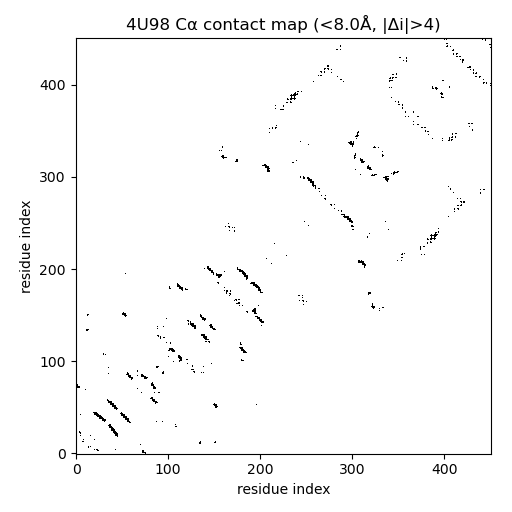1 335 ? 18.489 7.499 -1.653 1.00 14.76 335 ARG A O 1
ATOM 5313 N N . ARG A 1 336 ? 19.815 9.278 -1.975 1.00 15.54 336 ARG A N 1
ATOM 5314 C CA . ARG A 1 336 ? 21.024 8.549 -1.599 1.00 16.71 336 ARG A CA 1
ATOM 5315 C C . ARG A 1 336 ? 21.025 8.253 -0.109 1.00 14.30 336 ARG A C 1
ATOM 5316 O O . ARG A 1 336 ? 20.592 9.085 0.688 1.00 14.61 336 ARG A O 1
ATOM 5337 N N . PRO A 1 337 ? 21.531 7.075 0.280 1.00 13.07 337 PRO A N 1
ATOM 5338 C CA . PRO A 1 337 ? 21.726 6.853 1.714 1.00 13.00 337 PRO A CA 1
ATOM 5339 C C . PRO A 1 337 ? 22.817 7.770 2.259 1.00 12.19 337 PRO A C 1
ATOM 5340 O O . PRO A 1 337 ? 23.663 8.247 1.503 1.00 14.27 337 PRO A O 1
ATOM 5351 N N . ASP A 1 338 ? 22.784 8.018 3.560 1.00 10.62 338 ASP A N 1
ATOM 5352 C CA . ASP A 1 338 ? 23.769 8.868 4.212 1.00 10.76 338 ASP A CA 1
ATOM 5353 C C . ASP A 1 338 ? 23.932 8.357 5.637 1.00 10.32 338 ASP A C 1
ATOM 5354 O O . ASP A 1 338 ? 23.228 7.442 6.061 1.00 10.44 338 ASP A O 1
ATOM 5363 N N . SER A 1 339 ? 24.863 8.936 6.382 1.00 10.66 339 SER A N 1
ATOM 5364 C CA . SER A 1 339 ? 25.067 8.530 7.764 1.00 11.27 339 SER A CA 1
ATOM 5365 C C . SER A 1 339 ? 23.932 9.018 8.660 1.00 10.48 339 SER A C 1
ATOM 5366 O O . SER A 1 339 ? 23.565 10.191 8.602 1.00 10.83 339 SER A O 1
ATOM 5374 N N . PRO A 1 340 ? 23.392 8.135 9.517 1.00 10.50 340 PRO A N 1
ATOM 5375 C CA . PRO A 1 340 ? 22.442 8.615 10.527 1.00 11.23 340 PRO A CA 1
ATOM 5376 C C . PRO A 1 340 ? 23.035 9.716 11.404 1.00 10.52 340 PRO A C 1
ATOM 5377 O O . PRO A 1 340 ? 22.300 10.537 11.948 1.00 10.60 340 PRO A O 1
ATOM 5388 N N . LEU A 1 341 ? 24.357 9.730 11.538 1.00 10.34 341 LEU A N 1
ATOM 5389 C CA . LEU A 1 341 ? 25.019 10.732 12.362 1.00 10.48 341 LEU A CA 1
ATOM 5390 C C . LEU A 1 341 ? 24.893 12.122 11.753 1.00 10.00 341 LEU A C 1
ATOM 5391 O O . LEU A 1 341 ? 25.002 13.121 12.457 1.00 10.69 341 LEU A O 1
ATOM 5407 N N . ARG A 1 342 ? 24.663 12.196 10.447 1.00 9.77 342 ARG A N 1
ATOM 5408 C CA . ARG A 1 342 ? 24.462 13.488 9.812 1.00 10.59 342 ARG A CA 1
ATOM 5409 C C . ARG A 1 342 ? 23.097 14.074 10.209 1.00 9.89 342 ARG A C 1
ATOM 5410 O O . ARG A 1 342 ? 22.977 15.279 10.433 1.00 10.24 342 ARG A O 1
ATOM 5431 N N . ASP A 1 343 ? 22.077 13.226 10.329 1.00 10.13 343 ASP A N 1
ATOM 5432 C CA . ASP A 1 343 ? 20.787 13.657 10.875 1.00 9.96 343 ASP A CA 1
ATOM 5433 C C . ASP A 1 343 ? 20.954 14.116 12.332 1.00 9.60 343 ASP A C 1
ATOM 5434 O O . ASP A 1 343 ? 20.404 15.142 12.738 1.00 10.45 343 ASP A O 1
ATOM 5443 N N . VAL A 1 344 ? 21.702 13.350 13.124 1.00 9.60 344 VAL A N 1
ATOM 5444 C CA . VAL A 1 344 ? 21.979 13.733 14.509 1.00 9.48 344 VAL A CA 1
ATOM 5445 C C . VAL A 1 344 ? 22.659 15.105 14.548 1.00 9.60 344 VAL A C 1
ATOM 5446 O O . VAL A 1 344 ? 22.267 15.976 15.323 1.00 9.53 344 VAL A O 1
ATOM 5459 N N . ALA A 1 345 ? 23.670 15.295 13.705 1.00 9.07 345 ALA A N 1
ATOM 5460 C CA . ALA A 1 345 ? 24.361 16.578 13.621 1.00 9.77 345 ALA A CA 1
ATOM 5461 C C . ALA A 1 345 ? 23.391 17.716 13.314 1.00 9.39 345 ALA A C 1
ATOM 5462 O O . ALA A 1 345 ? 23.520 18.807 13.862 1.00 9.75 345 ALA A O 1
ATOM 5469 N N . GLY A 1 346 ? 22.420 17.462 12.442 1.00 9.76 346 GLY A N 1
ATOM 5470 C CA . GLY A 1 346 ? 21.426 18.464 12.105 1.00 10.45 346 GLY A CA 1
ATOM 5471 C C . GLY A 1 346 ? 20.660 18.952 13.321 1.00 9.65 346 GLY A C 1
ATOM 5472 O O . GLY A 1 346 ? 20.417 20.150 13.480 1.00 9.77 346 GLY A O 1
ATOM 5476 N N . VAL A 1 347 ? 20.268 18.026 14.188 1.00 9.56 347 VAL A N 1
ATOM 5477 C CA . VAL A 1 347 ? 19.571 18.397 15.414 1.00 9.80 347 VAL A CA 1
ATOM 5478 C C . VAL A 1 347 ? 20.499 19.171 16.358 1.00 9.58 347 VAL A C 1
ATOM 5479 O O . VAL A 1 347 ? 20.088 20.162 16.961 1.00 9.97 347 VAL A O 1
ATOM 5492 N N . LEU A 1 348 ? 21.750 18.736 16.482 1.00 9.54 348 LEU A N 1
ATOM 5493 C CA . LEU A 1 348 ? 22.692 19.433 17.354 1.00 9.56 348 LEU A CA 1
ATOM 5494 C C . LEU A 1 348 ? 22.913 20.874 16.894 1.00 8.84 348 LEU A C 1
ATOM 5495 O O . LEU A 1 348 ? 22.977 21.784 17.723 1.00 9.57 348 LEU A O 1
ATOM 5511 N N . ARG A 1 349 ? 23.023 21.089 15.585 1.00 9.25 349 ARG A N 1
ATOM 5512 C CA . ARG A 1 349 ? 23.148 22.449 15.063 1.00 9.26 349 ARG A CA 1
ATOM 5513 C C . ARG A 1 349 ? 21.916 23.269 15.426 1.00 9.62 349 ARG A C 1
ATOM 5514 O O . ARG A 1 349 ? 22.013 24.445 15.769 1.00 10.61 349 ARG A O 1
ATOM 5535 N N . SER A 1 350 ? 20.752 22.639 15.340 1.00 9.51 350 SER A N 1
ATOM 5536 C CA . SER A 1 350 ? 19.496 23.312 15.623 1.00 10.24 350 SER A CA 1
ATOM 5537 C C . SER A 1 350 ? 19.421 23.751 17.096 1.00 9.75 350 SER A C 1
ATOM 5538 O O . SER A 1 350 ? 18.987 24.867 17.386 1.00 10.28 350 SER A O 1
ATOM 5546 N N . PHE A 1 351 ? 19.854 22.895 18.023 1.00 10.24 351 PHE A N 1
ATOM 5547 C CA . PHE A 1 351 ? 19.932 23.290 19.433 1.00 10.39 351 PHE A CA 1
ATOM 5548 C C . PHE A 1 351 ? 20.795 24.541 19.600 1.00 10.29 351 PHE A C 1
ATOM 5549 O O . PHE A 1 351 ? 20.462 25.436 20.374 1.00 11.51 351 PHE A O 1
ATOM 5566 N N A GLU A 1 352 ? 21.916 24.589 18.885 0.47 10.88 352 GLU A N 1
ATOM 5567 N N B GLU A 1 352 ? 21.919 24.580 18.887 0.53 10.56 352 GLU A N 1
ATOM 5568 C CA A GLU A 1 352 ? 22.833 25.718 18.994 0.47 11.65 352 GLU A CA 1
ATOM 5569 C CA B GLU A 1 352 ? 22.847 25.705 18.969 0.53 11.30 352 GLU A CA 1
ATOM 5570 C C A GLU A 1 352 ? 22.152 27.020 18.594 0.47 10.15 352 GLU A C 1
ATOM 5571 C C B GLU A 1 352 ? 22.152 27.009 18.595 0.53 10.32 352 GLU A C 1
ATOM 5572 O O A GLU A 1 352 ? 22.251 28.025 19.297 0.47 11.21 352 GLU A O 1
ATOM 5573 O O B GLU A 1 352 ? 22.240 28.001 19.317 0.53 12.36 352 GLU A O 1
ATOM 5596 N N . TYR A 1 353 ? 21.458 27.001 17.464 1.00 11.00 353 TYR A N 1
ATOM 5597 C CA . TYR A 1 353 ? 20.747 28.184 17.008 1.00 11.58 353 TYR A CA 1
ATOM 5598 C C . TYR A 1 353 ? 19.616 28.566 17.958 1.00 11.25 353 TYR A C 1
ATOM 5599 O O . TYR A 1 353 ? 19.389 29.748 18.208 1.00 12.92 353 TYR A O 1
ATOM 5617 N N . ALA A 1 354 ? 18.916 27.574 18.500 1.00 10.97 354 ALA A N 1
ATOM 5618 C CA . ALA A 1 354 ? 17.805 27.849 19.409 1.00 11.83 354 ALA A CA 1
ATOM 5619 C C . ALA A 1 354 ? 18.275 28.630 20.632 1.00 12.33 354 ALA A C 1
ATOM 5620 O O . ALA A 1 354 ? 17.577 29.521 21.113 1.00 14.80 354 ALA A O 1
ATOM 5627 N N . ALA A 1 355 ? 19.461 28.296 21.127 1.00 12.51 355 ALA A N 1
ATOM 5628 C CA . ALA A 1 355 ? 20.000 28.942 22.316 1.00 14.15 355 ALA A CA 1
ATOM 5629 C C . ALA A 1 355 ? 20.642 30.288 22.010 1.00 14.56 355 ALA A C 1
ATOM 5630 O O . ALA A 1 355 ? 20.480 31.243 22.767 1.00 19.81 355 ALA A O 1
ATOM 5637 N N . TYR A 1 356 ? 21.376 30.366 20.907 1.00 12.57 356 TYR A N 1
ATOM 5638 C CA . TYR A 1 356 ? 22.187 31.546 20.639 1.00 14.22 356 TYR A CA 1
ATOM 5639 C C . TYR A 1 356 ? 21.484 32.639 19.832 1.00 16.53 356 TYR A C 1
ATOM 5640 O O . TYR A 1 356 ? 22.020 33.741 19.714 1.00 18.63 356 TYR A O 1
ATOM 5658 N N . GLN A 1 357 ? 20.299 32.357 19.289 1.00 17.95 357 GLN A N 1
ATOM 5659 C CA . GLN A 1 357 ? 19.521 33.405 18.625 1.00 21.25 357 GLN A CA 1
ATOM 5660 C C . GLN A 1 357 ? 19.348 34.575 19.576 1.00 20.81 357 GLN A C 1
ATOM 5661 O O . GLN A 1 357 ? 19.384 35.729 19.160 1.00 21.04 357 GLN A O 1
ATOM 5675 N N . LYS A 1 358 ? 19.134 34.273 20.852 1.00 20.43 358 LYS A N 1
ATOM 5676 C CA . LYS A 1 358 ? 18.928 35.320 21.840 1.00 21.12 358 LYS A CA 1
ATOM 5677 C C . LYS A 1 358 ? 20.096 36.292 21.859 1.00 19.13 358 LYS A C 1
ATOM 5678 O O . LYS A 1 358 ? 19.901 37.502 21.895 1.00 20.61 358 LYS A O 1
ATOM 5697 N N A LEU A 1 359 ? 21.309 35.756 21.820 0.44 20.03 359 LEU A N 1
ATOM 5698 N N B LEU A 1 359 ? 21.313 35.759 21.812 0.56 19.15 359 LEU A N 1
ATOM 5699 C CA A LEU A 1 359 ? 22.507 36.576 21.952 0.44 21.21 359 LEU A CA 1
ATOM 5700 C CA B LEU A 1 359 ? 22.509 36.581 21.968 0.56 19.24 359 LEU A CA 1
ATOM 5701 C C A LEU A 1 359 ? 22.707 37.536 20.788 0.44 20.78 359 LEU A C 1
ATOM 5702 C C B LEU A 1 359 ? 22.757 37.520 20.787 0.56 19.99 359 LEU A C 1
ATOM 5703 O O A LEU A 1 359 ? 23.029 38.705 20.991 0.44 22.08 359 LEU A O 1
ATOM 5704 O O B LEU A 1 359 ? 23.163 38.662 20.980 0.56 20.04 359 LEU A O 1
ATOM 5735 N N . VAL A 1 360 ? 22.529 37.044 19.567 1.00 21.43 360 VAL A N 1
ATOM 5736 C CA . VAL A 1 360 ? 22.791 37.868 18.391 1.00 21.06 360 VAL A CA 1
ATOM 5737 C C . VAL A 1 360 ? 21.759 38.984 18.252 1.00 22.74 360 VAL A C 1
ATOM 5738 O O . VAL A 1 360 ? 21.982 39.954 17.529 1.00 26.98 360 VAL A O 1
ATOM 5751 N N . GLU A 1 361 ? 20.643 38.852 18.965 1.00 23.84 361 GLU A N 1
ATOM 5752 C CA . GLU A 1 361 ? 19.584 39.854 18.925 1.00 26.35 361 GLU A CA 1
ATOM 5753 C C . GLU A 1 361 ? 19.706 40.888 20.040 1.00 28.47 361 GLU A C 1
ATOM 5754 O O . GLU A 1 361 ? 19.030 41.910 20.007 1.00 29.80 361 GLU A O 1
ATOM 5766 N N . LEU A 1 362 ? 20.563 40.622 21.022 1.00 27.26 362 LEU A N 1
ATOM 5767 C CA . LEU A 1 362 ? 20.805 41.576 22.101 1.00 27.68 362 LEU A CA 1
ATOM 5768 C C . LEU A 1 362 ? 21.938 42.524 21.737 1.00 29.44 362 LEU A C 1
ATOM 5769 O O . LEU A 1 362 ? 22.823 42.178 20.953 1.00 31.28 362 LEU A O 1
ATOM 5785 N N . ALA A 1 363 ? 21.905 43.722 22.308 1.00 29.29 363 ALA A N 1
ATOM 5786 C CA . ALA A 1 363 ? 23.023 44.646 22.195 1.00 33.06 363 ALA A CA 1
ATOM 5787 C C . ALA A 1 363 ? 24.163 44.121 23.062 1.00 33.39 363 ALA A C 1
ATOM 5788 O O . ALA A 1 363 ? 23.916 43.396 24.026 1.00 32.57 363 ALA A O 1
ATOM 5795 N N . PRO A 1 364 ? 25.415 44.475 22.722 1.00 36.26 364 PRO A N 1
ATOM 5796 C CA . PRO A 1 364 ? 26.576 44.030 23.504 1.00 36.86 364 PRO A CA 1
ATOM 5797 C C . PRO A 1 364 ? 26.445 44.352 24.988 1.00 35.98 364 PRO A C 1
ATOM 5798 O O . PRO A 1 364 ? 26.875 43.572 25.837 1.00 36.03 364 PRO A O 1
ATOM 5809 N N . GLU A 1 365 ? 25.836 45.494 25.285 1.00 34.06 365 GLU A N 1
ATOM 5810 C CA . GLU A 1 365 ? 25.746 45.993 26.650 1.00 33.11 365 GLU A CA 1
ATOM 5811 C C . GLU A 1 365 ? 24.804 45.143 27.502 1.00 28.32 365 GLU A C 1
ATOM 5812 O O . GLU A 1 365 ? 24.848 45.200 28.731 1.00 31.16 365 GLU A O 1
ATOM 5824 N N . GLN A 1 366 ? 23.957 44.355 26.846 1.00 25.05 366 GLN A N 1
ATOM 5825 C CA . GLN A 1 366 ? 22.984 43.523 27.549 1.00 22.29 366 GLN A CA 1
ATOM 5826 C C . GLN A 1 366 ? 23.569 42.195 28.027 1.00 21.31 366 GLN A C 1
ATOM 5827 O O . GLN A 1 366 ? 22.920 41.464 28.775 1.00 22.07 366 GLN A O 1
ATOM 5841 N N . ASP A 1 367 ? 24.786 41.879 27.590 1.00 20.57 367 ASP A N 1
ATOM 5842 C CA . ASP A 1 367 ? 25.501 40.705 28.088 1.00 20.54 367 ASP A CA 1
ATOM 5843 C C . ASP A 1 367 ? 27.000 40.981 28.113 1.00 21.68 367 ASP A C 1
ATOM 5844 O O . ASP A 1 367 ? 27.797 40.229 27.548 1.00 21.87 367 ASP A O 1
ATOM 5853 N N . ALA A 1 368 ? 27.374 42.063 28.788 1.00 23.89 368 ALA A N 1
ATOM 5854 C CA . ALA A 1 368 ? 28.752 42.539 28.789 1.00 25.09 368 ALA A CA 1
ATOM 5855 C C . ALA A 1 368 ? 29.728 41.526 29.383 1.00 26.14 368 ALA A C 1
ATOM 5856 O O . ALA A 1 368 ? 30.872 41.431 28.935 1.00 28.70 368 ALA A O 1
ATOM 5863 N N . ASP A 1 369 ? 29.279 40.772 30.384 1.00 25.85 369 ASP A N 1
ATOM 5864 C CA . ASP A 1 369 ? 30.148 39.809 31.059 1.00 25.14 369 ASP A CA 1
ATOM 5865 C C . ASP A 1 369 ? 29.995 38.389 30.513 1.00 22.92 369 ASP A C 1
ATOM 5866 O O . ASP A 1 369 ? 30.644 37.462 30.992 1.00 23.48 369 ASP A O 1
ATOM 5875 N N . GLY A 1 370 ? 29.127 38.222 29.520 1.00 19.64 370 GLY A N 1
ATOM 5876 C CA . GLY A 1 370 ? 28.979 36.948 28.841 1.00 18.15 370 GLY A CA 1
ATOM 5877 C C . GLY A 1 370 ? 28.215 35.883 29.608 1.00 16.93 370 GLY A C 1
ATOM 5878 O O . GLY A 1 370 ? 28.251 34.710 29.242 1.00 17.35 370 GLY A O 1
ATOM 5882 N N . ARG A 1 371 ? 27.507 36.269 30.663 1.00 17.15 371 ARG A N 1
ATOM 5883 C CA . ARG A 1 371 ? 26.796 35.278 31.465 1.00 19.15 371 ARG A CA 1
ATOM 5884 C C . ARG A 1 371 ? 25.593 34.657 30.739 1.00 14.89 371 ARG A C 1
ATOM 5885 O O . ARG A 1 371 ? 25.278 33.489 30.960 1.00 15.42 371 ARG A O 1
ATOM 5906 N N . LEU A 1 372 ? 24.932 35.408 29.862 1.00 14.54 372 LEU A N 1
ATOM 5907 C CA . LEU A 1 372 ? 23.861 34.816 29.057 1.00 13.79 372 LEU A CA 1
ATOM 5908 C C . LEU A 1 372 ? 24.448 33.879 28.007 1.00 12.49 372 LEU A C 1
ATOM 5909 O O . LEU A 1 372 ? 23.848 32.858 27.673 1.00 12.78 372 LEU A O 1
ATOM 5925 N N . ALA A 1 373 ? 25.625 34.224 27.493 1.00 13.10 373 ALA A N 1
ATOM 5926 C CA . ALA A 1 373 ? 26.344 33.337 26.588 1.00 13.06 373 ALA A CA 1
ATOM 5927 C C . ALA A 1 373 ? 26.731 32.036 27.285 1.00 12.24 373 ALA A C 1
ATOM 5928 O O . ALA A 1 373 ? 26.611 30.960 26.699 1.00 12.72 373 ALA A O 1
ATOM 5935 N N . ASP A 1 374 ? 27.185 32.131 28.531 1.00 12.63 374 ASP A N 1
ATOM 5936 C CA . ASP A 1 374 ? 27.513 30.939 29.307 1.00 12.14 374 ASP A CA 1
ATOM 5937 C C . ASP A 1 374 ? 26.283 30.055 29.472 1.00 12.10 374 ASP A C 1
ATOM 5938 O O . ASP A 1 374 ? 26.355 28.835 29.332 1.00 12.29 374 ASP A O 1
ATOM 5947 N N . ARG A 1 375 ? 25.149 30.675 29.779 1.00 12.15 375 ARG A N 1
ATOM 5948 C CA . ARG A 1 375 ? 23.913 29.927 29.947 1.00 11.91 375 ARG A CA 1
ATOM 5949 C C . ARG A 1 375 ? 23.523 29.222 28.657 1.00 11.38 375 ARG A C 1
ATOM 5950 O O . ARG A 1 375 ? 23.091 28.071 28.683 1.00 12.18 375 ARG A O 1
ATOM 5971 N N . ALA A 1 376 ? 23.663 29.917 27.533 1.00 11.65 376 ALA A N 1
ATOM 5972 C CA . ALA A 1 376 ? 23.352 29.326 26.236 1.00 11.19 376 ALA A CA 1
ATOM 5973 C C . ALA A 1 376 ? 24.206 28.081 25.995 1.00 10.76 376 ALA A C 1
ATOM 5974 O O . ALA A 1 376 ? 23.692 27.038 25.594 1.00 11.17 376 ALA A O 1
ATOM 5981 N N . ARG A 1 377 ? 25.506 28.193 26.251 1.00 11.24 377 ARG A N 1
ATOM 5982 C CA . ARG A 1 377 ? 26.409 27.059 26.107 1.00 11.41 377 ARG A CA 1
ATOM 5983 C C . ARG A 1 377 ? 25.959 25.901 26.992 1.00 10.55 377 ARG A C 1
ATOM 5984 O O . ARG A 1 377 ? 25.891 24.756 26.549 1.00 10.99 377 ARG A O 1
ATOM 6005 N N . ASN A 1 378 ? 25.655 26.200 28.247 1.00 10.86 378 ASN A N 1
ATOM 6006 C CA . ASN A 1 378 ? 25.253 25.163 29.183 1.00 10.76 378 ASN A CA 1
ATOM 6007 C C . ASN A 1 378 ? 23.950 24.483 28.759 1.00 11.55 378 ASN A C 1
ATOM 6008 O O . ASN A 1 378 ? 23.796 23.269 28.894 1.00 11.74 378 ASN A O 1
ATOM 6019 N N . TRP A 1 379 ? 23.021 25.273 28.234 1.00 10.55 379 TRP A N 1
ATOM 6020 C CA . TRP A 1 379 ? 21.743 24.753 27.763 1.00 11.43 379 TRP A CA 1
ATOM 6021 C C . TRP A 1 379 ? 21.947 23.841 26.551 1.00 10.96 379 TRP A C 1
ATOM 6022 O O . TRP A 1 379 ? 21.364 22.762 26.466 1.00 11.26 379 TRP A O 1
ATOM 6043 N N . VAL A 1 380 ? 22.789 24.264 25.613 1.00 11.02 380 VAL A N 1
ATOM 6044 C CA . VAL A 1 380 ? 23.069 23.437 24.444 1.00 11.52 380 VAL A CA 1
ATOM 6045 C C . VAL A 1 380 ? 23.720 22.125 24.871 1.00 11.49 380 VAL A C 1
ATOM 6046 O O . VAL A 1 380 ? 23.351 21.061 24.385 1.00 12.22 380 VAL A O 1
ATOM 6059 N N . ASP A 1 381 ? 24.690 22.196 25.774 1.00 11.68 381 ASP A N 1
ATOM 6060 C CA . ASP A 1 381 ? 25.370 20.988 26.234 1.00 12.63 381 ASP A CA 1
ATOM 6061 C C . ASP A 1 381 ? 24.405 20.010 26.895 1.00 11.56 381 ASP A C 1
ATOM 6062 O O . ASP A 1 381 ? 24.450 18.808 26.628 1.00 12.92 381 ASP A O 1
ATOM 6071 N N . ARG A 1 382 ? 23.536 20.525 27.758 1.00 11.92 382 ARG A N 1
ATOM 6072 C CA . ARG A 1 382 ? 22.602 19.684 28.498 1.00 11.99 382 ARG A CA 1
ATOM 6073 C C . ARG A 1 382 ? 21.648 18.977 27.541 1.00 11.48 382 ARG A C 1
ATOM 6074 O O . ARG A 1 382 ? 21.417 17.773 27.642 1.00 11.94 382 ARG A O 1
ATOM 6095 N N . ASN A 1 383 ? 21.086 19.732 26.610 1.00 11.31 383 ASN A N 1
ATOM 6096 C CA . ASN A 1 383 ? 20.073 19.179 25.725 1.00 11.39 383 ASN A CA 1
ATOM 6097 C C . ASN A 1 383 ? 20.660 18.310 24.621 1.00 11.29 383 ASN A C 1
ATOM 6098 O O . ASN A 1 383 ? 20.042 17.336 24.199 1.00 11.79 383 ASN A O 1
ATOM 6109 N N . SER A 1 384 ? 21.870 18.636 24.184 1.00 11.31 384 SER A N 1
ATOM 6110 C CA . SER A 1 384 ? 22.575 17.789 23.237 1.00 11.91 384 SER A CA 1
ATOM 6111 C C . SER A 1 384 ? 22.867 16.429 23.863 1.00 11.75 384 SER A C 1
ATOM 6112 O O . SER A 1 384 ? 22.691 15.390 23.226 1.00 12.00 384 SER A O 1
ATOM 6120 N N . ALA A 1 385 ? 23.316 16.436 25.116 1.00 11.60 385 ALA A N 1
ATOM 6121 C CA . ALA A 1 385 ? 23.615 15.193 25.816 1.00 12.08 385 ALA A CA 1
ATOM 6122 C C . ALA A 1 385 ? 22.346 14.363 25.974 1.00 11.14 385 ALA A C 1
ATOM 6123 O O . ALA A 1 385 ? 22.355 13.154 25.753 1.00 12.15 385 ALA A O 1
ATOM 6130 N N . ALA A 1 386 ? 21.252 15.019 26.348 1.00 11.29 386 ALA A N 1
ATOM 6131 C CA . ALA A 1 386 ? 19.980 14.331 26.532 1.00 11.22 386 ALA A CA 1
ATOM 6132 C C . ALA A 1 386 ? 19.507 13.704 25.224 1.00 11.61 386 ALA A C 1
ATOM 6133 O O . ALA A 1 386 ? 19.064 12.556 25.203 1.00 11.64 386 ALA A O 1
ATOM 6140 N N . PHE A 1 387 ? 19.600 14.463 24.137 1.00 10.94 387 PHE A N 1
ATOM 6141 C CA . PHE A 1 387 ? 19.209 13.960 22.827 1.00 10.63 387 PHE A CA 1
ATOM 6142 C C . PHE A 1 387 ? 20.026 12.728 22.442 1.00 10.79 387 PHE A C 1
ATOM 6143 O O . PHE A 1 387 ? 19.474 11.715 22.016 1.00 11.33 387 PHE A O 1
ATOM 6160 N N . CYS A 1 388 ? 21.342 12.814 22.591 1.00 10.78 388 CYS A N 1
ATOM 6161 C CA . CYS A 1 388 ? 22.209 11.695 22.241 1.00 11.57 388 CYS A CA 1
ATOM 6162 C C . CYS A 1 388 ? 21.942 10.472 23.117 1.00 12.73 388 CYS A C 1
ATOM 6163 O O . CYS A 1 388 ? 21.973 9.344 22.634 1.00 13.04 388 CYS A O 1
ATOM 6171 N N . ALA A 1 389 ? 21.669 10.698 24.397 1.00 12.31 389 ALA A N 1
ATOM 6172 C CA . ALA A 1 389 ? 21.359 9.605 25.311 1.00 13.07 389 ALA A CA 1
ATOM 6173 C C . ALA A 1 389 ? 20.044 8.927 24.925 1.00 14.23 389 ALA A C 1
ATOM 6174 O O . ALA A 1 389 ? 19.925 7.703 24.980 1.00 14.08 389 ALA A O 1
ATOM 6181 N N . GLY A 1 390 ? 19.057 9.723 24.526 1.00 12.76 390 GLY A N 1
ATOM 6182 C CA . GLY A 1 390 ? 17.777 9.182 24.106 1.00 12.95 390 GLY A CA 1
ATOM 6183 C C . GLY A 1 390 ? 17.921 8.383 22.825 1.00 13.19 390 GLY A C 1
ATOM 6184 O O . GLY A 1 390 ? 17.287 7.343 22.640 1.00 13.87 390 GLY A O 1
ATOM 6188 N N . TYR A 1 391 ? 18.765 8.882 21.932 1.00 11.90 391 TYR A N 1
ATOM 6189 C CA . TYR A 1 391 ? 19.072 8.179 20.701 1.00 12.27 391 TYR A CA 1
ATOM 6190 C C . TYR A 1 391 ? 19.724 6.835 21.032 1.00 14.30 391 TYR A C 1
ATOM 6191 O O . TYR A 1 391 ? 19.330 5.792 20.507 1.00 13.96 391 TYR A O 1
ATOM 6209 N N . ALA A 1 392 ? 20.710 6.867 21.922 1.00 14.15 392 ALA A N 1
ATOM 6210 C CA . ALA A 1 392 ? 21.444 5.666 22.308 1.00 16.65 392 ALA A CA 1
ATOM 6211 C C . ALA A 1 392 ? 20.540 4.610 22.933 1.00 17.39 392 ALA A C 1
ATOM 6212 O O . ALA A 1 392 ? 20.747 3.414 22.736 1.00 20.18 392 ALA A O 1
ATOM 6219 N N . ALA A 1 393 ? 19.550 5.056 23.699 1.00 17.28 393 ALA A N 1
ATOM 6220 C CA . ALA A 1 393 ? 18.665 4.139 24.411 1.00 19.52 393 ALA A CA 1
ATOM 6221 C C . ALA A 1 393 ? 17.892 3.250 23.441 1.00 20.84 393 ALA A C 1
ATOM 6222 O O . ALA A 1 393 ? 17.552 2.114 23.766 1.00 23.92 393 ALA A O 1
ATOM 6229 N N . VAL A 1 394 ? 17.623 3.772 22.250 1.00 19.00 394 VAL A N 1
ATOM 6230 C CA . VAL A 1 394 ? 16.880 3.037 21.233 1.00 20.65 394 VAL A CA 1
ATOM 6231 C C . VAL A 1 394 ? 17.837 2.329 20.280 1.00 22.53 394 VAL A C 1
ATOM 6232 O O . VAL A 1 394 ? 17.641 1.162 19.946 1.00 27.00 394 VAL A O 1
ATOM 6245 N N . ALA A 1 395 ? 18.876 3.031 19.846 1.00 21.43 395 ALA A N 1
ATOM 6246 C CA . ALA A 1 395 ? 19.800 2.476 18.862 1.00 24.44 395 ALA A CA 1
ATOM 6247 C C . ALA A 1 395 ? 20.651 1.352 19.440 1.00 27.73 395 ALA A C 1
ATOM 6248 O O . ALA A 1 395 ? 21.039 0.427 18.729 1.00 32.61 395 ALA A O 1
ATOM 6255 N N . GLY A 1 396 ? 20.915 1.423 20.739 1.00 28.42 396 GLY A N 1
ATOM 6256 C CA . GLY A 1 396 ? 21.837 0.502 21.372 1.00 29.89 396 GLY A CA 1
ATOM 6257 C C . GLY A 1 396 ? 23.273 0.860 21.078 1.00 32.25 396 GLY A C 1
ATOM 6258 O O . GLY A 1 396 ? 24.190 0.100 21.405 1.00 37.70 396 GLY A O 1
ATOM 6262 N N A ASP A 1 397 ? 23.464 2.035 20.491 0.52 32.00 397 ASP A N 1
ATOM 6263 N N B ASP A 1 397 ? 23.473 1.998 20.415 0.48 32.43 397 ASP A N 1
ATOM 6264 C CA A ASP A 1 397 ? 24.792 2.549 20.199 0.52 31.49 397 ASP A CA 1
ATOM 6265 C CA B ASP A 1 397 ? 24.804 2.548 20.212 0.48 32.03 397 ASP A CA 1
ATOM 6266 C C A ASP A 1 397 ? 24.744 4.071 20.282 0.52 28.74 397 ASP A C 1
ATOM 6267 C C B ASP A 1 397 ? 24.707 4.062 20.334 0.48 28.65 397 ASP A C 1
ATOM 6268 O O A ASP A 1 397 ? 23.907 4.692 19.634 0.52 27.17 397 ASP A O 1
ATOM 6269 O O B ASP A 1 397 ? 23.811 4.667 19.757 0.48 26.48 397 ASP A O 1
ATOM 6286 N N . ASP A 1 398 ? 25.619 4.663 21.090 1.00 25.83 398 ASP A N 1
ATOM 6287 C CA . ASP A 1 398 ? 25.596 6.102 21.307 1.00 22.73 398 ASP A CA 1
ATOM 6288 C C . ASP A 1 398 ? 26.204 6.814 20.099 1.00 20.74 398 ASP A C 1
ATOM 6289 O O . ASP A 1 398 ? 27.292 6.444 19.656 1.00 21.69 398 ASP A O 1
ATOM 6298 N N . PRO A 1 399 ? 25.523 7.849 19.566 1.00 20.21 399 PRO A N 1
ATOM 6299 C CA . PRO A 1 399 ? 26.100 8.544 18.406 1.00 20.59 399 PRO A CA 1
ATOM 6300 C C . PRO A 1 399 ? 27.454 9.162 18.720 1.00 18.71 399 PRO A C 1
ATOM 6301 O O . PRO A 1 399 ? 28.252 9.399 17.819 1.00 22.76 399 PRO A O 1
ATOM 6312 N N . ARG A 1 400 ? 27.706 9.423 19.996 1.00 17.14 400 ARG A N 1
ATOM 6313 C CA . ARG A 1 400 ? 28.955 10.046 20.398 1.00 18.74 400 ARG A CA 1
ATOM 6314 C C . ARG A 1 400 ? 30.132 9.068 20.321 1.00 18.53 400 ARG A C 1
ATOM 6315 O O . ARG A 1 400 ? 31.281 9.492 20.351 1.00 20.20 400 ARG A O 1
ATOM 6336 N N . ARG A 1 401 ? 29.847 7.771 20.199 1.00 19.90 401 ARG A N 1
ATOM 6337 C CA . ARG A 1 401 ? 30.904 6.763 20.074 1.00 20.83 401 ARG A CA 1
ATOM 6338 C C . ARG A 1 401 ? 31.758 7.030 18.838 1.00 18.71 401 ARG A C 1
ATOM 6339 O O . ARG A 1 401 ? 32.987 7.066 18.920 1.00 20.31 401 ARG A O 1
ATOM 6360 N N A ASP A 1 402 ? 31.112 7.181 17.683 0.55 19.65 402 ASP A N 1
ATOM 6361 N N B ASP A 1 402 ? 31.090 7.231 17.708 0.45 18.73 402 ASP A N 1
ATOM 6362 C CA A ASP A 1 402 ? 31.813 7.580 16.464 0.55 19.69 402 ASP A CA 1
ATOM 6363 C CA B ASP A 1 402 ? 31.752 7.580 16.461 0.45 19.79 402 ASP A CA 1
ATOM 6364 C C A ASP A 1 402 ? 31.871 9.099 16.434 0.55 17.01 402 ASP A C 1
ATOM 6365 C C B ASP A 1 402 ? 31.891 9.102 16.416 0.45 17.29 402 ASP A C 1
ATOM 6366 O O A ASP A 1 402 ? 31.386 9.744 15.502 0.55 15.69 402 ASP A O 1
ATOM 6367 O O B ASP A 1 402 ? 31.488 9.752 15.449 0.45 16.36 402 ASP A O 1
ATOM 6384 N N . GLY A 1 403 ? 32.471 9.659 17.476 1.00 19.94 403 GLY A N 1
ATOM 6385 C CA . GLY A 1 403 ? 32.502 11.095 17.677 1.00 19.16 403 GLY A CA 1
ATOM 6386 C C . GLY A 1 403 ? 33.220 11.879 16.604 1.00 15.06 403 GLY A C 1
ATOM 6387 O O . GLY A 1 403 ? 32.920 13.048 16.376 1.00 15.04 403 GLY A O 1
ATOM 6391 N N . ASP A 1 404 ? 34.179 11.244 15.946 1.00 15.62 404 ASP A N 1
ATOM 6392 C CA . ASP A 1 404 ? 34.916 11.906 14.882 1.00 15.16 404 ASP A CA 1
ATOM 6393 C C . ASP A 1 404 ? 34.025 12.143 13.662 1.00 12.86 404 ASP A C 1
ATOM 6394 O O . ASP A 1 404 ? 33.998 13.238 13.104 1.00 14.52 404 ASP A O 1
ATOM 6403 N N . VAL A 1 405 ? 33.287 11.117 13.259 1.00 13.10 405 VAL A N 1
ATOM 6404 C CA . VAL A 1 405 ? 32.371 11.237 12.136 1.00 12.54 405 VAL A CA 1
ATOM 6405 C C . VAL A 1 405 ? 31.255 12.228 12.479 1.00 11.08 405 VAL A C 1
ATOM 6406 O O . VAL A 1 405 ? 30.934 13.105 11.680 1.00 11.15 405 VAL A O 1
ATOM 6419 N N . LEU A 1 406 ? 30.688 12.106 13.675 1.00 11.85 406 LEU A N 1
ATOM 6420 C CA . LEU A 1 406 ? 29.627 13.014 14.105 1.00 11.18 406 LEU A CA 1
ATOM 6421 C C . LEU A 1 406 ? 30.101 14.464 14.062 1.00 10.85 406 LEU A C 1
ATOM 6422 O O . LEU A 1 406 ? 29.439 15.334 13.499 1.00 10.77 406 LEU A O 1
ATOM 6438 N N . ALA A 1 407 ? 31.256 14.726 14.658 1.00 10.93 407 ALA A N 1
ATOM 6439 C CA . ALA A 1 407 ? 31.771 16.085 14.725 1.00 12.08 407 ALA A CA 1
ATOM 6440 C C . ALA A 1 407 ? 32.094 16.636 13.335 1.00 10.92 407 ALA A C 1
ATOM 6441 O O . ALA A 1 407 ? 31.924 17.827 13.084 1.00 11.17 407 ALA A O 1
ATOM 6448 N N . ALA A 1 408 ? 32.551 15.778 12.427 1.00 11.12 408 ALA A N 1
ATOM 6449 C CA . ALA A 1 408 ? 32.833 16.220 11.064 1.00 10.78 408 ALA A CA 1
ATOM 6450 C C . ALA A 1 408 ? 31.551 16.658 10.350 1.00 9.74 408 ALA A C 1
ATOM 6451 O O . ALA A 1 408 ? 31.549 17.643 9.614 1.00 10.16 408 ALA A O 1
ATOM 6458 N N . TYR A 1 409 ? 30.458 15.936 10.569 1.00 9.69 409 TYR A N 1
ATOM 6459 C CA . TYR A 1 409 ? 29.181 16.343 9.992 1.00 9.56 409 TYR A CA 1
ATOM 6460 C C . TYR A 1 409 ? 28.674 17.642 10.625 1.00 9.40 409 TYR A C 1
ATOM 6461 O O . TYR A 1 409 ? 28.092 18.481 9.939 1.00 9.83 409 TYR A O 1
ATOM 6479 N N . GLU A 1 410 ? 28.894 17.820 11.926 1.00 9.21 410 GLU A N 1
ATOM 6480 C CA . GLU A 1 410 ? 28.541 19.081 12.571 1.00 8.74 410 GLU A CA 1
ATOM 6481 C C . GLU A 1 410 ? 29.352 20.221 11.966 1.00 9.36 410 GLU A C 1
ATOM 6482 O O . GLU A 1 410 ? 28.828 21.304 11.704 1.00 9.54 410 GLU A O 1
ATOM 6494 N N . LEU A 1 411 ? 30.639 19.971 11.753 1.00 9.53 411 LEU A N 1
ATOM 6495 C CA . LEU A 1 411 ? 31.531 20.981 11.213 1.00 10.31 411 LEU A CA 1
ATOM 6496 C C . LEU A 1 411 ? 31.110 21.391 9.805 1.00 9.70 411 LEU A C 1
ATOM 6497 O O . LEU A 1 411 ? 31.068 22.578 9.479 1.00 10.64 411 LEU A O 1
ATOM 6513 N N . ASP A 1 412 ? 30.793 20.406 8.973 1.00 9.75 412 ASP A N 1
ATOM 6514 C CA . ASP A 1 412 ? 30.349 20.674 7.613 1.00 10.14 412 ASP A CA 1
ATOM 6515 C C . ASP A 1 412 ? 29.073 21.519 7.612 1.00 9.66 412 ASP A C 1
ATOM 6516 O O . ASP A 1 412 ? 28.927 22.437 6.802 1.00 10.59 412 ASP A O 1
ATOM 6525 N N . LYS A 1 413 ? 28.158 21.242 8.535 1.00 9.66 413 LYS A N 1
ATOM 6526 C CA . LYS A 1 413 ? 26.956 22.062 8.638 1.00 9.62 413 LYS A CA 1
ATOM 6527 C C . LYS A 1 413 ? 27.264 23.484 9.101 1.00 9.68 413 LYS A C 1
ATOM 6528 O O . LYS A 1 413 ? 26.688 24.441 8.585 1.00 11.12 413 LYS A O 1
ATOM 6547 N N . ALA A 1 414 ? 28.174 23.629 10.058 1.00 9.45 414 ALA A N 1
ATOM 6548 C CA . ALA A 1 414 ? 28.538 24.953 10.552 1.00 10.30 414 ALA A CA 1
ATOM 6549 C C . ALA A 1 414 ? 29.232 25.785 9.470 1.00 10.42 414 ALA A C 1
ATOM 6550 O O . ALA A 1 414 ? 29.018 26.993 9.374 1.00 11.45 414 ALA A O 1
ATOM 6557 N N . VAL A 1 415 ? 30.055 25.140 8.651 1.00 10.81 415 VAL A N 1
ATOM 6558 C CA . VAL A 1 415 ? 30.716 25.819 7.543 1.00 12.39 415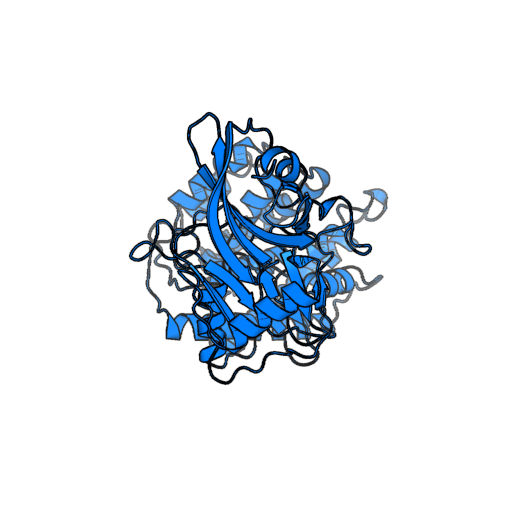 VAL A CA 1
ATOM 6559 C C . VAL A 1 415 ? 29.664 26.333 6.552 1.00 12.21 415 VAL A C 1
ATOM 6560 O O . VAL A 1 415 ? 29.724 27.479 6.100 1.00 13.00 415 VAL A O 1
ATOM 6573 N N . TYR A 1 416 ? 28.691 25.488 6.229 1.00 12.75 416 TYR A N 1
ATOM 6574 C CA . TYR A 1 416 ? 27.605 25.876 5.338 1.00 13.76 416 TYR A CA 1
ATOM 6575 C C . TYR A 1 416 ? 26.788 27.025 5.934 1.00 12.96 416 TYR A C 1
ATOM 6576 O O . TYR A 1 416 ? 26.434 27.976 5.238 1.00 14.79 416 TYR A O 1
ATOM 6594 N N . GLU A 1 417 ? 26.495 26.933 7.227 1.00 12.51 417 GLU A N 1
ATOM 6595 C CA . GLU A 1 417 ? 25.765 27.984 7.926 1.00 12.69 417 GLU A CA 1
ATOM 6596 C C . GLU A 1 417 ? 26.507 29.311 7.855 1.00 12.83 417 GLU A C 1
ATOM 6597 O O . GLU A 1 417 ? 25.900 30.352 7.634 1.00 13.85 417 GLU A O 1
ATOM 6609 N N . ALA A 1 418 ? 27.819 29.275 8.055 1.00 12.98 418 ALA A N 1
ATOM 6610 C CA . ALA A 1 418 ? 28.621 30.494 8.040 1.00 13.81 418 ALA A CA 1
ATOM 6611 C C . ALA A 1 418 ? 28.498 31.206 6.697 1.00 15.42 418 ALA A C 1
ATOM 6612 O O . ALA A 1 418 ? 28.351 32.428 6.641 1.00 16.47 418 ALA A O 1
ATOM 6619 N N . ALA A 1 419 ? 28.551 30.437 5.616 1.00 15.95 419 ALA A N 1
ATOM 6620 C CA . ALA A 1 419 ? 28.416 31.008 4.285 1.00 18.15 419 ALA A CA 1
ATOM 6621 C C . ALA A 1 419 ? 27.037 31.636 4.117 1.00 17.23 419 ALA A C 1
ATOM 6622 O O . ALA A 1 419 ? 26.906 32.709 3.532 1.00 19.93 419 ALA A O 1
ATOM 6629 N N . TYR A 1 420 ? 26.010 30.970 4.637 1.00 16.11 420 TYR A N 1
ATOM 6630 C CA . TYR A 1 420 ? 24.653 31.497 4.556 1.00 16.83 420 TYR A CA 1
ATOM 6631 C C . TYR A 1 420 ? 24.513 32.805 5.330 1.00 16.51 420 TYR A C 1
ATOM 6632 O O . TYR A 1 420 ? 24.012 33.795 4.794 1.00 19.65 420 TYR A O 1
ATOM 6650 N N . GLU A 1 421 ? 24.945 32.814 6.589 1.00 16.42 421 GLU A N 1
ATOM 6651 C CA . GLU A 1 421 ? 24.784 34.003 7.421 1.00 16.61 421 GLU A CA 1
ATOM 6652 C C . GLU A 1 421 ? 25.584 35.172 6.854 1.00 17.93 421 GLU A C 1
ATOM 6653 O O . GLU A 1 421 ? 25.109 36.305 6.845 1.00 20.40 421 GLU A O 1
ATOM 6665 N N . ALA A 1 422 ? 26.790 34.899 6.371 1.00 18.01 422 ALA A N 1
ATOM 6666 C CA . ALA A 1 422 ? 27.632 35.950 5.809 1.00 22.04 422 ALA A CA 1
ATOM 6667 C C . ALA A 1 422 ? 26.928 36.672 4.659 1.00 24.10 422 ALA A C 1
ATOM 6668 O O . ALA A 1 422 ? 27.115 37.875 4.467 1.00 27.76 422 ALA A O 1
ATOM 6675 N N A ARG A 1 423 ? 26.113 35.943 3.904 0.43 24.54 423 ARG A N 1
ATOM 6676 N N B ARG A 1 423 ? 26.119 35.930 3.908 0.57 23.57 423 ARG A N 1
ATOM 6677 C CA A ARG A 1 423 ? 25.398 36.523 2.769 0.43 28.27 423 ARG A CA 1
ATOM 6678 C CA B ARG A 1 423 ? 25.397 36.476 2.762 0.57 26.56 423 ARG A CA 1
ATOM 6679 C C A ARG A 1 423 ? 24.072 37.155 3.172 0.43 28.62 423 ARG A C 1
ATOM 6680 C C B ARG A 1 423 ? 24.080 37.137 3.163 0.57 27.96 423 ARG A C 1
ATOM 6681 O O A ARG A 1 423 ? 23.782 38.291 2.795 0.43 31.11 423 ARG A O 1
ATOM 6682 O O B ARG A 1 423 ? 23.806 38.273 2.773 0.57 30.47 423 ARG A O 1
ATOM 6723 N N . PHE A 1 424 ? 23.272 36.419 3.938 1.00 26.87 424 PHE A N 1
ATOM 6724 C CA . PHE A 1 424 ? 21.892 36.823 4.221 1.00 27.85 424 PHE A CA 1
ATOM 6725 C C . PHE A 1 424 ? 21.641 37.462 5.592 1.00 27.13 424 PHE A C 1
ATOM 6726 O O . PHE A 1 424 ? 20.712 38.255 5.738 1.00 29.46 424 PHE A O 1
ATOM 6743 N N . ARG A 1 425 ? 22.446 37.112 6.591 1.00 25.24 425 ARG A N 1
ATOM 6744 C CA . ARG A 1 425 ? 22.216 37.569 7.962 1.00 25.13 425 ARG A CA 1
ATOM 6745 C C . ARG A 1 425 ? 23.527 37.766 8.709 1.00 23.32 425 ARG A C 1
ATOM 6746 O O . ARG A 1 425 ? 23.856 36.971 9.587 1.00 24.37 425 ARG A O 1
ATOM 6767 N N . PRO A 1 426 ? 24.278 38.825 8.373 1.00 25.18 426 PRO A N 1
ATOM 6768 C CA . PRO A 1 426 ? 25.622 38.989 8.941 1.00 27.65 426 PRO A CA 1
ATOM 6769 C C . PRO A 1 426 ? 25.670 38.983 10.471 1.00 25.43 426 PRO A C 1
ATOM 6770 O O . PRO A 1 426 ? 26.663 38.530 11.039 1.00 27.04 426 PRO A O 1
ATOM 6781 N N . SER A 1 427 ? 24.616 39.462 11.125 1.00 25.66 427 SER A N 1
ATOM 6782 C CA . SER A 1 427 ? 24.607 39.542 12.584 1.00 26.91 427 SER A CA 1
ATOM 6783 C C . SER A 1 427 ? 24.554 38.158 13.231 1.00 23.87 427 SER A C 1
ATOM 6784 O O . SER A 1 427 ? 24.842 38.013 14.418 1.00 24.91 427 SER A O 1
ATOM 6792 N N . TRP A 1 428 ? 24.189 37.146 12.448 1.00 21.53 428 TRP A N 1
ATOM 6793 C CA . TRP A 1 428 ? 24.106 35.778 12.949 1.00 19.43 428 TRP A CA 1
ATOM 6794 C C . TRP A 1 428 ? 25.394 35.002 12.719 1.00 17.33 428 TRP A C 1
ATOM 6795 O O . TRP A 1 428 ? 25.551 33.899 13.234 1.00 17.17 428 TRP A O 1
ATOM 6816 N N . LEU A 1 429 ? 26.310 35.580 11.948 1.00 18.14 429 LEU A N 1
ATOM 6817 C CA . LEU A 1 429 ? 27.552 34.903 11.587 1.00 17.82 429 LEU A CA 1
ATOM 6818 C C . LEU A 1 429 ? 28.360 34.413 12.796 1.00 16.48 429 LEU A C 1
ATOM 6819 O O . LEU A 1 429 ? 28.983 33.356 12.726 1.00 15.30 429 LEU A O 1
ATOM 6835 N N . PRO A 1 430 ? 28.363 35.174 13.906 1.00 17.27 430 PRO A N 1
ATOM 6836 C CA . PRO A 1 430 ? 29.119 34.691 15.068 1.00 18.18 430 PRO A CA 1
ATOM 6837 C C . PRO A 1 430 ? 28.677 33.320 15.589 1.00 16.66 430 PRO A C 1
ATOM 6838 O O . PRO A 1 430 ? 29.483 32.638 16.223 1.00 16.31 430 PRO A O 1
ATOM 6849 N N . ILE A 1 431 ? 27.435 32.917 15.329 1.00 15.61 431 ILE A N 1
ATOM 6850 C CA . ILE A 1 431 ? 26.960 31.624 15.815 1.00 15.33 431 ILE A CA 1
ATOM 6851 C C . ILE A 1 431 ? 27.740 30.469 15.170 1.00 14.47 431 ILE A C 1
ATOM 6852 O O . ILE A 1 431 ? 28.405 29.714 15.874 1.00 15.22 431 ILE A O 1
ATOM 6868 N N . PRO A 1 432 ? 27.675 30.325 13.833 1.00 13.14 432 PRO A N 1
ATOM 6869 C CA . PRO A 1 432 ? 28.456 29.220 13.263 1.00 12.70 432 PRO A CA 1
ATOM 6870 C C . PRO A 1 432 ? 29.970 29.400 13.408 1.00 12.12 432 PRO A C 1
ATOM 6871 O O . PRO A 1 432 ? 30.682 28.403 13.490 1.00 11.98 432 PRO A O 1
ATOM 6882 N N . MET A 1 433 ? 30.467 30.633 13.449 1.00 12.71 433 MET A N 1
ATOM 6883 C CA . MET A 1 433 ? 31.907 30.824 13.610 1.00 12.27 433 MET A CA 1
ATOM 6884 C C . MET A 1 433 ? 32.362 30.332 14.988 1.00 13.08 433 MET A C 1
ATOM 6885 O O . MET A 1 433 ? 33.408 29.695 15.107 1.00 13.49 433 MET A O 1
ATOM 6899 N N . ARG A 1 434 ? 31.576 30.612 16.024 1.00 12.64 434 ARG A N 1
ATOM 6900 C CA . ARG A 1 434 ? 31.871 30.088 17.354 1.00 13.12 434 ARG A CA 1
ATOM 6901 C C . ARG A 1 434 ? 31.811 28.564 17.334 1.00 12.21 434 ARG A C 1
ATOM 6902 O O . ARG A 1 434 ? 32.661 27.892 17.917 1.00 12.72 434 ARG A O 1
ATOM 6923 N N . SER A 1 435 ? 30.800 28.021 16.663 1.00 12.15 435 SER A N 1
ATOM 6924 C CA . SER A 1 435 ? 30.645 26.576 16.573 1.00 12.41 435 SER A CA 1
ATOM 6925 C C . SER A 1 435 ? 31.851 25.929 15.909 1.00 12.37 435 SER A C 1
ATOM 6926 O O . SER A 1 435 ? 32.320 24.887 16.354 1.00 12.81 435 SER A O 1
ATOM 6934 N N . ILE A 1 436 ? 32.346 26.541 14.838 1.00 11.87 436 ILE A N 1
ATOM 6935 C CA . ILE A 1 436 ? 33.489 25.993 14.123 1.00 11.92 436 ILE A CA 1
ATOM 6936 C C . ILE A 1 436 ? 34.693 25.843 15.056 1.00 12.99 436 ILE A C 1
ATOM 6937 O O . ILE A 1 436 ? 35.336 24.797 15.081 1.00 13.41 436 ILE A O 1
ATOM 6953 N N . ASP A 1 437 ? 34.995 26.871 15.840 1.00 12.81 437 ASP A N 1
ATOM 6954 C CA . ASP A 1 437 ? 36.131 26.778 16.755 1.00 14.20 437 ASP A CA 1
ATOM 6955 C C . ASP A 1 437 ? 35.908 25.710 17.830 1.00 14.42 437 ASP A C 1
ATOM 6956 O O . ASP A 1 437 ? 36.830 24.973 18.177 1.00 16.63 437 ASP A O 1
ATOM 6965 N N . ARG A 1 438 ? 34.688 25.618 18.347 1.00 13.01 438 ARG A N 1
ATOM 6966 C CA . ARG A 1 438 ? 34.368 24.604 19.349 1.00 13.56 438 ARG A CA 1
ATOM 6967 C C . ARG A 1 438 ? 34.446 23.204 18.742 1.00 13.93 438 ARG A C 1
ATOM 6968 O O . ARG A 1 438 ? 35.057 22.302 19.315 1.00 14.82 438 ARG A O 1
ATOM 6989 N N . ILE A 1 439 ? 33.823 23.031 17.580 1.00 13.81 439 ILE A N 1
ATOM 6990 C CA . ILE A 1 439 ? 33.736 21.719 16.947 1.00 14.71 439 ILE A CA 1
ATOM 6991 C C . ILE A 1 439 ? 35.108 21.255 16.471 1.00 13.94 439 ILE A C 1
ATOM 6992 O O . ILE A 1 439 ? 35.391 20.058 16.477 1.00 15.92 439 ILE A O 1
ATOM 7008 N N . LEU A 1 440 ? 35.961 22.194 16.064 1.00 15.59 440 LEU A N 1
ATOM 7009 C CA . LEU A 1 440 ? 37.320 21.847 15.656 1.00 14.88 440 LEU A CA 1
ATOM 7010 C C . LEU A 1 440 ? 38.033 21.113 16.787 1.00 14.91 440 LEU A C 1
ATOM 7011 O O . LEU A 1 440 ? 38.717 20.120 16.551 1.00 16.59 440 LEU A O 1
ATOM 7027 N N . GLY A 1 441 ? 37.852 21.593 18.014 1.00 16.39 441 GLY A N 1
ATOM 7028 C CA . GLY A 1 441 ? 38.424 20.941 19.178 1.00 17.34 441 GLY A CA 1
ATOM 7029 C C . GLY A 1 441 ? 37.740 19.629 19.510 1.00 15.04 441 GLY A C 1
ATOM 7030 O O . GLY A 1 441 ? 38.396 18.658 19.873 1.00 16.30 441 GLY A O 1
ATOM 7034 N N . LYS A 1 442 ? 36.415 19.602 19.394 1.00 15.23 442 LYS A N 1
ATOM 7035 C CA . LYS A 1 442 ? 35.649 18.381 19.622 1.00 15.95 442 LYS A CA 1
ATOM 7036 C C . LYS A 1 442 ? 36.132 17.293 18.671 1.00 13.98 442 LYS A C 1
ATOM 7037 O O . LYS A 1 442 ? 36.383 16.156 19.073 1.00 15.76 442 LYS A O 1
ATOM 7056 N N . LEU A 1 443 ? 36.266 17.661 17.403 1.00 14.72 443 LEU A N 1
ATOM 7057 C CA . LEU A 1 443 ? 36.665 16.730 16.359 1.00 13.62 443 LEU A CA 1
ATOM 7058 C C . LEU A 1 443 ? 38.109 16.265 16.559 1.00 14.82 443 LEU A C 1
ATOM 7059 O O . LEU A 1 443 ? 38.409 15.079 16.421 1.00 16.00 443 LEU A O 1
ATOM 7075 N N . ALA A 1 444 ? 38.997 17.195 16.896 1.00 15.13 444 ALA A N 1
ATOM 7076 C CA . ALA A 1 444 ? 40.389 16.849 17.161 1.00 15.65 444 ALA A CA 1
ATOM 7077 C C . ALA A 1 444 ? 40.482 15.829 18.295 1.00 15.73 444 ALA A C 1
ATOM 7078 O O . ALA A 1 444 ? 41.237 14.860 18.211 1.00 17.66 444 ALA A O 1
ATOM 7085 N N . ALA A 1 445 ? 39.707 16.047 19.353 1.00 15.60 445 ALA A N 1
ATOM 7086 C CA . ALA A 1 445 ? 39.684 15.127 20.485 1.00 16.33 445 ALA A CA 1
ATOM 7087 C C . ALA A 1 445 ? 39.202 13.742 20.058 1.00 14.72 445 ALA A C 1
ATOM 7088 O O . ALA A 1 445 ? 39.801 12.730 20.418 1.00 16.91 445 ALA A O 1
ATOM 7095 N N . ALA A 1 446 ? 38.121 13.700 19.287 1.00 14.82 446 ALA A N 1
ATOM 7096 C CA . ALA A 1 446 ? 37.536 12.429 18.870 1.00 15.52 446 ALA A CA 1
ATOM 7097 C C . ALA A 1 446 ? 38.456 11.660 17.921 1.00 16.12 446 ALA A C 1
ATOM 7098 O O . ALA A 1 446 ? 38.503 10.430 17.958 1.00 17.36 446 ALA A O 1
ATOM 7105 N N . LEU A 1 447 ? 39.194 12.381 17.081 1.00 16.04 447 LEU A N 1
ATOM 7106 C CA . LEU A 1 447 ? 40.138 11.747 16.165 1.00 17.32 447 LEU A CA 1
ATOM 7107 C C . LEU A 1 447 ? 41.265 11.042 16.928 1.00 18.31 447 LEU A C 1
ATOM 7108 O O . LEU A 1 447 ? 41.845 10.076 16.430 1.00 21.78 447 LEU A O 1
ATOM 7124 N N A GLU A 1 448 ? 41.561 11.531 18.129 0.46 18.68 448 GLU A N 1
ATOM 7125 N N B GLU A 1 448 ? 41.570 11.535 18.128 0.54 18.41 448 GLU A N 1
ATOM 7126 C CA A GLU A 1 448 ? 42.569 10.923 18.994 0.46 19.55 448 GLU A CA 1
ATOM 7127 C CA B GLU A 1 448 ? 42.575 10.916 18.992 0.54 18.91 448 GLU A CA 1
ATOM 7128 C C A GLU A 1 448 ? 41.942 9.934 19.972 0.46 21.70 448 GLU A C 1
ATOM 7129 C C B GLU A 1 448 ? 41.940 9.940 19.978 0.54 21.49 448 GLU A C 1
ATOM 7130 O O A GLU A 1 448 ? 42.629 9.391 20.836 0.46 24.21 448 GLU A O 1
ATOM 7131 O O B GLU A 1 448 ? 42.622 9.409 20.855 0.54 24.39 448 GLU A O 1
ATOM 7154 N N . HIS A 1 449 ? 40.637 9.713 19.835 1.00 20.62 449 HIS A N 1
ATOM 7155 C CA . HIS A 1 449 ? 39.891 8.825 20.730 1.00 22.82 449 HIS A CA 1
ATOM 7156 C C . HIS A 1 449 ? 39.927 9.312 22.181 1.00 21.63 449 HIS A C 1
ATOM 7157 O O . HIS A 1 449 ? 39.973 8.509 23.115 1.00 23.39 449 HIS A O 1
ATOM 7172 N N . HIS A 1 450 ? 39.896 10.631 22.359 1.00 18.95 450 HIS A N 1
ATOM 7173 C CA . HIS A 1 450 ? 39.878 11.236 23.688 1.00 18.76 450 HIS A CA 1
ATOM 7174 C C . HIS A 1 450 ? 38.464 11.493 24.182 1.00 20.02 450 HIS A C 1
ATOM 7175 O O . HIS A 1 450 ? 38.263 11.837 25.345 1.00 21.43 450 HIS A O 1
ATOM 7190 N N . HIS A 1 451 ? 37.490 11.362 23.292 1.00 22.30 451 HIS A N 1
ATOM 7191 C CA . HIS A 1 451 ? 36.103 11.602 23.660 1.00 23.86 451 HIS A CA 1
ATOM 7192 C C . HIS A 1 451 ? 35.601 10.475 24.558 1.00 25.87 451 HIS A C 1
ATOM 7193 O O . HIS A 1 451 ? 35.984 9.317 24.394 1.00 28.38 451 HIS A O 1
ATOM 7208 N N . HIS A 1 452 ? 34.748 10.840 25.511 1.00 29.22 452 HIS A N 1
ATOM 7209 C CA . HIS A 1 452 ? 34.333 9.953 26.596 1.00 34.71 452 HIS A CA 1
ATOM 7210 C C . HIS A 1 452 ? 33.823 8.604 26.091 1.00 43.16 452 HIS A C 1
ATOM 7211 O O . HIS A 1 452 ? 34.262 7.552 26.558 1.00 47.68 452 HIS A O 1
#

CATH classification: 3.90.1200.10

Foldseek 3Di:
DFPQVVQLVPDLLRDCPPFDWPDKAFPDWFDPDPFKIWTWIWTAGPVGDIWTWIFIWGKDPDDDDQADPSQWGGWDADPVGIITIGRCLQPQVSVLSVQVCLVVQHDGAQKGKHFQPPFDGCSPFGWDWDPDRDNWTWIDGHQWKIKTFHTTKDFDDQQQQVLLSLCVVVPQPQAQHWGIFMWGADNHPPHTIITTITMGTHQPPKDFQLVVLLVQLPDPPPLPRDCVVLLVLLQVLLSQLSSVVSQCVPFHKDKDQDPLVVLLVLLVVLCVLFVVSVVCSVLLSVLSVLSGPPIAMWTQHLAQAERRQWMGHVPGIHGHDSRHDVPDDNVVSRDTDHSLLNLLRHLLRLLCSNCVVVLPDDCVVCVPCSSVVSSVVNSVSSSVSSQNSNCVNNVHGSCLLVLSNLSSNLSVLSNVLSVCSNPNVSCNVSSVVVNVVSSVSNVCVSVPNGD

Organism: Mycolicibacterium vanbaalenii (strain DSM 7251 / JCM 13017 / BCRC 16820 / KCTC 9966 / NRRL B-24157 / PYR-1) (NCBI:txid350058)

Sequence (451 aa):
TLAFGDWIVHRRWYAGRSRELVSAEPAVVTPLRDDLDHILLDVTYTDGTTVERYQLVVRWADSPVAGFGEAATIGTALGPQGERIAYDALFDPDAARHLLRLVDASATVADLRFTTREPGATLPLYAPPKVSSAEQSNTSVIFGKKDAMMLKVFRRVTPGINPDIELNRVLAQAGNRHVARLLGSFETSWAGPGTDRCCALGMVTTAFAANSAEGWDMATASAREEMFADVVGSDFADESYRLGNAVASVHATLAEALGTSTTEPFPVDTVLARLQQSAARSAPEELAGRRAAAVEERYRRRLDGRRAITVQRVHGDLHLGQVLRTPDDWLLIDFEGEPGQPLLDEERRRPDSPLRDVAGVLRSFEEYAAYQKLLVELAPEQDADGRLADRARNWVDRNSAAFCAGYAAVAGDDDPRRDDGDVLAAYELDKAVYEAAYEARRFRPSWLPIPMRSIDRILGKLAAALEEHHHH

B-factor: mean 25.94, std 11.46, range [8.74, 73.68]

Solvent-accessible surface area: 20768 Å² total; per-residue (Å²): 162,21,59,8,17,109,13,0,66,131,30,164,23,30,39,1,183,120,78,124,48,87,36,8,104,48,48,61,76,6,89,24,73,138,34,0,23,2,6,3,1,29,0,35,5,90,105,51,63,78,17,23,2,2,3,1,0,47,23,8,114,67,110,55,106,78,27,46,149,42,4,49,9,18,95,18,151,22,123,157,28,138,50,26,0,9,2,0,2,93,8,71,84,0,1,60,40,1,0,117,22,0,42,72,51,21,97,38,83,23,4,77,3,64,86,13,114,78,18,116,8,7,36,176,3,96,18,145,22,34,114,69,138,57,74,23,9,4,1,28,0,33,131,51,0,53,0,51,1,15,1,102,2,65,48,23,52,26,2,11,12,24,2,7,68,31,0,4,109,68,55,12,157,8,6,15,110,2,19,0,7,4,47,2,6,73,71,28,115,87,62,91,111,0,11,0,0,8,0,18,32,72,20,22,136,43,40,64,0,65,84,46,0,7,61,20,10,115,101,171,181,25,51,138,32,46,58,116,22,5,85,33,2,88,92,2,0,33,0,0,2,26,0,5,56,24,0,23,158,56,71,33,83,55,96,47,92,5,45,10,112,81,5,23,63,51,7,135,69,5,26,206,37,0,99,91,0,71,61,88,26,82,31,0,63,101,42,0,120,133,1,100,60,82,67,12,76,1,12,18,15,2,33,33,7,70,1,19,14,0,32,37,20,97,108,21,5,14,0,51,58,1,76,9,42,116,72,62,89,34,114,78,55,68,107,40,32,2,21,24,57,5,0,0,5,1,10,8,9,0,1,23,2,1,4,27,33,28,32,106,52,48,107,138,111,30,95,107,20,131,41,25,83,20,5,48,74,12,6,75,106,1,21,43,12,0,3,37,0,14,20,65,67,50,70,62,42,5,91,139,34,4,8,3,0,0,0,4,3,0,2,41,0,1,118,29,0,6,94,3,27,146,124,89,92,71,32,19,63,0,0,33,94,0,0,68,72,0,14,40,73,0,32,33,2,22,97,144,129,60,229

InterPro domains:
  IPR011009 Protein kinase-like domain superfamily [SSF56112] (134-420)
  IPR040999 Maltokinase N-terminal cap domain [PF18085] (8-92)

Secondary structure (DSSP, 8-state):
---HHHHHTT-TT---TTPPEEEEEEEEEEEEETTEEEEEEEEEETTS-EEEEEEEEEEESS--TT--GGGEEEEEEETTEEEEEEEGGG-HHHHHHHHHHHHTT-EETTEEEEEPTT----TTSPEEE--S--SSEEEEETTTEEEEE-SEE-BB--HHHHHHHHHHHTT-SSB--EEEEEEEESSSTTS-EEEEEEEEE--TT-EEHHHHHHHHHH-TT--S--SHHHHHHHHHHHHHHHHHHHHHHHH-EEEEE--HHHHHHHHHHHHHH-GGGHHHHHHHHHHHHTTTT-EEEEE---SS-SGGGEEE-SS-EEE---S--TTS-HHHHTS-B-HHHHHHHHHHHHHHHHHHHHHHS-GGGGTT-HHHHHHHHHHHHHHHHHHHHHHHHHSS-TTTTHHHHHHHHHHHHHHHHHHHHHH-GGGTHHHHHHHHHHHHHHHHHHTT---

Nearest PDB structures (foldseek):
  4wzy-assembly1_A  TM=1.001E+00  e=7.056E-80  Mycolicibacterium vanbaalenii PYR-1
  5jy7-assembly1_J  TM=9.174E-01  e=2.862E-49  Mycolicibacterium smegmatis MC2 155
  5jy7-assembly2_M  TM=9.071E-01  e=1.594E-47  Mycolicibacterium smegmatis MC2 155
  4o7p-assembly1_B  TM=8.634E-01  e=1.220E-46  Mycobacterium tuberculosis
  4o7p-assembly1_A  TM=8.818E-01  e=1.139E-45  Mycobacterium tuberculosis

Radius of gyration: 24.18 Å; Cα contacts (8 Å, |Δi|>4): 867; chains: 1; bounding box: 65×48×61 Å